Protein AF-A0A815EWM5-F1 (afdb_monomer)

Solvent-accessible surface area (backbone atoms only — not comparable to full-atom values): 24046 Å² total; per-residue (Å²): 134,83,80,78,57,60,62,80,47,69,38,92,47,71,43,80,43,62,77,51,63,66,64,55,47,50,58,33,52,63,51,52,82,45,94,88,46,66,23,68,47,76,45,75,53,80,69,89,85,52,90,80,62,60,58,45,54,36,45,82,52,37,85,56,75,84,46,66,32,37,37,35,44,62,58,49,46,25,36,36,48,60,73,46,65,47,94,84,41,96,46,31,35,37,36,34,30,36,66,63,63,78,86,41,65,68,60,38,51,49,43,55,46,48,58,55,74,74,50,84,94,49,65,70,59,50,52,47,24,53,49,25,45,75,36,67,37,32,71,62,20,44,54,47,39,50,56,50,51,76,66,46,88,45,67,68,51,42,19,51,40,27,38,51,49,11,53,31,26,42,75,69,68,40,32,71,59,9,38,54,25,22,51,51,12,46,58,42,38,68,74,75,42,64,91,56,43,67,70,55,26,52,39,27,42,51,36,13,51,35,28,44,79,71,66,39,51,69,60,16,44,54,24,31,50,54,18,34,54,29,38,62,74,61,41,62,88,58,35,67,69,45,22,51,32,27,38,53,46,11,54,43,26,47,76,73,65,40,45,70,61,12,44,54,25,25,51,53,16,34,53,27,40,61,74,71,41,64,83,61,36,68,69,44,25,51,30,28,38,54,45,13,51,43,27,48,73,74,65,41,48,69,60,11,46,54,24,28,48,53,18,37,51,30,44,64,76,70,42,66,96,55,38,69,68,54,23,51,35,27,38,54,47,11,54,46,28,45,75,73,65,41,46,68,62,12,44,57,23,27,50,53,18,34,53,29,37,63,75,69,42,64,85,58,35,69,70,46,26,49,31,26,40,53,44,12,53,46,28,50,73,70,70,37,51,70,62,13,44,54,25,34,47,57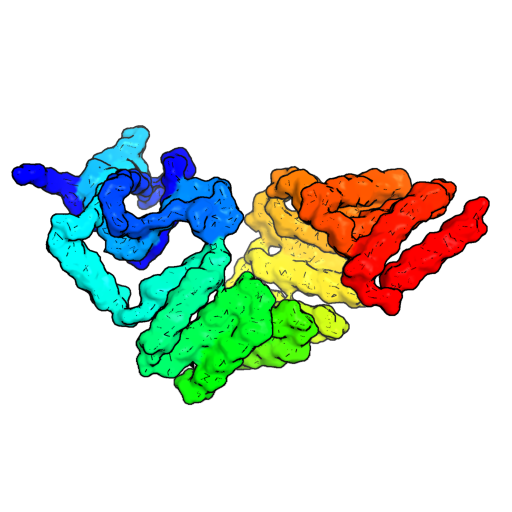,18,39,56,24,43,67,74,69,44,65,96,58,38,70,67,56,25,50,40,29,37,54,50,11,54,47,26,46,78,72,67,40,49,71,59,12,46,57,26,37,51,52,17,43,58,26,41,59,74,72,41,65,88,83,39,66,75,46,54,56,45,50,55,51,48,57,52,47,64,72,76,108

Foldseek 3Di:
DPDADFDKDFAQDKDKDAPDPVVLVVVQVVVVVDPPAAREAEAEDDDPVQPPQQKDQLCVQAPDNPGRIIIGAHGFMWTWDDKDADPPDPRYIYTYTYGDGVPPVVSVVVSVVCVPVVDPDPDRLLVVLVVSLVRLVLVVSLVSLVVQCVVDPDLLSNLVSLQSNLSSCVSVVVLVSSLVSLVSSLVSCVVPPDLQDLVNLVSLQSNLVSCVSVVNLVSNLVSLVSSLVSCPVHDDLLDLSNLVSLQSNLVSCVSVVVLVSSLVSLVSSLVSCPVPDDLLDLSNLVSLQSNLVSCLSVVVLVSNLVSLVSSLVSCVVPDDLLDLVNLVSLQSNLSSCLSVVVLVSNLVSLVSSLVSCPVPDPLLDLSNLVSLQSNLVSCVSVVVLVSSLVSLVSSLVSCVVPDDLLDLVNLVSLQSNLVSCVSVVVLVSSLVSLVSSLVSCVVVDPPPDVSNVVSVVVNVVSVVVD

Sequence (466 aa):
MMKTQGGLLSFNNFLSTSLDREVSLTFARKTMETSDLTGILFVMKIDPSIPSTPFANVCDVSYFQQEEEILFAMHSIFRIGSMKQIDGNNQLWQVDLTLTSDNDPDLHALTEQTRKDTYPHLEGWDRLGMLLIKLGQFSKAQEVYHILLDQAMTDREKAHIYHMLGMVKDGQGEYKDAIAYYAKSIAIAETILSPTDTNLAASYSAIGVAYEHMGDYSNTLSSHQKALEIHQKTLPANHPDVATSYNNIGSVYEHMGDYSNALSSHQKALEIRQKTLPFNHPDVATSYNNIGIVYNKMGDYSNALSSHRKALEIRQNTLPSNHPDLARSYNNIGIVYNKMGDYSNALTSHQKALEIRQKTLPSNHPDVANSYNNIGSVYNKMDDYSNALSSHQNALEIWQKTLPSNHPDLATSYAHIGLLHDKMGDYSKALLFLEKTLTIRQKALPPTHPAIKRVIDNIDCIKKKM

pLDDT: mean 86.58, std 14.03, range [36.97, 98.81]

Mean predicted aligned error: 12.52 Å

Radius of gyration: 28.26 Å; Cα contacts (8 Å, |Δi|>4): 696; chains: 1; bounding box: 60×63×80 Å

Secondary structure (DSSP, 8-state):
-----S-EEE-SS-EEEES-HHHHHHHHHHGGGSTT--EEEEEEE--TT-TT--EEEGGGT-S-TT--EEEEPTT-EEEEEEEEESTT-TTEEEEEEEEPPTTSHHHHHHHHHHHHHT-SSSHHHHHHHHHHHHTT-HHHHHHHHHHHHHH--SHHHHHHHHHHHHHHHHHTT-HHHHHHHHHHHHHHHHHHS-TT-HHHHHHHHHHHHHHHHTT-HHHHHHHHHHHHHHHHHHS-TT-HHHHHHHHHHHHHHHHHT-HHHHHHHHHHHHHHHHHHS-TT-HHHHHHHHHHHHHHHHHT-HHHHHHHHHHHHHHHHHHS-TT-HHHHHHHHHHHHHHHHHT-HHHHHHHHHHHHHHHHHHS-TT-HHHHHHHHHHHHHHHHTT-HHHHHHHHHHHHHHHHHHS-TT-HHHHHHHHHHHHHHHHTT-HHHHHHHHHHHHHHHHHHS-TT-HHHHHHHHHHHHHHHH-

Structure (mmCIF, N/CA/C/O backbone):
data_AF-A0A815EWM5-F1
#
_entry.id   AF-A0A815EWM5-F1
#
loop_
_atom_site.group_PDB
_atom_site.id
_atom_site.type_symbol
_atom_site.label_atom_id
_atom_site.label_alt_id
_atom_site.label_comp_id
_atom_site.label_asym_id
_atom_site.label_entity_id
_atom_site.label_seq_id
_atom_site.pdbx_PDB_ins_code
_atom_site.Cartn_x
_atom_site.Cartn_y
_atom_site.Cartn_z
_atom_site.occupancy
_atom_site.B_iso_or_equiv
_atom_site.auth_seq_id
_atom_site.auth_comp_id
_atom_site.auth_asym_id
_atom_site.auth_atom_id
_atom_site.pdbx_PDB_model_num
ATOM 1 N N . MET A 1 1 ? 10.130 37.383 -49.721 1.00 36.97 1 MET A N 1
ATOM 2 C CA . MET A 1 1 ? 11.087 36.593 -48.917 1.00 36.97 1 MET A CA 1
ATOM 3 C C . MET A 1 1 ? 11.268 37.272 -47.568 1.00 36.97 1 MET A C 1
ATOM 5 O O . MET A 1 1 ? 12.007 38.245 -47.481 1.00 36.97 1 MET A O 1
ATOM 9 N N . MET A 1 2 ? 10.547 36.828 -46.533 1.00 37.25 2 MET A N 1
ATOM 10 C CA . MET A 1 2 ? 10.875 37.223 -45.159 1.00 37.25 2 MET A CA 1
ATOM 11 C C . MET A 1 2 ? 12.220 36.579 -44.808 1.00 37.25 2 MET A C 1
ATOM 13 O O . MET A 1 2 ? 12.349 35.360 -44.878 1.00 37.25 2 MET A O 1
ATOM 17 N N . LYS A 1 3 ? 13.232 37.397 -44.498 1.00 42.94 3 LYS A N 1
ATOM 18 C CA . LYS A 1 3 ? 14.503 36.919 -43.938 1.00 42.94 3 LYS A CA 1
ATOM 19 C C . LYS A 1 3 ? 14.184 36.132 -42.666 1.00 42.94 3 LYS A C 1
ATOM 21 O O . LYS A 1 3 ? 13.620 36.695 -41.733 1.00 42.94 3 LYS A O 1
ATOM 26 N N . THR A 1 4 ? 14.516 34.848 -42.646 1.00 40.66 4 THR A N 1
ATOM 27 C CA . THR A 1 4 ? 14.342 33.972 -41.485 1.00 40.66 4 THR A CA 1
ATOM 28 C C . THR A 1 4 ? 15.170 34.502 -40.316 1.00 40.66 4 THR A C 1
ATOM 30 O O . THR A 1 4 ? 16.399 34.502 -40.376 1.00 40.66 4 THR A O 1
ATOM 33 N N . GLN A 1 5 ? 14.513 34.972 -39.257 1.00 52.12 5 GLN A N 1
ATOM 34 C CA . GLN A 1 5 ? 15.144 35.111 -37.948 1.00 52.12 5 GLN A CA 1
ATOM 35 C C . GLN A 1 5 ? 14.975 33.765 -37.240 1.00 52.12 5 GLN A C 1
ATOM 37 O O . GLN A 1 5 ? 13.866 33.472 -36.823 1.00 52.12 5 GLN A O 1
ATOM 42 N N . GLY A 1 6 ? 16.039 32.953 -37.177 1.00 63.91 6 GLY A N 1
ATOM 43 C CA . GLY A 1 6 ? 16.122 31.734 -36.352 1.00 63.91 6 GLY A CA 1
ATOM 44 C C . GLY A 1 6 ? 16.174 30.390 -37.101 1.00 63.91 6 GLY A C 1
ATOM 45 O O . GLY A 1 6 ? 15.703 30.269 -38.232 1.00 63.91 6 GLY A O 1
ATOM 46 N N . GLY A 1 7 ? 16.796 29.390 -36.457 1.00 76.25 7 GLY A N 1
ATOM 47 C CA . GLY A 1 7 ? 16.861 27.988 -36.903 1.00 76.25 7 GLY A CA 1
ATOM 48 C C . GLY A 1 7 ? 15.646 27.153 -36.463 1.00 76.25 7 GLY A C 1
ATOM 49 O O . GLY A 1 7 ? 14.634 27.696 -36.014 1.00 76.25 7 GLY A O 1
ATOM 50 N N . LEU A 1 8 ? 15.748 25.828 -36.589 1.00 77.00 8 LEU A N 1
ATOM 51 C CA . LEU A 1 8 ? 14.722 24.871 -36.154 1.00 77.00 8 LEU A CA 1
ATOM 52 C C . LEU A 1 8 ? 15.106 24.243 -34.810 1.00 77.00 8 LEU A C 1
ATOM 54 O O . LEU A 1 8 ? 16.282 23.979 -34.564 1.00 77.00 8 LEU A O 1
ATOM 58 N N . LEU A 1 9 ? 14.108 23.976 -33.971 1.00 77.12 9 LEU A N 1
ATOM 59 C CA . LEU A 1 9 ? 14.243 23.252 -32.711 1.00 77.12 9 LEU A CA 1
ATOM 60 C C . LEU A 1 9 ? 13.259 22.079 -32.706 1.00 77.12 9 LEU A C 1
ATOM 62 O O . LEU A 1 9 ? 12.085 22.266 -33.014 1.00 77.12 9 LEU A O 1
ATOM 66 N N . SER A 1 10 ? 13.730 20.886 -32.353 1.00 73.44 10 SER A N 1
ATOM 67 C CA . SER A 1 10 ? 12.896 19.691 -32.201 1.00 73.44 10 SER A CA 1
ATOM 68 C C . SER A 1 10 ? 13.053 19.130 -30.794 1.00 73.44 10 SER A C 1
ATOM 70 O O . SER A 1 10 ? 14.154 19.142 -30.237 1.00 73.44 10 SER A O 1
ATOM 72 N N . PHE A 1 11 ? 11.957 18.624 -30.235 1.00 70.38 11 PHE A N 1
ATOM 73 C CA . PHE A 1 11 ? 11.961 17.911 -28.964 1.00 70.38 11 PHE A CA 1
ATOM 74 C C . PHE A 1 11 ? 11.785 16.408 -29.209 1.00 70.38 11 PHE A C 1
ATOM 76 O O . PHE A 1 11 ? 10.773 15.955 -29.745 1.00 70.38 11 PHE A O 1
ATOM 83 N N . ASN A 1 12 ? 12.771 15.621 -28.773 1.00 60.66 12 ASN A N 1
ATOM 84 C CA . ASN A 1 12 ? 12.779 14.158 -28.920 1.00 60.66 12 ASN A CA 1
ATOM 85 C C . ASN A 1 12 ? 12.030 13.428 -27.788 1.00 60.66 12 ASN A C 1
ATOM 87 O O . ASN A 1 12 ? 12.116 12.210 -27.672 1.00 60.66 12 ASN A O 1
ATOM 91 N N . ASN A 1 13 ? 11.321 14.167 -26.934 1.00 60.31 13 ASN A N 1
ATOM 92 C CA . ASN A 1 13 ? 10.507 13.662 -25.831 1.00 60.31 13 ASN A CA 1
ATOM 93 C C . ASN A 1 13 ? 9.222 14.489 -25.723 1.00 60.31 13 ASN A C 1
ATOM 95 O O . ASN A 1 13 ? 9.146 15.591 -26.266 1.00 60.31 13 ASN A O 1
ATOM 99 N N . PHE A 1 14 ? 8.235 13.960 -25.000 1.00 63.16 14 PHE A N 1
ATOM 100 C CA . PHE A 1 14 ? 7.057 14.731 -24.620 1.00 63.16 14 PHE A CA 1
ATOM 101 C C . PHE A 1 14 ? 7.463 15.926 -23.758 1.00 63.16 14 PHE A C 1
ATOM 103 O O . PHE A 1 14 ? 8.239 15.779 -22.811 1.00 63.16 14 PHE A O 1
ATOM 110 N N . LEU A 1 15 ? 6.933 17.097 -24.092 1.00 68.06 15 LEU A N 1
ATOM 111 C CA . LEU A 1 15 ? 7.182 18.325 -23.352 1.00 68.06 15 LEU A CA 1
ATOM 112 C C . LEU A 1 15 ? 5.902 18.706 -22.609 1.00 68.06 15 LEU A C 1
ATOM 114 O O . LEU A 1 15 ? 4.899 18.993 -23.261 1.00 68.06 15 LEU A O 1
ATOM 118 N N . SER A 1 16 ? 5.944 18.698 -21.273 1.00 66.75 16 SER A N 1
ATOM 119 C CA . SER A 1 16 ? 4.918 19.369 -20.470 1.00 66.75 16 SER A CA 1
ATOM 120 C C . SER A 1 16 ? 5.277 20.848 -20.332 1.00 66.75 16 SER A C 1
ATOM 122 O O . SER A 1 16 ? 6.434 21.203 -20.087 1.00 66.75 16 SER A O 1
ATOM 124 N N . THR A 1 17 ? 4.289 21.709 -20.548 1.00 73.38 17 THR A N 1
ATOM 125 C CA . THR A 1 17 ? 4.425 23.167 -20.525 1.00 73.38 17 THR A CA 1
ATOM 126 C C . THR A 1 17 ? 3.254 23.788 -19.779 1.00 73.38 17 THR A C 1
ATOM 128 O O . THR A 1 17 ? 2.140 23.292 -19.874 1.00 73.38 17 THR A O 1
ATOM 131 N N . SER A 1 18 ? 3.490 24.875 -19.046 1.00 76.50 18 SER A N 1
ATOM 132 C CA . SER A 1 18 ? 2.446 25.577 -18.288 1.00 76.50 18 SER A CA 1
ATOM 133 C C . SER A 1 18 ? 1.819 26.697 -19.120 1.00 76.50 18 SER A C 1
ATOM 135 O O . SER A 1 18 ? 2.540 27.451 -19.782 1.00 76.50 18 SER A O 1
ATOM 137 N N . LEU A 1 19 ? 0.493 26.850 -19.035 1.00 76.31 19 LEU A N 1
ATOM 138 C CA . LEU A 1 19 ? -0.216 28.031 -19.547 1.00 76.31 19 LEU A CA 1
ATOM 139 C C . LEU A 1 19 ? 0.077 29.291 -18.716 1.00 76.31 19 LEU A C 1
ATOM 141 O O . LEU A 1 19 ? 0.073 30.402 -19.254 1.00 76.31 19 LEU A O 1
ATOM 145 N N . ASP A 1 20 ? 0.398 29.127 -17.429 1.00 82.19 20 ASP A N 1
ATOM 146 C CA . ASP A 1 20 ? 0.849 30.217 -16.568 1.00 82.19 20 ASP A CA 1
ATOM 147 C C . ASP A 1 20 ? 2.342 30.509 -16.795 1.00 82.19 20 ASP A C 1
ATOM 149 O O . ASP A 1 20 ? 3.237 29.678 -16.570 1.00 82.19 20 ASP A O 1
ATOM 153 N N . ARG A 1 21 ? 2.603 31.740 -17.237 1.00 83.50 21 ARG A N 1
ATOM 154 C CA . ARG A 1 21 ? 3.936 32.275 -17.498 1.00 83.50 21 ARG A CA 1
ATOM 155 C C . ARG A 1 21 ? 4.785 32.386 -16.228 1.00 83.50 21 ARG A C 1
ATOM 157 O O . ARG A 1 21 ? 5.989 32.137 -16.304 1.00 83.50 21 ARG A O 1
ATOM 164 N N . GLU A 1 22 ? 4.206 32.762 -15.088 1.00 82.06 22 GLU A N 1
ATOM 165 C CA . GLU A 1 22 ? 4.969 32.980 -13.850 1.00 82.06 22 GLU A CA 1
ATOM 166 C C . GLU A 1 22 ? 5.442 31.665 -13.224 1.00 82.06 22 GLU A C 1
ATOM 168 O O . GLU A 1 22 ? 6.546 31.607 -12.673 1.00 82.06 22 GLU A O 1
ATOM 173 N N . VAL A 1 23 ? 4.681 30.581 -13.399 1.00 80.94 23 VAL A N 1
ATOM 174 C CA . VAL A 1 23 ? 5.119 29.222 -13.038 1.00 80.94 23 VAL A CA 1
ATOM 175 C C . VAL A 1 23 ? 6.407 28.873 -13.788 1.00 80.94 23 VAL A C 1
ATOM 177 O O . VAL A 1 23 ? 7.429 28.567 -13.171 1.00 80.94 23 VAL A O 1
ATOM 180 N N . SER A 1 24 ? 6.402 29.015 -15.116 1.00 81.12 24 SER A N 1
ATOM 181 C CA . SER A 1 24 ? 7.566 28.717 -15.964 1.00 81.12 24 SER A CA 1
ATOM 182 C C . SER A 1 24 ? 8.768 29.623 -15.660 1.00 81.12 24 SER A C 1
ATOM 184 O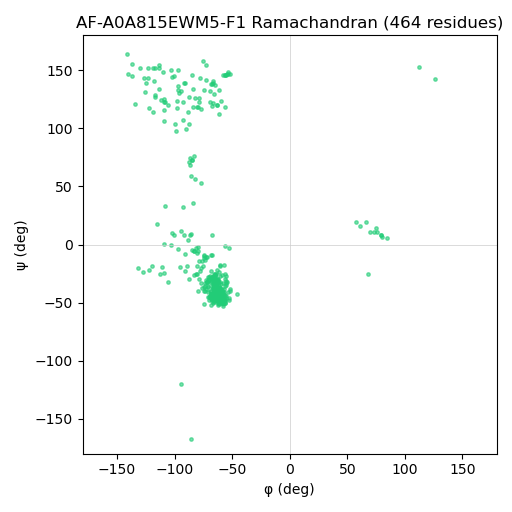 O . SER A 1 24 ? 9.912 29.166 -15.618 1.00 81.12 24 SER A O 1
ATOM 186 N N . LEU A 1 25 ? 8.520 30.911 -15.395 1.00 82.50 25 LEU A N 1
ATOM 187 C CA . LEU A 1 25 ? 9.558 31.862 -14.991 1.00 82.50 25 LEU A CA 1
ATOM 188 C C . LEU A 1 25 ? 10.178 31.512 -13.640 1.00 82.50 25 LEU A C 1
ATOM 190 O O . LEU A 1 25 ? 11.380 31.691 -13.468 1.00 82.50 25 LEU A O 1
ATOM 194 N N . THR A 1 26 ? 9.395 31.000 -12.693 1.00 81.44 26 THR A N 1
ATOM 195 C CA . THR A 1 26 ? 9.904 30.578 -11.382 1.00 81.44 26 THR A CA 1
ATOM 196 C C . THR A 1 26 ? 10.918 29.445 -11.531 1.00 81.44 26 THR A C 1
ATOM 198 O O . THR A 1 26 ? 11.992 29.508 -10.931 1.00 81.44 26 THR A O 1
ATOM 201 N N . PHE A 1 27 ? 10.646 28.457 -12.391 1.00 77.94 27 PHE A N 1
ATOM 202 C CA . PHE A 1 27 ? 11.608 27.395 -12.701 1.00 77.94 27 PHE A CA 1
ATOM 203 C C . PHE A 1 27 ? 12.879 27.936 -13.365 1.00 77.94 27 PHE A C 1
ATOM 205 O O . PHE A 1 27 ? 13.981 27.609 -12.925 1.00 77.94 27 PHE A O 1
ATOM 212 N N . ALA A 1 28 ? 12.737 28.811 -14.365 1.00 74.44 28 ALA A N 1
ATOM 213 C CA . ALA A 1 28 ? 13.877 29.401 -15.069 1.00 74.44 28 ALA A CA 1
ATOM 214 C C . ALA A 1 28 ? 14.736 30.318 -14.170 1.00 74.44 28 ALA A C 1
ATOM 216 O O . ALA A 1 28 ? 15.956 30.375 -14.327 1.00 74.44 28 ALA A O 1
ATOM 217 N N . ARG A 1 29 ? 14.121 31.014 -13.203 1.00 77.88 29 ARG A N 1
ATOM 218 C CA . ARG A 1 29 ? 14.820 31.850 -12.211 1.00 77.88 29 ARG A CA 1
ATOM 219 C C . ARG A 1 29 ? 15.528 31.010 -11.148 1.00 77.88 29 ARG A C 1
ATOM 221 O O . ARG A 1 29 ? 16.635 31.354 -10.754 1.00 77.88 29 ARG A O 1
ATOM 228 N N . LYS A 1 30 ? 14.943 29.885 -10.722 1.00 71.62 30 LYS A N 1
ATOM 229 C CA . LYS A 1 30 ? 15.537 28.990 -9.711 1.00 71.62 30 LYS A CA 1
ATOM 230 C C . LYS A 1 30 ? 16.876 28.394 -10.161 1.00 71.62 30 LYS A C 1
ATOM 232 O O . LYS A 1 30 ? 17.763 28.177 -9.346 1.00 71.62 30 LYS A O 1
ATOM 237 N N . THR A 1 31 ? 17.061 28.191 -11.464 1.00 62.28 31 THR A N 1
ATOM 238 C CA . THR A 1 31 ? 18.341 27.750 -12.045 1.00 62.28 31 THR A CA 1
ATOM 239 C C . THR A 1 31 ? 19.433 28.830 -12.070 1.00 62.28 31 THR A C 1
ATOM 241 O O . THR A 1 31 ? 20.589 28.505 -12.322 1.00 62.28 31 THR A O 1
ATOM 244 N N . MET A 1 32 ? 19.104 30.096 -11.780 1.00 64.00 32 MET A N 1
ATOM 245 C CA . MET A 1 32 ? 20.065 31.212 -11.734 1.00 64.00 32 MET A CA 1
ATOM 246 C C . MET A 1 32 ? 20.823 31.311 -10.397 1.00 64.00 32 MET A C 1
ATOM 248 O O . MET A 1 32 ? 21.739 32.119 -10.274 1.00 64.00 32 MET A O 1
ATOM 252 N N . GLU A 1 33 ? 20.476 30.493 -9.395 1.00 60.03 33 GLU A N 1
ATOM 253 C CA . GLU A 1 33 ? 21.200 30.419 -8.112 1.00 60.03 33 GLU A CA 1
ATOM 254 C C . GLU A 1 33 ? 22.576 29.725 -8.244 1.00 60.03 33 GLU A C 1
ATOM 256 O O . GLU A 1 33 ? 23.410 29.801 -7.343 1.00 60.03 33 GLU A O 1
ATOM 261 N N . THR A 1 34 ? 22.847 29.095 -9.392 1.00 60.16 34 THR A N 1
ATOM 262 C CA . THR A 1 34 ? 24.144 28.521 -9.786 1.00 60.16 34 THR A CA 1
ATOM 263 C C . THR A 1 34 ? 24.780 29.368 -10.892 1.00 60.16 34 THR A C 1
ATOM 265 O O . THR A 1 34 ? 24.170 29.549 -11.943 1.00 60.16 34 THR A O 1
ATOM 268 N N . SER A 1 35 ? 26.001 29.877 -10.677 1.00 59.84 35 SER A N 1
ATOM 269 C CA . SER A 1 35 ? 26.617 30.970 -11.463 1.00 59.84 35 SER A CA 1
ATOM 270 C C . SER A 1 35 ? 26.810 30.715 -12.963 1.00 59.84 35 SER A C 1
ATOM 272 O O . SER A 1 35 ? 26.977 31.674 -13.717 1.00 59.84 35 SER A O 1
ATOM 274 N N . ASP A 1 36 ? 26.763 29.455 -13.398 1.00 76.06 36 ASP A N 1
ATOM 275 C CA . ASP A 1 36 ? 27.199 29.042 -14.737 1.00 76.06 36 ASP A CA 1
ATOM 276 C C . ASP A 1 36 ? 26.033 28.643 -15.661 1.00 76.06 36 ASP A C 1
ATOM 278 O O . ASP A 1 36 ? 26.251 28.262 -16.812 1.00 76.06 36 ASP A O 1
ATOM 282 N N . LEU A 1 37 ? 24.785 28.718 -15.182 1.00 76.12 37 LEU A N 1
ATOM 283 C CA . LEU A 1 37 ? 23.601 28.326 -15.951 1.00 76.12 37 LEU A CA 1
ATOM 284 C C . LEU A 1 37 ? 22.843 29.541 -16.502 1.00 76.12 37 LEU A C 1
ATOM 286 O O . LEU A 1 37 ? 22.731 30.583 -15.863 1.00 76.12 37 LEU A O 1
ATOM 290 N N . THR A 1 38 ? 22.293 29.386 -17.709 1.00 81.12 38 THR A N 1
ATOM 291 C CA . THR A 1 38 ? 21.401 30.368 -18.346 1.00 81.12 38 THR A CA 1
ATOM 292 C C . THR A 1 38 ? 19.986 29.804 -18.374 1.00 81.12 38 THR A C 1
ATOM 294 O O . THR A 1 38 ? 19.756 28.734 -18.937 1.00 81.12 38 THR A O 1
ATOM 297 N N . GLY A 1 39 ? 19.032 30.524 -17.789 1.00 82.44 39 GLY A N 1
ATOM 298 C CA . GLY A 1 39 ? 17.616 30.194 -17.887 1.00 82.44 39 GLY A CA 1
ATOM 299 C C . GLY A 1 39 ? 17.068 30.557 -19.268 1.00 82.44 39 GLY A C 1
ATOM 300 O O . GLY A 1 39 ? 17.292 31.664 -19.765 1.00 82.44 39 GLY A O 1
ATOM 301 N N . ILE A 1 40 ? 16.321 29.641 -19.885 1.00 84.88 40 ILE A N 1
ATOM 302 C CA . ILE A 1 40 ? 15.631 29.884 -21.155 1.00 84.88 40 ILE A CA 1
ATOM 303 C C . ILE A 1 40 ? 14.138 29.631 -20.961 1.00 84.88 40 ILE A C 1
ATOM 305 O O . ILE A 1 40 ? 13.717 28.514 -20.672 1.00 84.88 40 ILE A O 1
ATOM 309 N N . LEU A 1 41 ? 13.337 30.677 -21.146 1.00 86.44 41 LEU A N 1
ATOM 310 C CA . LEU A 1 41 ? 11.885 30.597 -21.216 1.00 86.44 41 LEU A CA 1
ATOM 311 C C . LEU A 1 41 ? 11.461 30.441 -22.679 1.00 86.44 41 LEU A C 1
ATOM 313 O O . LEU A 1 41 ? 11.492 31.406 -23.448 1.00 86.44 41 LEU A O 1
ATOM 317 N N . PHE A 1 42 ? 11.021 29.244 -23.054 1.00 87.62 42 PHE A N 1
ATOM 318 C CA . PHE A 1 42 ? 10.379 29.023 -24.346 1.00 87.62 42 PHE A CA 1
ATOM 319 C C . PHE A 1 42 ? 8.922 29.486 -24.295 1.00 87.62 42 PHE A C 1
ATOM 321 O O . PHE A 1 42 ? 8.145 29.014 -23.471 1.00 87.62 42 PHE A O 1
ATOM 328 N N . VAL A 1 43 ? 8.543 30.407 -25.182 1.00 87.00 43 VAL A N 1
ATOM 329 C CA . VAL A 1 43 ? 7.158 30.874 -25.325 1.00 87.00 43 VAL A CA 1
ATOM 330 C C . VAL A 1 43 ? 6.609 30.342 -26.634 1.00 87.00 43 VAL A C 1
ATOM 332 O O . VAL A 1 43 ? 6.980 30.810 -27.709 1.00 87.00 43 VAL A O 1
ATOM 335 N N . MET A 1 44 ? 5.732 29.348 -26.541 1.00 82.94 44 MET A N 1
ATOM 336 C CA . MET A 1 44 ? 5.174 28.667 -27.704 1.00 82.94 44 MET A CA 1
ATOM 337 C C . MET A 1 44 ? 3.863 29.326 -28.116 1.00 82.94 44 MET A C 1
ATOM 339 O O . MET A 1 44 ? 2.932 29.423 -27.320 1.00 82.94 44 MET A O 1
ATOM 343 N N . LYS A 1 45 ? 3.786 29.791 -29.364 1.00 76.00 45 LYS A N 1
ATOM 344 C CA . LYS A 1 45 ? 2.536 30.283 -29.952 1.00 76.00 45 LYS A CA 1
ATOM 345 C C . LYS A 1 45 ? 1.908 29.184 -30.789 1.00 76.00 45 LYS A C 1
ATOM 347 O O . LYS A 1 45 ? 2.531 28.670 -31.718 1.00 76.00 45 LYS A O 1
ATOM 352 N N . ILE A 1 46 ? 0.671 28.862 -30.445 1.00 69.62 46 ILE A N 1
ATOM 353 C CA . ILE A 1 46 ? -0.122 27.827 -31.087 1.00 69.62 46 ILE A CA 1
ATOM 354 C C . ILE A 1 46 ? -1.232 28.501 -31.889 1.00 69.62 46 ILE A C 1
ATOM 356 O O . ILE A 1 46 ? -2.003 29.283 -31.334 1.00 69.62 46 ILE A O 1
ATOM 360 N N . ASP A 1 47 ? -1.315 28.184 -33.179 1.00 69.06 47 ASP A N 1
ATOM 361 C CA . ASP A 1 47 ? -2.452 28.565 -34.012 1.00 69.06 47 ASP A CA 1
ATOM 362 C C . ASP A 1 47 ? -3.531 27.467 -33.928 1.00 69.06 47 ASP A C 1
ATOM 364 O O . ASP A 1 47 ? -3.292 26.345 -34.385 1.00 69.06 47 ASP A O 1
ATOM 368 N N . PRO A 1 48 ? -4.709 27.756 -33.346 1.00 62.12 48 PRO A N 1
ATOM 369 C CA . PRO A 1 48 ? -5.776 26.773 -33.172 1.00 62.12 48 PRO A CA 1
ATOM 370 C C . PRO A 1 48 ? -6.429 26.331 -34.491 1.00 62.12 48 PRO A C 1
ATOM 372 O O . PRO A 1 48 ? -7.220 25.394 -34.487 1.00 62.12 48 PRO A O 1
ATOM 375 N N . SER A 1 49 ? -6.128 26.982 -35.620 1.00 61.41 49 SER A N 1
ATOM 376 C CA . SER A 1 49 ? -6.641 26.589 -36.938 1.00 61.41 49 SER A CA 1
ATOM 377 C C . SER A 1 49 ? -5.872 25.428 -37.590 1.00 61.41 49 SER A C 1
ATOM 379 O O . SER A 1 49 ? -6.309 24.917 -38.621 1.00 61.41 49 SER A O 1
ATOM 381 N N . ILE A 1 50 ? -4.751 24.986 -37.001 1.00 62.09 50 ILE A N 1
ATOM 382 C CA . ILE A 1 50 ? -3.940 23.872 -37.512 1.00 62.09 50 ILE A CA 1
ATOM 383 C C . ILE A 1 50 ? -4.622 22.526 -37.175 1.00 62.09 50 ILE A C 1
ATOM 385 O O . ILE A 1 50 ? -4.709 22.173 -35.997 1.00 62.09 50 ILE A O 1
ATOM 389 N N . PRO A 1 51 ? -5.049 21.732 -38.176 1.00 51.84 51 PRO A N 1
ATOM 390 C CA . PRO A 1 51 ? -5.897 20.550 -37.976 1.00 51.84 51 PRO A CA 1
ATOM 391 C C . PRO A 1 51 ? -5.176 19.316 -37.402 1.00 51.84 51 PRO A C 1
ATOM 393 O O . PRO A 1 51 ? -5.834 18.414 -36.894 1.00 51.84 51 PRO A O 1
ATOM 396 N N . SER A 1 52 ? -3.844 19.261 -37.478 1.00 56.00 52 SER A N 1
ATOM 397 C CA . SER A 1 52 ? -2.991 18.149 -37.021 1.00 56.00 52 SER A CA 1
ATOM 398 C C . SER A 1 52 ? -2.193 18.504 -35.761 1.00 56.00 52 SER A C 1
ATOM 400 O O . SER A 1 52 ? -1.045 18.093 -35.601 1.00 56.00 52 SER A O 1
ATOM 402 N N . THR A 1 53 ? -2.754 19.330 -34.874 1.00 57.72 53 THR A N 1
ATOM 403 C CA . THR A 1 53 ? -1.981 19.900 -33.769 1.00 57.72 53 THR A CA 1
ATOM 404 C C . THR A 1 53 ? -1.471 18.814 -32.808 1.00 57.72 53 THR A C 1
ATOM 406 O O . THR A 1 53 ? -2.269 18.080 -32.227 1.00 57.72 53 THR A O 1
ATOM 409 N N . PRO A 1 54 ? -0.143 18.682 -32.619 1.00 60.78 54 PRO A N 1
ATOM 410 C CA . PRO A 1 54 ? 0.465 17.561 -31.916 1.00 60.78 54 PRO A CA 1
ATOM 411 C C . PRO A 1 54 ? 0.468 17.786 -30.403 1.00 60.78 54 PRO A C 1
ATOM 413 O O . PRO A 1 54 ? 1.439 17.439 -29.750 1.00 60.78 54 PRO A O 1
ATOM 416 N N . PHE A 1 55 ? -0.544 18.416 -29.814 1.00 65.38 55 PHE A N 1
ATOM 417 C CA . PHE A 1 55 ? -0.578 18.620 -28.369 1.00 65.38 55 PHE A CA 1
ATOM 418 C C . PHE A 1 55 ? -1.956 18.339 -27.789 1.00 65.38 55 PHE A C 1
ATOM 420 O O . PHE A 1 55 ? -2.969 18.435 -28.475 1.00 65.38 55 PHE A O 1
ATOM 427 N N . ALA A 1 56 ? -1.977 17.997 -26.508 1.00 60.50 56 ALA A N 1
ATOM 428 C CA . ALA A 1 56 ? -3.191 17.806 -25.732 1.00 60.50 56 ALA A CA 1
ATOM 429 C C . ALA A 1 56 ? -3.117 18.665 -24.470 1.00 60.50 56 ALA A C 1
ATOM 431 O O . ALA A 1 56 ? -2.043 18.806 -23.879 1.00 60.50 56 ALA A O 1
ATOM 432 N N . ASN A 1 57 ? -4.246 19.234 -24.051 1.00 62.22 57 ASN A N 1
ATOM 433 C CA . ASN A 1 57 ? -4.332 19.814 -22.719 1.00 62.22 57 ASN A CA 1
ATOM 434 C C . ASN A 1 57 ? -4.293 18.665 -21.702 1.00 62.22 57 ASN A C 1
ATOM 436 O O . ASN A 1 57 ? -4.995 17.665 -21.855 1.00 62.22 57 ASN A O 1
ATOM 440 N N . VAL A 1 58 ? -3.456 18.785 -20.677 1.00 61.59 58 VAL A N 1
ATOM 441 C CA . VAL A 1 58 ? -3.320 17.775 -19.627 1.00 61.59 58 VAL A CA 1
ATOM 442 C C . VAL A 1 58 ? -4.625 17.633 -18.845 1.00 61.59 58 VAL A C 1
ATOM 444 O O . VAL A 1 58 ? -4.972 16.509 -18.501 1.00 61.59 58 VAL A O 1
ATOM 447 N N . CYS A 1 59 ? -5.431 18.690 -18.689 1.00 58.97 59 CYS A N 1
ATOM 448 C CA . CYS A 1 59 ? -6.790 18.590 -18.140 1.00 58.97 59 CYS A CA 1
ATOM 449 C C . CYS A 1 59 ? -7.693 17.616 -18.913 1.00 58.97 59 CYS A C 1
ATOM 451 O O . CYS A 1 59 ? -8.582 17.011 -18.316 1.00 58.97 59 CYS A O 1
ATOM 453 N N . ASP A 1 60 ? -7.475 17.437 -20.220 1.00 54.16 60 ASP A N 1
ATOM 454 C CA . ASP A 1 60 ? -8.280 16.522 -21.041 1.00 54.16 60 ASP A CA 1
ATOM 455 C C . ASP A 1 60 ? -7.910 15.052 -20.796 1.00 54.16 60 ASP A C 1
ATOM 457 O O . ASP A 1 60 ? -8.616 14.135 -21.235 1.00 54.16 60 ASP A O 1
ATOM 461 N N . VAL A 1 61 ? -6.773 14.804 -20.136 1.00 50.00 61 VAL A N 1
ATOM 462 C CA . VAL A 1 61 ? -6.204 13.463 -20.001 1.00 50.00 61 VAL A CA 1
ATOM 463 C C . VAL A 1 61 ? -5.786 13.049 -18.593 1.00 50.00 61 VAL A C 1
ATOM 465 O O . VAL A 1 61 ? -5.701 11.848 -18.352 1.00 50.00 61 VAL A O 1
ATOM 468 N N . SER A 1 62 ? -5.573 13.991 -17.677 1.00 49.28 62 SER A N 1
ATOM 469 C CA . SER A 1 62 ? -5.180 13.777 -16.283 1.00 49.28 62 SER A CA 1
ATOM 470 C C . SER A 1 62 ? -6.396 13.514 -15.395 1.00 49.28 62 SER A C 1
ATOM 472 O O . SER A 1 62 ? -7.477 14.075 -15.582 1.00 49.28 62 SER A O 1
ATOM 474 N N . TYR A 1 63 ? -6.209 12.672 -14.378 1.00 38.50 63 TYR A N 1
ATOM 475 C CA . TYR A 1 63 ? -7.197 12.454 -13.318 1.00 38.50 63 TYR A CA 1
ATOM 476 C C . TYR A 1 63 ? -7.363 13.697 -12.419 1.00 38.50 63 TYR A C 1
ATOM 478 O O . TYR A 1 63 ? -8.406 13.882 -11.789 1.00 38.50 63 TYR A O 1
ATOM 486 N N . PHE A 1 64 ? -6.356 14.577 -12.374 1.00 44.84 64 PHE A N 1
ATOM 487 C CA . PHE A 1 64 ? -6.365 15.809 -11.590 1.00 44.84 64 PHE A CA 1
ATOM 488 C C . PHE A 1 64 ? -6.721 17.006 -12.482 1.00 44.84 64 PHE A C 1
ATOM 490 O O . PHE A 1 64 ? -5.873 17.591 -13.144 1.00 44.84 64 PHE A O 1
ATOM 497 N N . GLN A 1 65 ? -7.993 17.413 -12.463 1.00 50.56 65 GLN A N 1
ATOM 498 C CA . GLN A 1 65 ? -8.551 18.477 -13.324 1.00 50.56 65 GLN A CA 1
ATOM 499 C C . GLN A 1 65 ? -8.035 19.906 -13.039 1.00 50.56 65 GLN A C 1
ATOM 501 O O . GLN A 1 65 ? -8.592 20.871 -13.555 1.00 50.56 65 GLN A O 1
ATOM 506 N N . GLN A 1 66 ? -7.031 20.068 -12.176 1.00 58.47 66 GLN A N 1
ATOM 507 C CA . GLN A 1 66 ? -6.485 21.373 -11.776 1.00 58.47 66 GLN A CA 1
ATOM 508 C C . GLN A 1 66 ? -5.150 21.702 -12.469 1.00 58.47 66 GLN A C 1
ATOM 510 O O . GLN A 1 66 ? -4.579 22.757 -12.206 1.00 58.47 66 GLN A O 1
ATOM 515 N N . GLU A 1 67 ? -4.637 20.816 -13.325 1.00 57.91 67 GLU A N 1
ATOM 516 C CA . GLU A 1 67 ? -3.338 20.972 -13.986 1.00 57.91 67 GLU A CA 1
ATOM 517 C C . GLU A 1 67 ? -3.476 21.712 -15.328 1.00 57.91 67 GLU A C 1
ATOM 519 O O . GLU A 1 67 ? -3.799 21.110 -16.347 1.00 57.91 67 GLU A O 1
ATOM 524 N N . GLU A 1 68 ? -3.190 23.019 -15.356 1.00 66.31 68 GLU A N 1
ATOM 525 C CA . GLU A 1 68 ? -3.174 23.837 -16.586 1.00 66.31 68 GLU A CA 1
ATOM 526 C C . GLU A 1 68 ? -1.903 23.616 -17.436 1.00 66.31 68 GLU A C 1
ATOM 528 O O . GLU A 1 68 ? -1.176 24.553 -17.790 1.00 66.31 68 GLU A O 1
ATOM 533 N N . GLU A 1 69 ? -1.618 22.353 -17.753 1.00 69.25 69 GLU A N 1
ATOM 534 C CA . GLU A 1 69 ? -0.465 21.945 -18.553 1.00 69.25 69 GLU A CA 1
ATOM 535 C C . GLU A 1 69 ? -0.857 21.584 -19.997 1.00 69.25 69 GLU A C 1
ATOM 537 O O . GLU A 1 69 ? -1.954 21.105 -20.279 1.00 69.25 69 GLU A O 1
ATOM 542 N N . ILE A 1 70 ? 0.063 21.791 -20.938 1.00 68.69 70 ILE A N 1
ATOM 543 C CA . ILE A 1 70 ? -0.040 21.346 -22.331 1.00 68.69 70 ILE A CA 1
ATOM 544 C C . ILE A 1 70 ? 1.083 20.356 -22.610 1.00 68.69 70 ILE A C 1
ATOM 546 O O . ILE A 1 70 ? 2.262 20.664 -22.415 1.00 68.69 70 ILE A O 1
ATOM 550 N N . LEU A 1 71 ? 0.698 19.190 -23.122 1.00 67.19 71 LEU A N 1
ATOM 551 C CA . LEU A 1 71 ? 1.589 18.123 -23.540 1.00 67.19 71 LEU A CA 1
ATOM 552 C C . LEU A 1 71 ? 1.812 18.186 -25.051 1.00 67.19 71 LEU A C 1
ATOM 554 O O . LEU A 1 71 ? 0.876 17.946 -25.806 1.00 67.19 71 LEU A O 1
ATOM 558 N N . PHE A 1 72 ? 3.046 18.413 -25.496 1.00 70.06 72 PHE A N 1
ATOM 559 C CA . PHE A 1 72 ? 3.418 18.295 -26.911 1.00 70.06 72 PHE A CA 1
ATOM 560 C C . PHE A 1 72 ? 3.911 16.889 -27.254 1.00 70.06 72 PHE A C 1
ATOM 562 O O . PHE A 1 72 ? 4.688 16.290 -26.508 1.00 70.06 72 PHE A O 1
ATOM 569 N N . ALA A 1 73 ? 3.498 16.380 -28.411 1.00 64.44 73 ALA A N 1
ATOM 570 C CA . ALA A 1 73 ? 3.899 15.095 -28.946 1.00 64.44 73 ALA A CA 1
ATOM 571 C C . ALA A 1 73 ? 5.348 15.130 -29.436 1.00 64.44 73 ALA A C 1
ATOM 573 O O . ALA A 1 73 ? 5.894 16.171 -29.821 1.00 64.44 73 ALA A O 1
ATOM 574 N N . MET A 1 74 ? 5.958 13.948 -29.437 1.00 63.41 74 MET A N 1
ATOM 575 C CA . MET A 1 74 ? 7.338 13.747 -29.861 1.00 63.41 74 MET A CA 1
ATOM 576 C C . MET A 1 74 ? 7.568 14.207 -31.304 1.00 63.41 74 MET A C 1
ATOM 578 O O . MET A 1 74 ? 6.708 14.030 -32.168 1.00 63.41 74 MET A O 1
ATOM 582 N N . HIS A 1 75 ? 8.765 14.737 -31.565 1.00 65.88 75 HIS A N 1
ATOM 583 C CA . HIS A 1 75 ? 9.200 15.216 -32.882 1.00 65.88 75 HIS A CA 1
ATOM 584 C C . HIS A 1 75 ? 8.428 16.441 -33.393 1.00 65.88 75 HIS A C 1
ATOM 586 O O . HIS A 1 75 ? 8.453 16.732 -34.587 1.00 65.88 75 HIS A O 1
ATOM 592 N N . SER A 1 76 ? 7.764 17.180 -32.497 1.00 73.94 76 SER A N 1
ATOM 593 C CA . SER A 1 76 ? 7.224 18.498 -32.828 1.00 73.94 76 SER A CA 1
ATOM 594 C C . SER A 1 76 ? 8.376 19.443 -33.172 1.00 73.94 76 SER A C 1
ATOM 596 O O . SER A 1 76 ? 9.259 19.686 -32.343 1.00 73.94 76 SER A O 1
ATOM 598 N N . ILE A 1 77 ? 8.361 19.971 -34.396 1.00 75.31 77 ILE A N 1
ATOM 599 C CA . ILE A 1 77 ? 9.346 20.943 -34.865 1.00 75.31 77 ILE A CA 1
ATOM 600 C C . ILE A 1 77 ? 8.800 22.353 -34.644 1.00 75.31 77 ILE A C 1
ATOM 602 O O . ILE A 1 77 ? 7.664 22.684 -34.992 1.00 75.31 77 ILE A O 1
ATOM 606 N N . PHE A 1 78 ? 9.641 23.199 -34.063 1.00 79.88 78 PHE A N 1
ATOM 607 C CA . PHE A 1 78 ? 9.368 24.606 -33.843 1.00 79.88 78 PHE A CA 1
ATOM 608 C C . PHE A 1 78 ? 10.374 25.455 -34.600 1.00 79.88 78 PHE A C 1
ATOM 610 O O . PHE A 1 78 ? 11.576 25.175 -34.626 1.00 79.88 78 PHE A O 1
ATOM 617 N N . ARG A 1 79 ? 9.889 26.553 -35.171 1.00 81.19 79 ARG A N 1
ATOM 618 C CA . ARG A 1 79 ? 10.752 27.608 -35.686 1.00 81.19 79 ARG A CA 1
ATOM 619 C C . ARG A 1 79 ? 11.058 28.578 -34.560 1.00 81.19 79 ARG A C 1
ATOM 621 O O . ARG A 1 79 ? 10.140 29.093 -33.916 1.00 81.19 79 ARG A O 1
ATOM 628 N N . ILE A 1 80 ? 12.345 28.825 -34.345 1.00 84.06 80 ILE A N 1
ATOM 629 C CA . ILE A 1 80 ? 12.798 29.870 -33.433 1.00 84.06 80 ILE A CA 1
ATOM 630 C C . ILE A 1 80 ? 12.453 31.208 -34.080 1.00 84.06 80 ILE A C 1
ATOM 632 O O . ILE A 1 80 ? 12.842 31.448 -35.216 1.00 84.06 80 ILE A O 1
ATOM 636 N N . GLY A 1 81 ? 11.686 32.038 -33.381 1.00 81.31 81 GLY A N 1
ATOM 637 C CA . GLY A 1 81 ? 11.364 33.405 -33.767 1.00 81.31 81 GLY A CA 1
ATOM 638 C C . GLY A 1 81 ? 12.323 34.395 -33.108 1.00 81.31 81 GLY A C 1
ATOM 639 O O . GLY A 1 81 ? 13.537 34.340 -33.303 1.00 81.31 81 GLY A O 1
ATOM 640 N N . SER A 1 82 ? 11.782 35.319 -32.313 1.00 85.31 82 SER A N 1
ATOM 641 C CA . SER A 1 82 ? 12.580 36.295 -31.566 1.00 85.31 82 SER A CA 1
ATOM 642 C C . SER A 1 82 ? 13.218 35.705 -30.311 1.00 85.31 82 SER A C 1
ATOM 644 O O . SER A 1 82 ? 12.605 34.930 -29.580 1.00 85.31 82 SER A O 1
ATOM 646 N N . MET A 1 83 ? 14.440 36.156 -30.026 1.00 85.56 83 MET A N 1
ATOM 647 C CA . MET A 1 83 ? 15.130 35.921 -28.761 1.00 85.56 83 MET A CA 1
ATOM 648 C C . MET A 1 83 ? 15.366 37.264 -28.078 1.00 85.56 83 MET A C 1
ATOM 650 O O . MET A 1 83 ? 15.888 38.189 -28.703 1.00 85.56 83 MET A O 1
ATOM 654 N N . LYS A 1 84 ? 14.972 37.391 -26.812 1.00 88.00 84 LYS A N 1
ATOM 655 C CA . LYS A 1 84 ? 15.148 38.625 -26.035 1.00 88.00 84 LYS A CA 1
ATOM 656 C C . LYS A 1 84 ? 15.544 38.318 -24.600 1.00 88.00 84 LYS A C 1
ATOM 658 O O . LYS A 1 84 ? 15.094 37.327 -24.035 1.00 88.00 84 LYS A O 1
ATOM 663 N N . GLN A 1 85 ? 16.346 39.187 -24.005 1.00 86.19 85 GLN A N 1
ATOM 664 C CA . GLN A 1 85 ? 16.676 39.091 -22.587 1.00 86.19 85 GLN A CA 1
ATOM 665 C C . GLN A 1 85 ? 15.478 39.498 -21.732 1.00 86.19 85 GLN A C 1
ATOM 667 O O . GLN A 1 85 ? 14.742 40.428 -22.077 1.00 86.19 85 GLN A O 1
ATOM 672 N N . ILE A 1 86 ? 15.288 38.792 -20.623 1.00 81.38 86 ILE A N 1
ATOM 673 C CA . ILE A 1 86 ? 14.299 39.130 -19.602 1.00 81.38 86 ILE A CA 1
ATOM 674 C C . ILE A 1 86 ? 15.033 39.906 -18.501 1.00 81.38 86 ILE A C 1
ATOM 676 O O . ILE A 1 86 ? 16.126 39.525 -18.091 1.00 81.38 86 ILE A O 1
ATOM 680 N N . ASP A 1 87 ? 14.458 41.026 -18.061 1.00 74.56 87 ASP A N 1
ATOM 681 C CA . ASP A 1 87 ? 14.967 41.864 -16.961 1.00 74.56 87 ASP A CA 1
ATOM 682 C C . ASP A 1 87 ? 16.377 42.471 -17.166 1.00 74.56 87 ASP A C 1
ATOM 684 O O . ASP A 1 87 ? 16.996 42.955 -16.222 1.00 74.56 87 ASP A O 1
ATOM 688 N N . GLY A 1 88 ? 16.896 42.486 -18.402 1.00 66.50 88 GLY A N 1
ATOM 689 C CA . GLY A 1 88 ? 18.193 43.098 -18.742 1.00 66.50 88 GLY A CA 1
ATOM 690 C C . GLY A 1 88 ? 19.423 42.363 -18.190 1.00 66.50 88 GLY A C 1
ATOM 691 O O . GLY A 1 88 ? 20.529 42.898 -18.250 1.00 66.50 88 GLY A O 1
ATOM 692 N N . ASN A 1 89 ? 19.244 41.151 -17.655 1.00 64.06 89 ASN A N 1
ATOM 693 C CA . ASN A 1 89 ? 20.317 40.286 -17.170 1.00 64.06 89 ASN A CA 1
ATOM 694 C C . ASN A 1 89 ? 20.702 39.256 -18.254 1.00 64.06 89 ASN A C 1
ATOM 696 O O . ASN A 1 89 ? 19.837 38.637 -18.872 1.00 64.06 89 ASN A O 1
ATOM 700 N N . ASN A 1 90 ? 22.003 39.020 -18.465 1.00 70.69 90 ASN A N 1
ATOM 701 C CA . ASN A 1 90 ? 22.523 38.089 -19.480 1.00 70.69 90 ASN A CA 1
ATOM 702 C C . ASN A 1 90 ? 22.206 36.606 -19.204 1.00 70.69 90 ASN A C 1
ATOM 704 O O . ASN A 1 90 ? 22.458 35.764 -20.066 1.00 70.69 90 ASN A O 1
ATOM 708 N N . GLN A 1 91 ? 21.668 36.282 -18.029 1.00 76.56 91 GLN A N 1
ATOM 709 C CA . GLN A 1 91 ? 21.413 34.912 -17.581 1.00 76.56 91 GLN A CA 1
ATOM 710 C C . GLN A 1 91 ? 19.973 34.423 -17.810 1.00 76.56 91 GLN A C 1
ATOM 712 O O . GLN A 1 91 ? 19.704 33.253 -17.545 1.00 76.56 91 GLN A O 1
ATOM 717 N N . LEU A 1 92 ? 19.053 35.264 -18.306 1.00 84.38 92 LEU A N 1
ATOM 718 C CA . LEU A 1 92 ? 17.663 34.864 -18.554 1.00 84.38 92 LEU A CA 1
ATOM 719 C C . LEU A 1 92 ? 17.159 35.346 -19.917 1.00 84.38 92 LEU A C 1
ATOM 721 O O . LEU A 1 92 ? 17.108 36.544 -20.202 1.00 84.38 92 LEU A O 1
ATOM 725 N N . TRP A 1 93 ? 16.743 34.399 -20.754 1.00 86.69 93 TRP A N 1
ATOM 726 C CA . TRP A 1 93 ? 16.319 34.661 -22.127 1.00 86.69 93 TRP A CA 1
ATOM 727 C C . TRP A 1 93 ? 14.915 34.137 -22.386 1.00 86.69 93 TRP A C 1
ATOM 729 O O . TRP A 1 93 ? 14.564 33.035 -21.980 1.00 86.69 93 TRP A O 1
ATOM 739 N N . GLN A 1 94 ? 14.119 34.912 -23.114 1.00 88.75 94 GLN A N 1
ATOM 740 C CA . GLN A 1 94 ? 12.891 34.451 -23.740 1.00 88.75 94 GLN A CA 1
ATOM 741 C C . GLN A 1 94 ? 13.181 34.083 -25.191 1.00 88.75 94 GLN A C 1
ATOM 743 O O . GLN A 1 94 ? 13.724 34.899 -25.938 1.00 88.75 94 GLN A O 1
ATOM 748 N N . VAL A 1 95 ? 12.747 32.892 -25.591 1.00 89.06 95 VAL A N 1
ATOM 749 C CA . VAL A 1 95 ? 12.801 32.413 -26.970 1.00 89.06 95 VAL A CA 1
ATOM 750 C C . VAL A 1 95 ? 11.376 32.143 -27.432 1.00 89.06 95 VAL A C 1
ATOM 752 O O . VAL A 1 95 ? 10.701 31.259 -26.906 1.00 89.06 95 VAL A O 1
ATOM 755 N N . ASP A 1 96 ? 10.910 32.916 -28.407 1.00 87.06 96 ASP A N 1
ATOM 756 C CA . ASP A 1 96 ? 9.595 32.705 -29.000 1.00 87.06 96 ASP A CA 1
ATOM 757 C C . ASP A 1 96 ? 9.679 31.552 -30.004 1.00 87.06 96 ASP A C 1
ATOM 759 O O . ASP A 1 96 ? 10.500 31.571 -30.920 1.00 87.06 96 ASP A O 1
ATOM 763 N N . LEU A 1 97 ? 8.821 30.552 -29.838 1.00 84.81 97 LEU A N 1
ATOM 764 C CA . LEU A 1 97 ? 8.726 29.389 -30.708 1.00 84.81 97 LEU A CA 1
ATOM 765 C C . LEU A 1 97 ? 7.382 29.403 -31.428 1.00 84.81 97 LEU A C 1
ATOM 767 O O . LEU A 1 97 ? 6.331 29.609 -30.820 1.00 84.81 97 LEU A O 1
ATOM 771 N N . THR A 1 98 ? 7.417 29.167 -32.734 1.00 79.75 98 THR A N 1
ATOM 772 C CA . THR A 1 98 ? 6.205 28.971 -33.537 1.00 79.75 98 THR A CA 1
ATOM 773 C C . THR A 1 98 ? 6.167 27.526 -33.992 1.00 79.75 98 THR A C 1
ATOM 775 O O . THR A 1 98 ? 7.130 27.058 -34.604 1.00 79.75 98 THR A O 1
ATOM 778 N N . LEU A 1 99 ? 5.078 26.822 -33.681 1.00 74.88 99 LEU A N 1
ATOM 779 C CA . LEU A 1 99 ? 4.866 25.468 -34.182 1.00 74.88 99 LEU A CA 1
ATOM 780 C C . LEU A 1 99 ? 4.841 25.519 -35.712 1.00 74.88 99 LEU A C 1
ATOM 782 O O . LEU A 1 99 ? 4.061 26.272 -36.298 1.00 74.88 99 LEU A O 1
ATOM 786 N N . THR A 1 100 ? 5.710 24.757 -36.369 1.00 71.69 100 THR A N 1
ATOM 787 C CA . THR A 1 100 ? 5.690 24.682 -37.830 1.00 71.69 100 THR A CA 1
ATOM 788 C C . THR A 1 100 ? 4.649 23.656 -38.255 1.00 71.69 100 THR A C 1
ATOM 790 O O . THR A 1 100 ? 4.759 22.492 -37.889 1.00 71.69 100 THR A O 1
ATOM 793 N N . SER A 1 101 ? 3.630 24.093 -38.997 1.00 62.19 101 SER A N 1
ATOM 794 C CA . SER A 1 101 ? 2.584 23.218 -39.543 1.00 62.19 101 SER A CA 1
ATOM 795 C C . SER A 1 101 ? 3.077 22.397 -40.740 1.00 62.19 101 SER A C 1
ATOM 797 O O . SER A 1 101 ? 3.939 22.874 -41.479 1.00 62.19 101 SER A O 1
ATOM 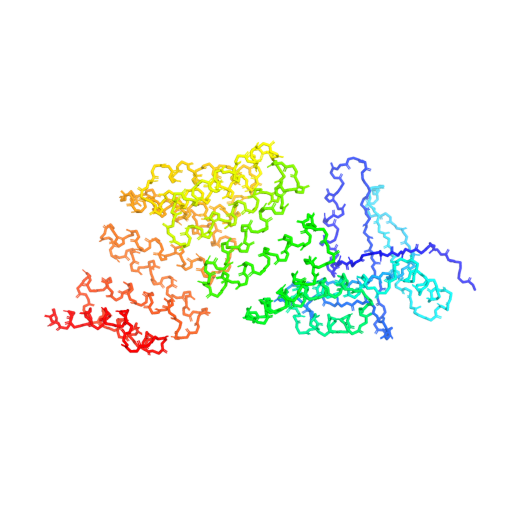799 N N . ASP A 1 102 ? 2.401 21.279 -41.019 1.00 54.53 102 ASP A N 1
ATOM 800 C CA . ASP A 1 102 ? 2.556 20.383 -42.187 1.00 54.53 102 ASP A CA 1
ATOM 801 C C . ASP A 1 102 ? 2.482 21.049 -43.586 1.00 54.53 102 ASP A C 1
ATOM 803 O O . ASP A 1 102 ? 2.661 20.385 -44.602 1.00 54.53 102 ASP A O 1
ATOM 807 N N . ASN A 1 103 ? 2.230 22.359 -43.673 1.00 54.09 103 ASN A N 1
ATOM 808 C CA . ASN A 1 103 ? 2.134 23.105 -44.934 1.00 54.09 103 ASN A CA 1
ATOM 809 C C . ASN A 1 103 ? 3.495 23.476 -45.560 1.00 54.09 103 ASN A C 1
ATOM 811 O O . ASN A 1 103 ? 3.523 24.029 -46.658 1.00 54.09 103 ASN A O 1
ATOM 815 N N . ASP A 1 104 ? 4.609 23.210 -44.870 1.00 64.88 104 ASP A N 1
ATOM 816 C CA . ASP A 1 104 ? 5.971 23.308 -45.410 1.00 64.88 104 ASP A CA 1
ATOM 817 C C . ASP A 1 104 ? 6.445 21.886 -45.790 1.00 64.88 104 ASP A C 1
ATOM 819 O O . ASP A 1 104 ? 6.749 21.089 -44.896 1.00 64.88 104 ASP A O 1
ATOM 823 N N . PRO A 1 105 ? 6.466 21.527 -47.093 1.00 61.78 105 PRO A N 1
ATOM 824 C CA . PRO A 1 105 ? 6.726 20.157 -47.542 1.00 61.78 105 PRO A CA 1
ATOM 825 C C . PRO A 1 105 ? 8.100 19.626 -47.125 1.00 61.78 105 PRO A C 1
ATOM 827 O O . PRO A 1 105 ? 8.241 18.432 -46.859 1.00 61.78 105 PRO A O 1
ATOM 830 N N . ASP A 1 106 ? 9.099 20.505 -47.032 1.00 65.62 106 ASP A N 1
ATOM 831 C CA . ASP A 1 106 ? 10.468 20.133 -46.679 1.00 65.62 106 ASP A CA 1
ATOM 832 C C . ASP A 1 106 ? 10.587 19.856 -45.175 1.00 65.62 106 ASP A C 1
ATOM 834 O O . ASP A 1 106 ? 11.263 18.914 -44.758 1.00 65.62 106 ASP A O 1
ATOM 838 N N . LEU A 1 107 ? 9.873 20.627 -44.347 1.00 64.62 107 LEU A N 1
ATOM 839 C CA . LEU A 1 107 ? 9.775 20.365 -42.909 1.00 64.62 107 LEU A CA 1
ATOM 840 C C . LEU A 1 107 ? 8.940 19.127 -42.598 1.00 64.62 107 LEU A C 1
ATOM 842 O O . LEU A 1 107 ? 9.288 18.380 -41.683 1.00 64.62 107 LEU A O 1
ATOM 846 N N . HIS A 1 108 ? 7.873 18.883 -43.357 1.00 64.19 108 HIS A N 1
ATOM 847 C CA . HIS A 1 108 ? 7.097 17.656 -43.234 1.00 64.19 108 HIS A CA 1
ATOM 848 C C . HIS A 1 108 ? 7.968 16.440 -43.579 1.00 64.19 108 HIS A C 1
ATOM 850 O O . HIS A 1 108 ? 8.084 15.519 -42.773 1.00 64.19 108 HIS A O 1
ATOM 856 N N . ALA A 1 109 ? 8.692 16.477 -44.703 1.00 65.31 109 ALA A N 1
ATOM 857 C CA . ALA A 1 109 ? 9.638 15.427 -45.076 1.00 65.31 109 ALA A CA 1
ATOM 858 C C . ALA A 1 109 ? 10.737 15.220 -44.017 1.00 65.31 109 ALA A C 1
ATOM 860 O O . ALA A 1 109 ? 11.051 14.080 -43.685 1.00 65.31 109 ALA A O 1
ATOM 861 N N . LEU A 1 110 ? 11.277 16.296 -43.433 1.00 64.75 110 LEU A N 1
ATOM 862 C CA . LEU A 1 110 ? 12.259 16.221 -42.347 1.00 64.75 110 LEU A CA 1
ATOM 863 C C . LEU A 1 110 ? 11.666 15.634 -41.058 1.00 64.75 110 LEU A C 1
ATOM 865 O O . LEU A 1 110 ? 12.344 14.878 -40.368 1.00 64.75 110 LEU A O 1
ATOM 869 N N . THR A 1 111 ? 10.412 15.948 -40.734 1.00 62.41 111 THR A N 1
ATOM 870 C CA . THR A 1 111 ? 9.694 15.388 -39.577 1.00 62.41 111 THR A CA 1
ATOM 871 C C . THR A 1 111 ? 9.446 13.896 -39.773 1.00 62.41 111 THR A C 1
ATOM 873 O O . THR A 1 111 ? 9.746 13.105 -38.881 1.00 62.41 111 THR A O 1
ATOM 876 N N . GLU A 1 112 ? 8.969 13.489 -40.952 1.00 62.06 112 GLU A N 1
ATOM 877 C CA . GLU A 1 112 ? 8.786 12.080 -41.317 1.00 62.06 112 GLU A CA 1
ATOM 878 C C . GLU A 1 112 ? 10.110 11.316 -41.311 1.00 62.06 112 GLU A C 1
ATOM 880 O O . GLU A 1 112 ? 10.182 10.193 -40.817 1.00 62.06 112 GLU A O 1
ATOM 885 N N . GLN A 1 113 ? 11.173 11.927 -41.833 1.00 63.50 113 GLN A N 1
ATOM 886 C CA . GLN A 1 113 ? 12.497 11.324 -41.886 1.00 63.50 113 GLN A CA 1
ATOM 887 C C . GLN A 1 113 ? 13.124 11.235 -40.492 1.00 63.50 113 GLN A C 1
ATOM 889 O O . GLN A 1 113 ? 13.638 10.186 -40.140 1.00 63.50 113 GLN A O 1
ATOM 894 N N . THR A 1 114 ? 12.978 12.259 -39.645 1.00 56.62 114 THR A N 1
ATOM 895 C CA . THR A 1 114 ? 13.385 12.205 -38.229 1.00 56.62 114 THR A CA 1
ATOM 896 C C . THR A 1 114 ? 12.595 11.124 -37.494 1.00 56.62 114 THR A C 1
ATOM 898 O O . THR A 1 114 ? 13.175 10.363 -36.727 1.00 56.62 114 THR A O 1
ATOM 901 N N . ARG A 1 115 ? 11.293 10.973 -37.768 1.00 57.03 115 ARG A N 1
ATOM 902 C CA . ARG A 1 115 ? 10.463 9.909 -37.182 1.00 57.03 115 ARG A CA 1
ATOM 903 C C . ARG A 1 115 ? 10.897 8.506 -37.625 1.00 57.03 115 ARG A C 1
ATOM 905 O O . ARG A 1 115 ? 10.776 7.577 -36.838 1.00 57.03 115 ARG A O 1
ATOM 912 N N . LYS A 1 116 ? 11.402 8.355 -38.855 1.00 56.19 116 LYS A N 1
ATOM 913 C CA . LYS A 1 116 ? 11.944 7.093 -39.396 1.00 56.19 116 LYS A CA 1
ATOM 914 C C . LYS A 1 116 ? 13.373 6.797 -38.920 1.00 56.19 116 LYS A C 1
ATOM 916 O O . LYS A 1 116 ? 13.677 5.650 -38.608 1.00 56.19 116 LYS A O 1
ATOM 921 N N . ASP A 1 117 ? 14.226 7.816 -38.848 1.00 51.38 117 ASP A N 1
ATOM 922 C CA . ASP A 1 117 ? 15.650 7.707 -38.495 1.00 51.38 117 ASP A CA 1
ATOM 923 C C . ASP A 1 117 ? 15.870 7.602 -36.981 1.00 51.38 117 ASP A C 1
ATOM 925 O O . ASP A 1 117 ? 16.849 7.008 -36.534 1.00 51.38 117 ASP A O 1
ATOM 929 N N . THR A 1 118 ? 14.933 8.119 -36.181 1.00 47.88 118 THR A N 1
ATOM 930 C CA . THR A 1 118 ? 14.939 8.024 -34.714 1.00 47.88 118 THR A CA 1
ATOM 931 C C . THR A 1 118 ? 14.146 6.807 -34.216 1.00 47.88 118 THR A C 1
ATOM 933 O O . THR A 1 118 ? 13.558 6.902 -33.153 1.00 47.88 118 THR A O 1
ATOM 936 N N . TYR A 1 119 ? 14.125 5.692 -34.965 1.00 53.53 119 TYR A N 1
ATOM 937 C CA . TYR A 1 119 ? 13.852 4.292 -34.547 1.00 53.53 119 TYR A CA 1
ATOM 938 C C . TYR A 1 119 ? 12.739 3.528 -35.308 1.00 53.53 119 TYR A C 1
ATOM 940 O O . TYR A 1 119 ? 11.685 4.082 -35.622 1.00 53.53 119 TYR A O 1
ATOM 948 N N . PRO A 1 120 ? 12.924 2.210 -35.559 1.00 52.84 120 PRO A N 1
ATOM 949 C CA . PRO A 1 120 ? 12.005 1.391 -36.338 1.00 52.84 120 PRO A CA 1
ATOM 950 C C . PRO A 1 120 ? 10.785 0.952 -35.502 1.00 52.84 120 PRO A C 1
ATOM 952 O O . PRO A 1 120 ? 10.889 0.228 -34.518 1.00 52.84 120 PRO A O 1
ATOM 955 N N . HIS A 1 121 ? 9.609 1.381 -35.950 1.00 52.78 121 HIS A N 1
ATOM 956 C CA . HIS A 1 121 ? 8.276 0.782 -35.779 1.00 52.78 121 HIS A CA 1
ATOM 957 C C . HIS A 1 121 ? 7.571 0.715 -34.402 1.00 52.78 121 HIS A C 1
ATOM 959 O O . HIS A 1 121 ? 6.344 0.739 -34.433 1.00 52.78 121 HIS A O 1
ATOM 965 N N . LEU A 1 122 ? 8.224 0.709 -33.226 1.00 56.56 122 LEU A N 1
ATOM 966 C CA . LEU A 1 122 ? 7.494 0.467 -31.950 1.00 56.56 122 LEU A CA 1
ATOM 967 C C . LEU A 1 122 ? 7.681 1.497 -30.815 1.00 56.56 122 LEU A C 1
ATOM 969 O O . LEU A 1 122 ? 6.785 1.634 -29.983 1.00 56.56 122 LEU A O 1
ATOM 973 N N . GLU A 1 123 ? 8.768 2.277 -30.770 1.00 64.50 123 GLU A N 1
ATOM 974 C CA . GLU A 1 123 ? 9.060 3.111 -29.584 1.00 64.50 123 GLU A CA 1
ATOM 975 C C . GLU A 1 123 ? 8.078 4.271 -29.346 1.00 64.50 123 GLU A C 1
ATOM 977 O O . GLU A 1 123 ? 7.763 4.585 -28.201 1.00 64.50 123 GLU A O 1
ATOM 982 N N . GLY A 1 124 ? 7.580 4.930 -30.396 1.00 67.25 124 GLY A N 1
ATOM 983 C CA . GLY A 1 124 ? 6.673 6.076 -30.230 1.00 67.25 124 GLY A CA 1
ATOM 984 C C . GLY A 1 124 ? 5.307 5.673 -29.667 1.00 67.25 124 GLY A C 1
ATOM 985 O O . GLY A 1 124 ? 4.784 6.320 -28.759 1.00 67.25 124 GLY A O 1
ATOM 986 N N . TRP A 1 125 ? 4.755 4.572 -30.178 1.00 74.56 125 TRP A N 1
ATOM 987 C CA . TRP A 1 125 ? 3.481 4.025 -29.719 1.00 74.56 125 TRP A CA 1
ATOM 988 C C . TRP A 1 125 ? 3.603 3.372 -28.344 1.00 74.56 125 TRP A C 1
ATOM 990 O O . TRP A 1 125 ? 2.714 3.560 -27.522 1.00 74.56 125 TRP A O 1
ATOM 1000 N N . ASP A 1 126 ? 4.707 2.680 -28.051 1.00 79.31 126 ASP A N 1
ATOM 1001 C CA . ASP A 1 126 ? 4.950 2.142 -26.709 1.00 79.31 126 ASP A CA 1
ATOM 1002 C C . ASP A 1 126 ? 5.057 3.266 -25.667 1.00 79.31 126 ASP A C 1
ATOM 1004 O O . ASP A 1 126 ? 4.392 3.222 -24.633 1.00 79.31 126 ASP A O 1
ATOM 1008 N N . ARG A 1 127 ? 5.786 4.350 -25.969 1.00 77.25 127 ARG A N 1
ATOM 1009 C CA . ARG A 1 127 ? 5.848 5.531 -25.089 1.00 77.25 127 ARG A CA 1
ATOM 1010 C C . ARG A 1 127 ? 4.483 6.193 -24.908 1.00 77.25 127 ARG A C 1
ATOM 1012 O O . ARG A 1 127 ? 4.169 6.620 -23.797 1.00 77.25 127 ARG A O 1
ATOM 1019 N N . LEU A 1 128 ? 3.673 6.274 -25.967 1.00 76.94 128 LEU A N 1
ATOM 1020 C CA . LEU A 1 128 ? 2.297 6.766 -25.879 1.00 76.94 128 LEU A CA 1
ATOM 1021 C C . LEU A 1 128 ? 1.447 5.860 -24.978 1.00 76.94 128 LEU A C 1
ATOM 1023 O O . LEU A 1 128 ? 0.774 6.364 -24.085 1.00 76.94 128 LEU A O 1
ATOM 1027 N N . GLY A 1 129 ? 1.513 4.541 -25.163 1.00 82.56 129 GLY A N 1
ATOM 1028 C CA . GLY A 1 129 ? 0.827 3.565 -24.318 1.00 82.56 129 GLY A CA 1
ATOM 1029 C C . GLY A 1 129 ? 1.219 3.703 -22.845 1.00 82.56 129 GLY A C 1
ATOM 1030 O O . GLY A 1 129 ? 0.349 3.823 -21.984 1.00 82.56 129 GLY A O 1
ATOM 1031 N N . MET A 1 130 ? 2.518 3.801 -22.551 1.00 82.00 130 MET A N 1
ATOM 1032 C CA . MET A 1 130 ? 3.035 4.047 -21.201 1.00 82.00 130 MET A CA 1
ATOM 1033 C C . MET A 1 130 ? 2.525 5.360 -20.610 1.00 82.00 130 MET A C 1
ATOM 1035 O O . MET A 1 130 ? 2.176 5.419 -19.430 1.00 82.00 130 MET A O 1
ATOM 1039 N N . LEU A 1 131 ? 2.503 6.429 -21.406 1.00 77.12 131 LEU A N 1
ATOM 1040 C CA . LEU A 1 131 ? 2.001 7.724 -20.965 1.00 77.12 131 LEU A CA 1
ATOM 1041 C C . LEU A 1 131 ? 0.504 7.654 -20.653 1.00 77.12 131 LEU A C 1
ATOM 1043 O O . LEU A 1 131 ? 0.079 8.143 -19.613 1.00 77.12 131 LEU A O 1
ATOM 1047 N N . LEU A 1 132 ? -0.279 6.988 -21.501 1.00 79.19 132 LEU A N 1
ATOM 1048 C CA . LEU A 1 132 ? -1.707 6.773 -21.281 1.00 79.19 132 LEU A CA 1
ATOM 1049 C C . LEU A 1 132 ? -1.967 5.963 -20.003 1.00 79.19 132 LEU A C 1
ATOM 1051 O O . LEU A 1 132 ? -2.865 6.324 -19.250 1.00 79.19 132 LEU A O 1
ATOM 1055 N N . ILE A 1 133 ? -1.155 4.941 -19.700 1.00 82.81 133 ILE A N 1
ATOM 1056 C CA . ILE A 1 133 ? -1.208 4.225 -18.410 1.00 82.81 133 ILE A CA 1
ATOM 1057 C C . ILE A 1 133 ? -0.958 5.194 -17.249 1.00 82.81 133 ILE A C 1
ATOM 1059 O O . ILE A 1 133 ? -1.733 5.219 -16.296 1.00 82.81 133 ILE A O 1
ATOM 1063 N N . LYS A 1 134 ? 0.094 6.019 -17.330 1.00 79.50 134 LYS A N 1
ATOM 1064 C CA . LYS A 1 134 ? 0.435 6.993 -16.275 1.00 79.50 134 LYS A CA 1
ATOM 1065 C C . LYS A 1 134 ? -0.654 8.043 -16.058 1.00 79.50 134 LYS A C 1
ATOM 1067 O O . LYS A 1 134 ? -0.858 8.473 -14.930 1.00 79.50 134 LYS A O 1
ATOM 1072 N N . LEU A 1 135 ? -1.352 8.427 -17.123 1.00 76.81 135 LEU A N 1
ATOM 1073 C CA . LEU A 1 135 ? -2.485 9.352 -17.085 1.00 76.81 135 LEU A CA 1
ATOM 1074 C C . LEU A 1 135 ? -3.796 8.678 -16.634 1.00 76.81 135 LEU A C 1
ATOM 1076 O O . LEU A 1 135 ? -4.823 9.339 -16.531 1.00 76.81 135 LEU A O 1
ATOM 1080 N N . GLY A 1 136 ? -3.795 7.364 -16.380 1.00 81.25 136 GLY A N 1
ATOM 1081 C CA . GLY A 1 136 ? -5.000 6.603 -16.033 1.00 81.25 136 GLY A CA 1
ATOM 1082 C C . GLY A 1 136 ? -5.949 6.363 -17.214 1.00 81.25 136 GLY A C 1
ATOM 1083 O O . GLY A 1 136 ? -7.066 5.882 -17.034 1.00 81.25 136 GLY A O 1
ATOM 1084 N N . GLN A 1 137 ? -5.520 6.657 -18.445 1.00 81.12 137 GLN A N 1
ATOM 1085 C CA . GLN A 1 137 ? -6.277 6.425 -19.677 1.00 81.12 137 GLN A CA 1
ATOM 1086 C C . GLN A 1 137 ? -6.143 4.973 -20.154 1.00 81.12 137 GLN A C 1
ATOM 1088 O O . GLN A 1 137 ? -5.741 4.699 -21.288 1.00 81.12 137 GLN A O 1
ATOM 1093 N N . PHE A 1 138 ? -6.494 4.026 -19.284 1.00 89.81 138 PHE A N 1
ATOM 1094 C CA . PHE A 1 138 ? -6.242 2.602 -19.504 1.00 89.81 138 PHE A CA 1
ATOM 1095 C C . PHE A 1 138 ? -6.915 2.047 -20.763 1.00 89.81 138 PHE A C 1
ATOM 1097 O O . PHE A 1 138 ? -6.293 1.276 -21.482 1.00 89.81 138 PHE A O 1
ATOM 1104 N N . SER A 1 139 ? -8.141 2.468 -21.093 1.00 89.75 139 SER A N 1
ATOM 1105 C CA . SER A 1 139 ? -8.832 1.990 -22.303 1.00 89.75 139 SER A CA 1
ATOM 1106 C C . SER A 1 139 ? -8.090 2.370 -23.588 1.00 89.75 139 SER A C 1
ATOM 1108 O O . SER A 1 139 ? -7.895 1.527 -24.457 1.00 89.75 139 SER A O 1
ATOM 1110 N N . LYS A 1 140 ? -7.593 3.611 -23.678 1.00 84.31 140 LYS A N 1
ATOM 1111 C CA . LYS A 1 140 ? -6.798 4.069 -24.828 1.00 84.31 140 LYS A CA 1
ATOM 1112 C C . LYS A 1 140 ? -5.429 3.392 -24.867 1.00 84.31 140 LYS A C 1
ATOM 1114 O O . LYS A 1 140 ? -4.965 3.011 -25.935 1.00 84.31 140 LYS A O 1
ATOM 1119 N N . ALA A 1 141 ? -4.790 3.214 -23.707 1.00 87.44 141 ALA A N 1
ATOM 1120 C CA . ALA A 1 141 ? -3.545 2.453 -23.624 1.00 87.44 141 ALA A CA 1
ATOM 1121 C C . ALA A 1 141 ? -3.742 1.018 -24.136 1.00 87.44 141 ALA A C 1
ATOM 1123 O O . ALA A 1 141 ? -2.905 0.502 -24.872 1.00 87.44 141 ALA A O 1
ATOM 1124 N N . GLN A 1 142 ? -4.873 0.393 -23.798 1.00 92.69 142 GLN A N 1
ATOM 1125 C CA . GLN A 1 142 ? -5.222 -0.943 -24.265 1.00 92.69 142 GLN A CA 1
ATOM 1126 C C . GLN A 1 142 ? -5.331 -1.010 -25.793 1.00 92.69 142 GLN A C 1
ATOM 1128 O O . GLN A 1 142 ? -4.786 -1.929 -26.398 1.00 92.69 142 GLN A O 1
ATOM 1133 N N . GLU A 1 143 ? -6.005 -0.041 -26.418 1.00 90.00 143 GLU A N 1
ATOM 1134 C CA . GLU A 1 143 ? -6.119 0.050 -27.881 1.00 90.00 143 GLU A CA 1
ATOM 1135 C C . GLU A 1 143 ? -4.741 0.153 -28.541 1.00 90.00 143 GLU A C 1
ATOM 1137 O O . GLU A 1 143 ? -4.440 -0.609 -29.460 1.00 90.00 143 GLU A O 1
ATOM 1142 N N . VAL A 1 144 ? -3.876 1.032 -28.020 1.00 86.00 144 VAL A N 1
ATOM 1143 C CA . VAL A 1 144 ? -2.494 1.185 -28.498 1.00 86.00 144 VAL A CA 1
ATOM 1144 C C . VAL A 1 144 ? -1.743 -0.143 -28.428 1.00 86.00 144 VAL A C 1
ATOM 1146 O O . VAL A 1 144 ? -1.163 -0.576 -29.422 1.00 86.00 144 VAL A O 1
ATOM 1149 N N . TYR A 1 145 ? -1.782 -0.827 -27.285 1.00 91.31 145 TYR A N 1
ATOM 1150 C CA . TYR A 1 145 ? -1.048 -2.079 -27.120 1.00 91.31 145 TYR A CA 1
ATOM 1151 C C . TYR A 1 145 ? -1.631 -3.250 -27.913 1.00 91.31 145 TYR A C 1
ATOM 1153 O O . TYR A 1 145 ? -0.871 -4.122 -28.323 1.00 91.31 145 TYR A O 1
ATOM 1161 N N . HIS A 1 146 ? -2.933 -3.270 -28.203 1.00 91.50 146 HIS A N 1
ATOM 1162 C CA . HIS A 1 146 ? -3.499 -4.249 -29.134 1.00 91.50 146 HIS A CA 1
ATOM 1163 C C . HIS A 1 146 ? -3.032 -4.016 -30.575 1.00 91.50 146 HIS A C 1
ATOM 1165 O O . HIS A 1 146 ? -2.632 -4.974 -31.231 1.00 91.50 146 HIS A O 1
ATOM 1171 N N . ILE A 1 147 ? -2.985 -2.761 -31.037 1.00 86.62 147 ILE A N 1
ATOM 1172 C CA . ILE A 1 147 ? -2.431 -2.424 -32.359 1.00 86.62 147 ILE A CA 1
ATOM 1173 C C . ILE A 1 147 ? -0.963 -2.856 -32.450 1.00 86.62 147 ILE A C 1
ATOM 1175 O O . ILE A 1 147 ? -0.556 -3.462 -33.440 1.00 86.62 147 ILE A O 1
ATOM 1179 N N . LEU A 1 148 ? -0.169 -2.584 -31.407 1.00 84.62 148 LEU A N 1
ATOM 1180 C CA . LEU A 1 148 ? 1.231 -3.008 -31.367 1.00 84.62 148 LEU A CA 1
ATOM 1181 C C . LEU A 1 148 ? 1.365 -4.531 -31.358 1.00 84.62 148 LEU A C 1
ATOM 1183 O O . LEU A 1 148 ? 2.275 -5.059 -31.991 1.00 84.62 148 LEU A O 1
ATOM 1187 N N . LEU A 1 149 ? 0.464 -5.241 -30.672 1.00 89.75 149 LEU A N 1
ATOM 1188 C CA . LEU A 1 149 ? 0.477 -6.702 -30.624 1.00 89.75 149 LEU A CA 1
ATOM 1189 C C . LEU A 1 149 ? 0.246 -7.318 -32.010 1.00 89.75 149 LEU A C 1
ATOM 1191 O O . LEU A 1 149 ? 0.933 -8.275 -32.361 1.00 89.75 149 LEU A O 1
ATOM 1195 N N . ASP A 1 150 ? -0.669 -6.749 -32.797 1.00 86.31 150 ASP A N 1
ATOM 1196 C CA . ASP A 1 150 ? -0.955 -7.189 -34.170 1.00 86.31 150 ASP A CA 1
ATOM 1197 C C . ASP A 1 150 ? 0.215 -6.912 -35.130 1.00 86.31 150 ASP A C 1
ATOM 1199 O O . ASP A 1 150 ? 0.406 -7.629 -36.113 1.00 86.31 150 ASP A O 1
ATOM 1203 N N . GLN A 1 151 ? 1.015 -5.883 -34.839 1.00 80.44 151 GLN A N 1
ATOM 1204 C CA . GLN A 1 151 ? 2.188 -5.482 -35.623 1.00 80.44 151 GLN A CA 1
ATOM 1205 C C . GLN A 1 151 ? 3.495 -6.141 -35.156 1.00 80.44 151 GLN A C 1
ATOM 1207 O O . GLN A 1 151 ? 4.521 -5.991 -35.820 1.00 80.44 151 GLN A O 1
ATOM 1212 N N . ALA A 1 152 ? 3.485 -6.853 -34.027 1.00 82.00 152 ALA A N 1
ATOM 1213 C CA . ALA A 1 152 ? 4.684 -7.426 -33.432 1.00 82.00 152 ALA A CA 1
ATOM 1214 C C . ALA A 1 152 ? 5.279 -8.537 -34.315 1.00 82.00 152 ALA A C 1
ATOM 1216 O O . ALA A 1 152 ? 4.640 -9.561 -34.583 1.00 82.00 152 ALA A O 1
ATOM 1217 N N . MET A 1 153 ? 6.541 -8.366 -34.712 1.00 78.62 153 MET A N 1
ATOM 1218 C CA . MET A 1 153 ? 7.242 -9.267 -35.633 1.00 78.62 153 MET A CA 1
ATOM 1219 C C . MET A 1 153 ? 8.084 -10.312 -34.897 1.00 78.62 153 MET A C 1
ATOM 1221 O O . MET A 1 153 ? 8.430 -11.346 -35.469 1.00 78.62 153 MET A O 1
ATOM 1225 N N . THR A 1 154 ? 8.404 -10.062 -33.627 1.00 80.88 154 THR A N 1
ATOM 1226 C CA . THR A 1 154 ? 9.237 -10.932 -32.796 1.00 80.88 154 THR A CA 1
ATOM 1227 C C . THR A 1 154 ? 8.525 -11.358 -31.515 1.00 80.88 154 THR A C 1
ATOM 1229 O O . THR A 1 154 ? 7.698 -10.638 -30.954 1.00 80.88 154 THR A O 1
ATOM 1232 N N . ASP A 1 155 ? 8.892 -12.527 -30.993 1.00 84.06 155 ASP A N 1
ATOM 1233 C CA . ASP A 1 155 ? 8.385 -13.000 -29.701 1.00 84.06 155 ASP A CA 1
ATOM 1234 C C . ASP A 1 155 ? 8.837 -12.103 -28.540 1.00 84.06 155 ASP A C 1
ATOM 1236 O O . ASP A 1 155 ? 8.126 -11.962 -27.547 1.00 84.06 155 ASP A O 1
ATOM 1240 N N . ARG A 1 156 ? 9.974 -11.411 -28.689 1.00 81.62 156 ARG A N 1
ATOM 1241 C CA . ARG A 1 156 ? 10.451 -10.428 -27.710 1.00 81.62 156 ARG A CA 1
ATOM 1242 C C . ARG A 1 156 ? 9.517 -9.225 -27.615 1.00 81.62 156 ARG A C 1
ATOM 1244 O O . ARG A 1 156 ? 9.169 -8.817 -26.510 1.00 81.62 156 ARG A O 1
ATOM 1251 N N . GLU A 1 157 ? 9.086 -8.688 -28.754 1.00 82.00 157 GLU A N 1
ATOM 1252 C CA . GLU A 1 157 ? 8.102 -7.600 -28.802 1.00 82.00 157 GLU A CA 1
ATOM 1253 C C . GLU A 1 157 ? 6.764 -8.058 -28.223 1.00 82.00 157 GLU A C 1
ATOM 1255 O O . GLU A 1 157 ? 6.195 -7.366 -27.383 1.00 82.00 157 GLU A O 1
ATOM 1260 N N . LYS A 1 158 ? 6.295 -9.261 -28.582 1.00 88.62 158 LYS A N 1
ATOM 1261 C CA . LYS A 1 158 ? 5.059 -9.825 -28.015 1.00 88.62 158 LYS A CA 1
ATOM 1262 C C . LYS A 1 158 ? 5.135 -9.971 -26.497 1.00 88.62 158 LYS A C 1
ATOM 1264 O O . LYS A 1 158 ? 4.175 -9.626 -25.815 1.00 88.62 158 LYS A O 1
ATOM 1269 N N . ALA A 1 159 ? 6.256 -10.456 -25.958 1.00 89.19 159 ALA A N 1
ATOM 1270 C CA . ALA A 1 159 ? 6.449 -10.577 -24.515 1.00 89.19 159 ALA A CA 1
ATOM 1271 C C . ALA A 1 159 ? 6.354 -9.210 -23.818 1.00 89.19 159 ALA A C 1
ATOM 1273 O O . ALA A 1 159 ? 5.635 -9.086 -22.824 1.00 89.19 159 ALA A O 1
ATOM 1274 N N . HIS A 1 160 ? 7.012 -8.181 -24.362 1.00 87.75 160 HIS A N 1
ATOM 1275 C CA . HIS A 1 160 ? 6.919 -6.807 -23.853 1.00 87.75 160 HIS A CA 1
ATOM 1276 C C . HIS A 1 160 ? 5.486 -6.271 -23.917 1.00 87.75 160 HIS A C 1
ATOM 1278 O O . HIS A 1 160 ? 4.945 -5.813 -22.918 1.00 87.75 160 HIS A O 1
ATOM 1284 N N . ILE A 1 161 ? 4.814 -6.404 -25.060 1.00 90.88 161 ILE A N 1
ATOM 1285 C CA . ILE A 1 161 ? 3.451 -5.892 -25.241 1.00 90.88 161 ILE A CA 1
ATOM 1286 C C . ILE A 1 161 ? 2.459 -6.602 -24.310 1.00 90.88 161 ILE A C 1
ATOM 1288 O O . ILE A 1 161 ? 1.588 -5.954 -23.733 1.00 90.88 161 ILE A O 1
ATOM 1292 N N . TYR A 1 162 ? 2.606 -7.912 -24.089 1.00 95.44 162 TYR A N 1
ATOM 1293 C CA . TYR A 1 162 ? 1.805 -8.618 -23.088 1.00 95.44 162 TYR A CA 1
ATOM 1294 C C . TYR A 1 162 ? 2.081 -8.139 -21.662 1.00 95.44 162 TYR A C 1
ATOM 1296 O O . TYR A 1 162 ? 1.138 -8.041 -20.881 1.00 95.44 162 TYR A O 1
ATOM 1304 N N . HIS A 1 163 ? 3.328 -7.801 -21.318 1.00 94.06 163 HIS A N 1
ATOM 1305 C CA . HIS A 1 163 ? 3.629 -7.171 -20.031 1.00 94.06 163 HIS A CA 1
ATOM 1306 C C . HIS A 1 163 ? 2.870 -5.845 -19.892 1.00 94.06 163 HIS A C 1
ATOM 1308 O O . HIS A 1 163 ? 2.181 -5.627 -18.897 1.00 94.06 163 HIS A O 1
ATOM 1314 N N . MET A 1 164 ? 2.917 -5.002 -20.925 1.00 94.25 164 MET A N 1
ATOM 1315 C CA . MET A 1 164 ? 2.228 -3.713 -20.928 1.00 94.25 164 MET A CA 1
ATOM 1316 C C . MET A 1 164 ? 0.702 -3.855 -20.850 1.00 94.25 164 MET A C 1
ATOM 1318 O O . MET A 1 164 ? 0.066 -3.149 -20.071 1.00 94.25 164 MET A O 1
ATOM 1322 N N . LEU A 1 165 ? 0.099 -4.807 -21.570 1.00 96.69 165 LEU A N 1
ATOM 1323 C CA . LEU A 1 165 ? -1.331 -5.127 -21.438 1.00 96.69 165 LEU A CA 1
ATOM 1324 C C . LEU A 1 165 ? -1.684 -5.614 -20.025 1.00 96.69 165 LEU A C 1
ATOM 1326 O O . LEU A 1 165 ? -2.749 -5.273 -19.513 1.00 96.69 165 LEU A O 1
ATOM 1330 N N . GLY A 1 166 ? -0.784 -6.359 -19.377 1.00 96.81 166 GLY A N 1
ATOM 1331 C CA . GLY A 1 166 ? -0.911 -6.722 -17.968 1.00 96.81 166 GLY A CA 1
ATOM 1332 C C . GLY A 1 166 ? -0.985 -5.490 -17.066 1.00 96.81 166 GLY A C 1
ATOM 1333 O O . GLY A 1 166 ? -1.905 -5.392 -16.258 1.00 96.81 166 GLY A O 1
ATOM 1334 N N . MET A 1 167 ? -0.098 -4.508 -17.268 1.00 95.06 167 MET A N 1
ATOM 1335 C CA . MET A 1 167 ? -0.117 -3.240 -16.523 1.00 95.06 167 MET A CA 1
ATOM 1336 C C . MET A 1 167 ? -1.399 -2.438 -16.756 1.00 95.06 167 MET A C 1
ATOM 1338 O O . MET A 1 167 ? -1.941 -1.854 -15.820 1.00 95.06 167 MET A O 1
ATOM 1342 N N . VAL A 1 168 ? -1.910 -2.424 -17.992 1.00 96.25 168 VAL A N 1
ATOM 1343 C CA . VAL A 1 168 ? -3.193 -1.783 -18.316 1.00 96.25 168 VAL A CA 1
ATOM 1344 C C . VAL A 1 168 ? -4.334 -2.421 -17.522 1.00 96.25 168 VAL A C 1
ATOM 1346 O O . VAL A 1 168 ? -5.121 -1.703 -16.906 1.00 96.25 168 VAL A O 1
ATOM 1349 N N . LYS A 1 169 ? -4.421 -3.757 -17.516 1.00 97.12 169 LYS A N 1
ATOM 1350 C CA . LYS A 1 169 ? -5.470 -4.488 -16.788 1.00 97.12 169 LYS A CA 1
ATOM 1351 C C . LYS A 1 169 ? -5.351 -4.342 -15.277 1.00 97.12 169 LYS A C 1
ATOM 1353 O O . LYS A 1 169 ? -6.367 -4.187 -14.603 1.00 97.12 169 LYS A O 1
ATOM 1358 N N . ASP A 1 170 ? -4.130 -4.324 -14.758 1.00 93.56 170 ASP A N 1
ATOM 1359 C CA . ASP A 1 170 ? -3.869 -4.086 -13.340 1.00 93.56 170 ASP A CA 1
ATOM 1360 C C . ASP A 1 170 ? -4.355 -2.690 -12.917 1.00 93.56 170 ASP A C 1
ATOM 1362 O O . ASP A 1 170 ? -5.107 -2.557 -11.951 1.00 93.56 170 ASP A O 1
ATOM 1366 N N . GLY A 1 171 ? -4.054 -1.664 -13.722 1.00 91.94 171 GLY A N 1
ATOM 1367 C CA . GLY A 1 171 ? -4.546 -0.299 -13.518 1.00 91.94 171 GLY A CA 1
ATOM 1368 C C . GLY A 1 171 ? -6.073 -0.157 -13.603 1.00 91.94 171 GLY A C 1
ATOM 1369 O O . GLY A 1 171 ? -6.653 0.672 -12.903 1.00 91.94 171 GLY A O 1
ATOM 1370 N N . GLN A 1 172 ? -6.746 -0.999 -14.396 1.00 92.94 172 GLN A N 1
ATOM 1371 C CA . GLN A 1 172 ? -8.215 -1.086 -14.445 1.00 92.94 172 GLN A CA 1
ATOM 1372 C C . GLN A 1 172 ? -8.825 -1.799 -13.223 1.00 92.94 172 GLN A C 1
ATOM 1374 O O . GLN A 1 172 ? -10.044 -1.790 -13.056 1.00 92.94 172 GLN A O 1
ATOM 1379 N N . GLY A 1 173 ? -8.008 -2.427 -12.370 1.00 93.06 173 GLY A N 1
ATOM 1380 C CA . GLY A 1 173 ? -8.472 -3.303 -11.291 1.00 93.06 173 GLY A CA 1
ATOM 1381 C C . GLY A 1 173 ? -8.936 -4.683 -11.776 1.00 93.06 173 GLY A C 1
ATOM 1382 O O . GLY A 1 173 ? -9.512 -5.458 -11.011 1.00 93.06 173 GLY A O 1
ATOM 1383 N N . GLU A 1 174 ? -8.682 -5.024 -13.042 1.00 96.38 174 GLU A N 1
ATOM 1384 C CA . GLU A 1 174 ? -8.999 -6.317 -13.656 1.00 96.38 174 GLU A CA 1
ATOM 1385 C C . GLU A 1 174 ? -7.860 -7.322 -13.395 1.00 96.38 174 GLU A C 1
ATOM 1387 O O . GLU A 1 174 ? -7.234 -7.859 -14.310 1.00 96.38 174 GLU A O 1
ATOM 1392 N N . TYR A 1 175 ? -7.572 -7.588 -12.116 1.00 96.31 175 TYR A N 1
ATOM 1393 C CA . TYR A 1 175 ? -6.374 -8.329 -11.685 1.00 96.31 175 TYR A CA 1
ATOM 1394 C C . TYR A 1 175 ? -6.249 -9.737 -12.287 1.00 96.31 175 TYR A C 1
ATOM 1396 O O . TYR A 1 175 ? -5.149 -10.192 -12.588 1.00 96.31 175 TYR A O 1
ATOM 1404 N N . LYS A 1 176 ? -7.371 -10.429 -12.527 1.00 96.88 176 LYS A N 1
ATOM 1405 C CA . LYS A 1 176 ? -7.364 -11.757 -13.169 1.00 96.88 176 LYS A CA 1
ATOM 1406 C C . LYS A 1 176 ? -6.860 -11.699 -14.611 1.00 96.88 176 LYS A C 1
ATOM 1408 O O . LYS A 1 176 ? -6.079 -12.557 -15.020 1.00 96.88 176 LYS A O 1
ATOM 1413 N N . ASP A 1 177 ? -7.292 -10.691 -15.362 1.00 96.81 177 ASP A N 1
ATOM 1414 C CA . ASP A 1 177 ? -6.868 -10.499 -16.748 1.00 96.81 177 ASP A CA 1
ATOM 1415 C C . ASP A 1 177 ? -5.427 -9.985 -16.804 1.00 96.81 177 ASP A C 1
ATOM 1417 O O . ASP A 1 177 ? -4.649 -10.430 -17.651 1.00 96.81 177 ASP A O 1
ATOM 1421 N N . ALA A 1 178 ? -5.031 -9.141 -15.844 1.00 97.50 178 ALA A N 1
ATOM 1422 C CA . ALA A 1 178 ? -3.642 -8.725 -15.662 1.00 97.50 178 ALA A CA 1
ATOM 1423 C C . ALA A 1 178 ? -2.714 -9.931 -15.471 1.00 97.50 178 ALA A C 1
ATOM 1425 O O . ALA A 1 178 ? -1.742 -10.091 -16.210 1.00 97.50 178 ALA A O 1
ATOM 1426 N N . ILE A 1 179 ? -3.063 -10.839 -14.551 1.00 97.81 179 ILE A N 1
ATOM 1427 C CA . ILE A 1 179 ? -2.331 -12.089 -14.308 1.00 97.81 179 ILE A CA 1
ATOM 1428 C C . ILE A 1 179 ? -2.225 -12.923 -15.588 1.00 97.81 179 ILE A C 1
ATOM 1430 O O . ILE A 1 179 ? -1.145 -13.427 -15.896 1.00 97.81 179 ILE A O 1
ATOM 1434 N N . ALA A 1 180 ? -3.305 -13.048 -16.364 1.00 97.69 180 ALA A N 1
ATOM 1435 C CA . ALA A 1 180 ? -3.287 -13.804 -17.615 1.00 97.69 180 ALA A CA 1
ATOM 1436 C C . ALA A 1 180 ? -2.322 -13.200 -18.652 1.00 97.69 180 ALA A C 1
ATOM 1438 O O . ALA A 1 180 ? -1.605 -13.939 -19.332 1.00 97.69 180 ALA A O 1
ATOM 1439 N N . TYR A 1 181 ? -2.273 -11.871 -18.770 1.00 97.69 181 TYR A N 1
ATOM 1440 C CA . TYR A 1 181 ? -1.338 -11.184 -19.661 1.00 97.69 181 TYR A CA 1
ATOM 1441 C C . TYR A 1 181 ? 0.113 -11.283 -19.187 1.00 97.69 181 TYR A C 1
ATOM 1443 O O . TYR A 1 181 ? 0.984 -11.648 -19.981 1.00 97.69 181 TYR A O 1
ATOM 1451 N N . TYR A 1 182 ? 0.381 -11.066 -17.897 1.00 97.12 182 TYR A N 1
ATOM 1452 C CA . TYR A 1 182 ? 1.720 -11.257 -17.344 1.00 97.12 182 TYR A CA 1
ATOM 1453 C C . TYR A 1 182 ? 2.199 -12.703 -17.501 1.00 97.12 182 TYR A C 1
ATOM 1455 O O . TYR A 1 182 ? 3.345 -12.925 -17.878 1.00 97.12 182 TYR A O 1
ATOM 1463 N N . ALA A 1 183 ? 1.326 -13.694 -17.298 1.00 96.19 183 ALA A N 1
ATOM 1464 C CA . ALA A 1 183 ? 1.663 -15.100 -17.500 1.00 96.19 183 ALA A CA 1
ATOM 1465 C C . ALA A 1 183 ? 2.040 -15.403 -18.960 1.00 96.19 183 ALA A C 1
ATOM 1467 O O . ALA A 1 183 ? 2.999 -16.133 -19.197 1.00 96.19 183 ALA A O 1
ATOM 1468 N N . LYS A 1 184 ? 1.345 -14.809 -19.945 1.00 95.00 184 LYS A N 1
ATOM 1469 C CA . LYS A 1 184 ? 1.731 -14.908 -21.366 1.00 95.00 184 LYS A CA 1
ATOM 1470 C C . LYS A 1 184 ? 3.092 -14.267 -21.628 1.00 95.00 184 LYS A C 1
ATOM 1472 O O . LYS A 1 184 ? 3.913 -14.866 -22.316 1.00 95.00 184 LYS A O 1
ATOM 1477 N N . SER A 1 185 ? 3.333 -13.078 -21.072 1.00 93.44 185 SER A N 1
ATOM 1478 C CA . SER A 1 185 ? 4.624 -12.390 -21.178 1.00 93.44 185 SER A CA 1
ATOM 1479 C C . SER A 1 185 ? 5.763 -13.252 -20.628 1.00 93.44 185 SER A C 1
ATOM 1481 O O . SER A 1 185 ? 6.729 -13.509 -21.342 1.00 93.44 185 SER A O 1
ATOM 1483 N N . ILE A 1 186 ? 5.600 -13.776 -19.408 1.00 92.88 186 ILE A N 1
ATOM 1484 C CA . ILE A 1 186 ? 6.565 -14.651 -18.730 1.00 92.88 186 ILE A CA 1
ATOM 1485 C C . ILE A 1 186 ? 6.801 -15.927 -19.539 1.00 92.88 186 ILE A C 1
ATOM 1487 O O . ILE A 1 186 ? 7.949 -16.266 -19.793 1.00 92.88 186 ILE A O 1
ATOM 1491 N N . ALA A 1 187 ? 5.742 -16.601 -19.997 1.00 92.88 187 ALA A N 1
ATOM 1492 C CA . ALA A 1 187 ? 5.867 -17.847 -20.752 1.00 92.88 187 ALA A CA 1
ATOM 1493 C C . ALA A 1 187 ? 6.662 -17.663 -22.052 1.00 92.88 187 ALA A C 1
ATOM 1495 O O . ALA A 1 187 ? 7.490 -18.503 -22.390 1.00 92.88 187 ALA A O 1
ATOM 1496 N N . ILE A 1 188 ? 6.446 -16.556 -22.770 1.00 89.62 188 ILE A N 1
ATOM 1497 C CA . ILE A 1 188 ? 7.247 -16.241 -23.957 1.00 89.62 188 ILE A CA 1
ATOM 1498 C C . ILE A 1 188 ? 8.676 -15.909 -23.527 1.00 89.62 188 ILE A C 1
ATOM 1500 O O . ILE A 1 188 ? 9.617 -16.532 -24.010 1.00 89.62 188 ILE A O 1
ATOM 1504 N N . ALA A 1 189 ? 8.844 -14.989 -22.576 1.00 85.56 189 ALA A N 1
ATOM 1505 C CA . ALA A 1 189 ? 10.144 -14.557 -22.079 1.00 85.56 189 ALA A CA 1
ATOM 1506 C C . ALA A 1 189 ? 11.032 -15.728 -21.615 1.00 85.56 189 ALA A C 1
ATOM 1508 O O . ALA A 1 189 ? 12.205 -15.754 -21.960 1.00 85.56 189 ALA A O 1
ATOM 1509 N N . GLU A 1 190 ? 10.492 -16.736 -20.929 1.00 86.69 190 GLU A N 1
ATOM 1510 C CA . GLU A 1 190 ? 11.238 -17.930 -20.501 1.00 86.69 190 GLU A CA 1
ATOM 1511 C C . GLU A 1 190 ? 11.753 -18.794 -21.664 1.00 86.69 190 GLU A C 1
ATOM 1513 O O . GLU A 1 190 ? 12.737 -19.514 -21.502 1.00 86.69 190 GLU A O 1
ATOM 1518 N N . THR A 1 191 ? 11.111 -18.731 -22.835 1.00 84.75 191 THR A N 1
ATOM 1519 C CA . THR A 1 191 ? 11.523 -19.503 -24.023 1.00 84.75 191 THR A CA 1
ATOM 1520 C C . THR A 1 191 ? 12.574 -18.798 -24.874 1.00 84.75 191 THR A C 1
ATOM 1522 O O . THR A 1 191 ? 13.371 -19.467 -25.530 1.00 84.75 191 THR A O 1
ATOM 1525 N N . ILE A 1 192 ? 12.580 -17.461 -24.877 1.00 75.25 192 ILE A N 1
ATOM 1526 C CA . ILE A 1 192 ? 13.413 -16.648 -25.777 1.00 75.25 192 ILE A CA 1
ATOM 1527 C C . ILE A 1 192 ? 14.512 -15.857 -25.067 1.00 75.25 192 ILE A C 1
ATOM 1529 O O . ILE A 1 192 ? 15.512 -15.509 -25.695 1.00 75.25 192 ILE A O 1
ATOM 1533 N N . LEU A 1 193 ? 14.336 -15.539 -23.786 1.00 65.81 193 LEU A N 1
ATOM 1534 C CA . LEU A 1 193 ? 15.296 -14.766 -23.011 1.00 65.81 193 LEU A CA 1
ATOM 1535 C C . LEU A 1 193 ? 16.181 -15.708 -22.200 1.00 65.81 193 LEU A C 1
ATOM 1537 O O . LEU A 1 193 ? 15.772 -16.788 -21.774 1.00 65.81 193 LEU A O 1
ATOM 1541 N N . SER A 1 194 ? 17.418 -15.275 -21.956 1.00 65.88 194 SER A N 1
ATOM 1542 C CA . SER A 1 194 ? 18.259 -15.946 -20.968 1.00 65.88 194 SER A CA 1
ATOM 1543 C C . SER A 1 194 ? 17.519 -15.965 -19.618 1.00 65.88 194 SER A C 1
ATOM 1545 O O . SER A 1 194 ? 16.889 -14.959 -19.280 1.00 65.88 194 SER A O 1
ATOM 1547 N N . PRO A 1 195 ? 17.661 -17.015 -18.782 1.00 62.50 195 PRO A N 1
ATOM 1548 C CA . PRO A 1 195 ? 17.134 -17.057 -17.404 1.00 62.50 195 PRO A CA 1
ATOM 1549 C C . PRO A 1 195 ? 17.603 -15.903 -16.490 1.00 62.50 195 PRO A C 1
ATOM 1551 O O . PRO A 1 195 ? 17.264 -15.845 -15.312 1.00 62.50 195 PRO A O 1
ATOM 1554 N N . THR A 1 196 ? 18.441 -15.023 -17.029 1.00 60.00 196 THR A N 1
ATOM 1555 C CA . THR A 1 196 ? 19.113 -13.880 -16.426 1.00 60.00 196 THR A CA 1
ATOM 1556 C C . THR A 1 196 ? 18.649 -12.551 -17.055 1.00 60.00 196 THR A C 1
ATOM 1558 O O . THR A 1 196 ? 19.365 -11.559 -16.976 1.00 60.00 196 THR A O 1
ATOM 1561 N N . ASP A 1 197 ? 17.512 -12.496 -17.753 1.00 72.19 197 ASP A N 1
ATOM 1562 C CA . ASP A 1 197 ? 16.981 -11.226 -18.271 1.00 72.19 197 ASP A CA 1
ATOM 1563 C C . ASP A 1 197 ? 16.209 -10.473 -17.176 1.00 72.19 197 ASP A C 1
ATOM 1565 O O . ASP A 1 197 ? 15.284 -11.000 -16.556 1.00 72.19 197 ASP A O 1
ATOM 1569 N N . THR A 1 198 ? 16.578 -9.218 -16.926 1.00 70.81 198 THR A N 1
ATOM 1570 C CA . THR A 1 198 ? 15.940 -8.363 -15.914 1.00 70.81 198 THR A CA 1
ATOM 1571 C C . THR A 1 198 ? 14.472 -8.054 -16.230 1.00 70.81 198 THR A C 1
ATOM 1573 O O . THR A 1 198 ? 13.684 -7.849 -15.309 1.00 70.81 198 THR A O 1
ATOM 1576 N N . ASN A 1 199 ? 14.055 -8.100 -17.500 1.00 75.19 199 ASN A N 1
ATOM 1577 C CA . ASN A 1 199 ? 12.650 -7.929 -17.892 1.00 75.19 199 ASN A CA 1
ATOM 1578 C C . ASN A 1 199 ? 11.764 -9.085 -17.399 1.00 75.19 199 ASN A C 1
ATOM 1580 O O . ASN A 1 199 ? 10.578 -8.896 -17.103 1.00 75.19 199 ASN A O 1
ATOM 1584 N N . LEU A 1 200 ? 12.342 -10.282 -17.253 1.00 85.69 200 LEU A N 1
ATOM 1585 C CA . LEU A 1 200 ? 11.647 -11.427 -16.673 1.00 85.69 200 LEU A CA 1
ATOM 1586 C C . LEU A 1 200 ? 11.389 -11.202 -15.175 1.00 85.69 200 LEU A C 1
ATOM 1588 O O . LEU A 1 200 ? 10.291 -11.470 -14.691 1.00 85.69 200 LEU A O 1
ATOM 1592 N N . ALA A 1 201 ? 12.357 -10.630 -14.451 1.00 88.94 201 ALA A N 1
ATOM 1593 C CA . ALA A 1 201 ? 12.188 -10.274 -13.042 1.00 88.94 201 ALA A CA 1
ATOM 1594 C C . ALA A 1 201 ? 11.129 -9.178 -12.831 1.00 88.94 201 ALA A C 1
ATOM 1596 O O . ALA A 1 201 ? 10.335 -9.262 -11.890 1.00 88.94 201 ALA A O 1
ATOM 1597 N N . ALA A 1 202 ? 11.066 -8.186 -13.728 1.00 87.62 202 ALA A N 1
ATOM 1598 C CA . ALA A 1 202 ? 10.020 -7.164 -13.717 1.00 87.62 202 ALA A CA 1
ATOM 1599 C C . ALA A 1 202 ? 8.626 -7.780 -13.921 1.00 87.62 202 ALA A C 1
ATOM 1601 O O . ALA A 1 202 ? 7.698 -7.469 -13.177 1.00 87.62 202 ALA A O 1
ATOM 1602 N N . SER A 1 203 ? 8.488 -8.723 -14.858 1.00 91.50 203 SER A N 1
ATOM 1603 C CA . SER A 1 203 ? 7.223 -9.430 -15.105 1.00 91.50 203 SER A CA 1
ATOM 1604 C C . SER A 1 203 ? 6.798 -10.306 -13.925 1.00 91.50 203 SER A C 1
ATOM 1606 O O . SER A 1 203 ? 5.633 -10.283 -13.532 1.00 91.50 203 SER A O 1
ATOM 1608 N N . TYR A 1 204 ? 7.742 -11.014 -13.296 1.00 95.44 204 TYR A N 1
ATOM 1609 C CA . TYR A 1 204 ? 7.489 -11.763 -12.062 1.00 95.44 204 TYR A CA 1
ATOM 1610 C C . TYR A 1 204 ? 7.117 -10.861 -10.879 1.00 95.44 204 TYR A C 1
ATOM 1612 O O . TYR A 1 204 ? 6.290 -11.222 -10.044 1.00 95.44 204 TYR A O 1
ATOM 1620 N N . SER A 1 205 ? 7.690 -9.664 -10.805 1.00 94.38 205 SER A N 1
ATOM 1621 C CA . SER A 1 205 ? 7.306 -8.690 -9.785 1.00 94.38 205 SER A CA 1
ATOM 1622 C C . SER A 1 205 ? 5.892 -8.159 -10.032 1.00 94.38 205 SER A C 1
ATOM 1624 O O . SER A 1 205 ? 5.097 -8.126 -9.098 1.00 94.38 205 SER A O 1
ATOM 1626 N N . ALA A 1 206 ? 5.557 -7.821 -11.280 1.00 94.94 206 ALA A N 1
ATOM 1627 C CA . ALA A 1 206 ? 4.249 -7.291 -11.660 1.00 94.94 206 ALA A CA 1
ATOM 1628 C C . ALA A 1 206 ? 3.114 -8.310 -11.455 1.00 94.94 206 ALA A C 1
ATOM 1630 O O . ALA A 1 206 ? 2.091 -7.982 -10.857 1.00 94.94 206 ALA A O 1
ATOM 1631 N N . ILE A 1 207 ? 3.313 -9.573 -11.855 1.00 97.12 207 ILE A N 1
ATOM 1632 C CA . ILE A 1 207 ? 2.325 -10.629 -11.586 1.00 97.12 207 ILE A CA 1
ATOM 1633 C C . ILE A 1 207 ? 2.165 -10.885 -10.080 1.00 97.12 207 ILE A C 1
ATOM 1635 O O . ILE A 1 207 ? 1.058 -11.153 -9.622 1.00 97.12 207 ILE A O 1
ATOM 1639 N N . GLY A 1 208 ? 3.247 -10.753 -9.299 1.00 96.44 208 GLY A N 1
ATOM 1640 C CA . GLY A 1 208 ? 3.204 -10.848 -7.840 1.00 96.44 208 GLY A CA 1
ATOM 1641 C C . GLY A 1 208 ? 2.294 -9.791 -7.215 1.00 96.44 208 GLY A C 1
ATOM 1642 O O . GLY A 1 208 ? 1.433 -10.140 -6.408 1.00 96.44 208 GLY A O 1
ATOM 1643 N N . VAL A 1 209 ? 2.424 -8.534 -7.651 1.00 95.00 209 VAL A N 1
ATOM 1644 C CA . VAL A 1 209 ? 1.560 -7.420 -7.217 1.00 95.00 209 VAL A CA 1
ATOM 1645 C C . VAL A 1 209 ? 0.093 -7.686 -7.572 1.00 95.00 209 VAL A C 1
ATOM 1647 O O . VAL A 1 209 ? -0.783 -7.530 -6.724 1.00 95.00 209 VAL A O 1
ATOM 1650 N N . ALA A 1 210 ? -0.190 -8.189 -8.777 1.00 96.19 210 ALA A N 1
ATOM 1651 C CA . ALA A 1 210 ? -1.559 -8.528 -9.169 1.00 96.19 210 ALA A CA 1
ATOM 1652 C C . ALA A 1 210 ? -2.163 -9.657 -8.303 1.00 96.19 210 ALA A C 1
ATOM 1654 O O . ALA A 1 210 ? -3.328 -9.581 -7.905 1.00 96.19 210 ALA A O 1
ATOM 1655 N N . TYR A 1 211 ? -1.377 -10.683 -7.944 1.00 97.31 211 TYR A N 1
ATOM 1656 C CA . TYR A 1 211 ? -1.802 -11.695 -6.965 1.00 97.31 211 TYR A CA 1
ATOM 1657 C C . TYR A 1 211 ? -2.045 -11.093 -5.574 1.00 97.31 211 TYR A C 1
ATOM 1659 O O . TYR A 1 211 ? -2.996 -11.485 -4.893 1.00 97.31 211 TYR A O 1
ATOM 1667 N N . GLU A 1 212 ? -1.235 -10.112 -5.168 1.00 93.81 212 GLU A N 1
ATOM 1668 C CA . GLU A 1 212 ? -1.357 -9.450 -3.867 1.00 93.81 212 GLU A CA 1
ATOM 1669 C C . GLU A 1 212 ? -2.671 -8.671 -3.768 1.00 93.81 212 GLU A C 1
ATOM 1671 O O . GLU A 1 212 ? -3.385 -8.783 -2.771 1.00 93.81 212 GLU A O 1
ATOM 1676 N N . HIS A 1 213 ? -3.049 -7.962 -4.835 1.00 93.06 213 HIS A N 1
ATOM 1677 C CA . HIS A 1 213 ? -4.339 -7.278 -4.933 1.00 93.06 213 HIS A CA 1
ATOM 1678 C C . HIS A 1 213 ? -5.539 -8.231 -4.829 1.00 93.06 213 HIS A C 1
ATOM 1680 O O . HIS A 1 213 ? -6.601 -7.840 -4.342 1.00 93.06 213 HIS A O 1
ATOM 1686 N N . MET A 1 214 ? -5.371 -9.496 -5.219 1.00 94.19 214 MET A N 1
ATOM 1687 C CA . MET A 1 214 ? -6.378 -10.545 -5.036 1.00 94.19 214 MET A CA 1
ATOM 1688 C C . MET A 1 214 ? -6.327 -11.229 -3.658 1.00 94.19 214 MET A C 1
ATOM 1690 O O . MET A 1 214 ? -7.188 -12.060 -3.363 1.00 94.19 214 MET A O 1
ATOM 1694 N N . GLY A 1 215 ? -5.345 -10.898 -2.815 1.00 92.75 215 GLY A N 1
ATOM 1695 C CA . GLY A 1 215 ? -5.110 -11.542 -1.522 1.00 92.75 215 GLY A CA 1
ATOM 1696 C C . GLY A 1 215 ? -4.476 -12.935 -1.618 1.00 92.75 215 GLY A C 1
ATOM 1697 O O . GLY A 1 215 ? -4.474 -13.673 -0.631 1.00 92.75 215 GLY A O 1
ATOM 1698 N N . ASP A 1 216 ? -3.938 -13.318 -2.780 1.00 96.38 216 ASP A N 1
ATOM 1699 C CA . ASP A 1 216 ? -3.259 -14.601 -2.985 1.00 96.38 216 ASP A CA 1
ATOM 1700 C C . ASP A 1 216 ? -1.771 -14.501 -2.623 1.00 96.38 216 ASP A C 1
ATOM 1702 O O . ASP A 1 216 ? -0.873 -14.540 -3.468 1.00 96.38 216 ASP A O 1
ATOM 1706 N N . TYR A 1 217 ? -1.501 -14.385 -1.322 1.00 95.69 217 TYR A N 1
ATOM 1707 C CA . TYR A 1 217 ? -0.144 -14.181 -0.812 1.00 95.69 217 TYR A CA 1
ATOM 1708 C C . TYR A 1 217 ? 0.818 -15.341 -1.113 1.00 95.69 217 TYR A C 1
ATOM 1710 O O . TYR A 1 217 ? 2.031 -15.138 -1.143 1.00 95.69 217 TYR A O 1
ATOM 1718 N N . SER A 1 218 ? 0.307 -16.550 -1.372 1.00 96.19 218 SER A N 1
ATOM 1719 C CA . SER A 1 218 ? 1.146 -17.699 -1.740 1.00 96.19 218 SER A CA 1
ATOM 1720 C C . SER A 1 218 ? 1.731 -17.532 -3.142 1.00 96.19 218 SER A C 1
ATOM 1722 O O . SER A 1 218 ? 2.943 -17.680 -3.328 1.00 96.19 218 SER A O 1
ATOM 1724 N N . ASN A 1 219 ? 0.898 -17.160 -4.119 1.00 96.62 219 ASN A N 1
ATOM 1725 C CA . ASN A 1 219 ? 1.372 -16.877 -5.472 1.00 96.62 219 ASN A CA 1
ATOM 1726 C C . ASN A 1 219 ? 2.162 -15.561 -5.547 1.00 96.62 219 ASN A C 1
ATOM 1728 O O . ASN A 1 219 ? 3.154 -15.501 -6.282 1.00 96.62 219 ASN A O 1
ATOM 1732 N N . THR A 1 220 ? 1.825 -14.550 -4.735 1.00 97.25 220 THR A N 1
ATOM 1733 C CA . THR A 1 220 ? 2.650 -13.337 -4.583 1.00 97.25 220 THR A CA 1
ATOM 1734 C C . THR A 1 220 ? 4.063 -13.682 -4.113 1.00 97.25 220 THR A C 1
ATOM 1736 O O . THR A 1 220 ? 5.041 -13.272 -4.743 1.00 97.25 220 THR A O 1
ATOM 1739 N N . LEU A 1 221 ? 4.191 -14.483 -3.046 1.00 97.69 221 LEU A N 1
ATOM 1740 C CA . LEU A 1 221 ? 5.488 -14.875 -2.492 1.00 97.69 221 LEU A CA 1
ATOM 1741 C C . LEU A 1 221 ? 6.327 -15.636 -3.521 1.00 97.69 221 LEU A C 1
ATOM 1743 O O . LEU A 1 221 ? 7.486 -15.287 -3.739 1.00 97.69 221 LEU A O 1
ATOM 1747 N N . SER A 1 222 ? 5.737 -16.641 -4.178 1.00 97.62 222 SER A N 1
ATOM 1748 C CA . SER A 1 222 ? 6.419 -17.412 -5.223 1.00 97.62 222 SER A CA 1
ATOM 1749 C C . SER A 1 222 ? 6.915 -16.512 -6.359 1.00 97.62 222 SER A C 1
ATOM 1751 O O . SER A 1 222 ? 8.064 -16.628 -6.791 1.00 97.62 222 SER A O 1
ATOM 1753 N N . SER A 1 223 ? 6.086 -15.564 -6.802 1.00 97.25 223 SER A N 1
ATOM 1754 C CA . SER A 1 223 ? 6.438 -14.644 -7.887 1.00 97.25 223 SER A CA 1
ATOM 1755 C C . SER A 1 223 ? 7.588 -13.710 -7.499 1.00 97.25 223 SER A C 1
ATOM 1757 O O . SER A 1 223 ? 8.566 -13.588 -8.239 1.00 97.25 223 SER A O 1
ATOM 1759 N N . HIS A 1 224 ? 7.549 -13.114 -6.304 1.00 97.38 224 HIS A N 1
ATOM 1760 C CA . HIS A 1 224 ? 8.641 -12.258 -5.832 1.00 97.38 224 HIS A CA 1
ATOM 1761 C C . HIS A 1 224 ? 9.934 -13.028 -5.535 1.00 97.38 224 HIS A C 1
ATOM 1763 O O . HIS A 1 224 ? 11.020 -12.489 -5.749 1.00 97.38 224 HIS A O 1
ATOM 1769 N N . GLN A 1 225 ? 9.853 -14.287 -5.094 1.00 97.44 225 GLN A N 1
ATOM 1770 C CA . GLN A 1 225 ? 11.029 -15.147 -4.932 1.00 97.44 225 GLN A CA 1
ATOM 1771 C C . GLN A 1 225 ? 11.716 -15.427 -6.271 1.00 97.44 225 GLN A C 1
ATOM 1773 O O . GLN A 1 225 ? 12.938 -15.321 -6.352 1.00 97.44 225 GLN A O 1
ATOM 1778 N N . LYS A 1 226 ? 10.948 -15.706 -7.332 1.00 95.00 226 LYS A N 1
ATOM 1779 C CA . LYS A 1 226 ? 11.498 -15.855 -8.688 1.00 95.00 226 LYS A CA 1
ATOM 1780 C C . LYS A 1 226 ? 12.162 -14.569 -9.186 1.00 95.00 226 LYS A C 1
ATOM 1782 O O . LYS A 1 226 ? 13.264 -14.622 -9.725 1.00 95.00 226 LYS A O 1
ATOM 1787 N N . ALA A 1 227 ? 11.539 -13.409 -8.959 1.00 94.50 227 ALA A N 1
ATOM 1788 C CA . ALA A 1 227 ? 12.147 -12.120 -9.293 1.00 94.50 227 ALA A CA 1
ATOM 1789 C C . ALA A 1 227 ? 13.471 -11.888 -8.536 1.00 94.50 227 ALA A C 1
ATOM 1791 O O . ALA A 1 227 ? 14.467 -11.496 -9.144 1.00 94.50 227 ALA A O 1
ATOM 1792 N N . LEU A 1 228 ? 13.509 -12.192 -7.231 1.00 95.44 228 LEU A N 1
ATOM 1793 C CA . LEU A 1 228 ? 14.730 -12.117 -6.425 1.00 95.44 228 LEU A CA 1
ATOM 1794 C C . LEU A 1 228 ? 15.821 -13.054 -6.961 1.00 95.44 228 LEU A C 1
ATOM 1796 O O . LEU A 1 228 ? 16.970 -12.633 -7.060 1.00 95.44 228 LEU A O 1
ATOM 1800 N N . GLU A 1 229 ? 15.484 -14.297 -7.312 1.00 94.38 229 GLU A N 1
ATOM 1801 C CA . GLU A 1 229 ? 16.443 -15.271 -7.844 1.00 94.38 229 GLU A CA 1
ATOM 1802 C C . GLU A 1 229 ? 17.101 -14.766 -9.134 1.00 94.38 229 GLU A C 1
ATOM 1804 O O . GLU A 1 229 ? 18.321 -14.866 -9.288 1.00 94.38 229 GLU A O 1
ATOM 1809 N N . ILE A 1 230 ? 16.313 -14.181 -10.041 1.00 91.31 230 ILE A N 1
ATOM 1810 C CA . I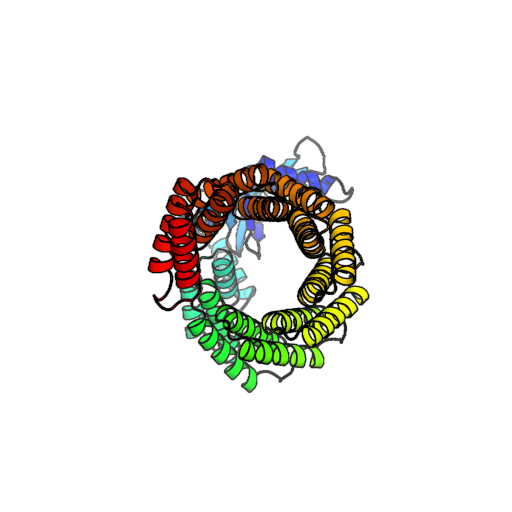LE A 1 230 ? 16.835 -13.578 -11.271 1.00 91.31 230 ILE A CA 1
ATOM 1811 C C . ILE A 1 230 ? 17.768 -12.418 -10.917 1.00 91.31 230 ILE A C 1
ATOM 1813 O O . ILE A 1 230 ? 18.919 -12.430 -11.345 1.00 91.31 230 ILE A O 1
ATOM 1817 N N . HIS A 1 231 ? 17.327 -11.470 -10.080 1.00 92.19 231 HIS A N 1
ATOM 1818 C CA . HIS A 1 231 ? 18.154 -10.334 -9.656 1.00 92.19 231 HIS A CA 1
ATOM 1819 C C . HIS A 1 231 ? 19.466 -10.762 -8.988 1.00 92.19 231 HIS A C 1
ATOM 1821 O O . HIS A 1 231 ? 20.503 -10.155 -9.230 1.00 92.19 231 HIS A O 1
ATOM 1827 N N . GLN A 1 232 ? 19.459 -11.822 -8.180 1.00 92.69 232 GLN A N 1
ATOM 1828 C CA . GLN A 1 232 ? 20.669 -12.343 -7.537 1.00 92.69 232 GLN A CA 1
ATOM 1829 C C . GLN A 1 232 ? 21.659 -12.968 -8.524 1.00 92.69 232 GLN A C 1
ATOM 1831 O O . GLN A 1 232 ? 22.861 -12.957 -8.263 1.00 92.69 232 GLN A O 1
ATOM 1836 N N . LYS A 1 233 ? 21.174 -13.522 -9.640 1.00 90.94 233 LYS A N 1
ATOM 1837 C CA . LYS A 1 233 ? 22.024 -14.078 -10.703 1.00 90.94 233 LYS A CA 1
ATOM 1838 C C . LYS A 1 233 ? 22.563 -13.003 -11.647 1.00 90.94 233 LYS A C 1
ATOM 1840 O O . LYS A 1 233 ? 23.591 -13.231 -12.279 1.00 90.94 233 LYS A O 1
ATOM 1845 N N . THR A 1 234 ? 21.872 -11.871 -11.776 1.00 87.19 234 THR A N 1
ATOM 1846 C CA . THR A 1 234 ? 22.147 -10.853 -12.805 1.00 87.19 234 THR A CA 1
ATOM 1847 C C . THR A 1 234 ? 22.828 -9.606 -12.281 1.00 87.19 234 THR A C 1
ATOM 1849 O O . THR A 1 234 ? 23.599 -8.978 -13.005 1.00 87.19 234 THR A O 1
ATOM 1852 N N . LEU A 1 235 ? 22.540 -9.232 -11.038 1.00 87.94 235 LEU A N 1
ATOM 1853 C CA . LEU A 1 235 ? 22.957 -7.971 -10.450 1.00 87.94 235 LEU A CA 1
ATOM 1854 C C . LEU A 1 235 ? 23.950 -8.220 -9.309 1.00 87.94 235 LEU A C 1
ATOM 1856 O O . LEU A 1 235 ? 23.922 -9.271 -8.661 1.00 87.94 235 LEU A O 1
ATOM 1860 N N . PRO A 1 236 ? 24.825 -7.246 -9.001 1.00 91.31 236 PRO A N 1
ATOM 1861 C CA . PRO A 1 236 ? 25.638 -7.300 -7.794 1.00 91.31 236 PRO A CA 1
ATOM 1862 C C . PRO A 1 236 ? 24.766 -7.479 -6.544 1.00 91.31 236 PRO A C 1
ATOM 1864 O O . PRO A 1 236 ? 23.686 -6.902 -6.448 1.00 91.31 236 PRO A O 1
ATOM 1867 N N . ALA A 1 237 ? 25.260 -8.196 -5.531 1.00 91.12 237 ALA A N 1
ATOM 1868 C CA . ALA A 1 237 ? 24.491 -8.487 -4.312 1.00 91.12 237 ALA A CA 1
ATOM 1869 C C . ALA A 1 237 ? 23.966 -7.235 -3.575 1.00 91.12 237 ALA A C 1
ATOM 1871 O O . ALA A 1 237 ? 22.960 -7.308 -2.874 1.00 91.12 237 ALA A O 1
ATOM 1872 N N . ASN A 1 238 ? 24.634 -6.090 -3.748 1.00 91.12 238 ASN A N 1
ATOM 1873 C CA . ASN A 1 238 ? 24.235 -4.812 -3.162 1.00 91.12 238 ASN A CA 1
ATOM 1874 C C . ASN A 1 238 ? 23.366 -3.952 -4.109 1.00 91.12 238 ASN A C 1
ATOM 1876 O O . ASN A 1 238 ? 23.180 -2.770 -3.851 1.00 91.12 238 ASN A O 1
ATOM 1880 N N . HIS A 1 239 ? 22.860 -4.481 -5.224 1.00 90.50 239 HIS A N 1
ATOM 1881 C CA . HIS A 1 239 ? 22.065 -3.687 -6.162 1.00 90.50 239 HIS A CA 1
ATOM 1882 C C . HIS A 1 239 ? 20.717 -3.251 -5.544 1.00 90.50 239 HIS A C 1
ATOM 1884 O O . HIS A 1 239 ? 20.077 -4.064 -4.866 1.00 90.50 239 HIS A O 1
ATOM 1890 N N . PRO A 1 240 ? 20.234 -2.016 -5.797 1.00 89.69 240 PRO A N 1
ATOM 1891 C CA . PRO A 1 240 ? 18.947 -1.536 -5.283 1.00 89.69 240 PRO A CA 1
ATOM 1892 C C . PRO A 1 240 ? 17.761 -2.470 -5.565 1.00 89.69 240 PRO A C 1
ATOM 1894 O O . PRO A 1 240 ? 16.950 -2.708 -4.674 1.00 89.69 240 PRO A O 1
ATOM 1897 N N . ASP A 1 241 ? 17.695 -3.079 -6.750 1.00 89.75 241 ASP A N 1
ATOM 1898 C CA . ASP A 1 241 ? 16.611 -4.013 -7.107 1.00 89.75 241 ASP A CA 1
ATOM 1899 C C . ASP A 1 241 ? 16.597 -5.291 -6.256 1.00 89.75 241 ASP A C 1
ATOM 1901 O O . ASP A 1 241 ? 15.529 -5.832 -5.951 1.00 89.75 241 ASP A O 1
ATOM 1905 N N . VAL A 1 242 ? 17.766 -5.751 -5.791 1.00 95.06 242 VAL A N 1
ATOM 1906 C CA . VAL A 1 242 ? 17.861 -6.869 -4.838 1.00 95.06 242 VAL A CA 1
ATOM 1907 C C . VAL A 1 242 ? 17.265 -6.444 -3.493 1.00 95.06 242 VAL A C 1
ATOM 1909 O O . VAL A 1 242 ? 16.492 -7.194 -2.893 1.00 95.06 242 VAL A O 1
ATOM 1912 N N . ALA A 1 243 ? 17.545 -5.217 -3.038 1.00 96.06 243 ALA A N 1
ATOM 1913 C CA . ALA A 1 243 ? 16.939 -4.671 -1.823 1.00 96.06 243 ALA A CA 1
ATOM 1914 C C . ALA A 1 243 ? 15.418 -4.509 -1.953 1.00 96.06 243 ALA A C 1
ATOM 1916 O O . ALA A 1 243 ? 14.685 -4.848 -1.025 1.00 96.06 243 ALA A O 1
ATOM 1917 N N . THR A 1 244 ? 14.934 -4.028 -3.100 1.00 94.38 244 THR A N 1
ATOM 1918 C CA . THR A 1 244 ? 13.497 -3.916 -3.390 1.00 94.38 244 THR A CA 1
ATOM 1919 C C . THR A 1 244 ? 12.822 -5.285 -3.373 1.00 94.38 244 THR A C 1
ATOM 1921 O O . THR A 1 244 ? 11.782 -5.444 -2.740 1.00 94.38 244 THR A O 1
ATOM 1924 N N . SER A 1 245 ? 13.456 -6.302 -3.956 1.00 95.69 245 SER A N 1
ATOM 1925 C CA . SER A 1 245 ? 12.938 -7.676 -3.956 1.00 95.69 245 SER A CA 1
ATOM 1926 C C . SER A 1 245 ? 12.807 -8.235 -2.535 1.00 95.69 245 SER A C 1
ATOM 1928 O O . SER A 1 245 ? 11.756 -8.755 -2.164 1.00 95.69 245 SER A O 1
ATOM 1930 N N . TYR A 1 246 ? 13.835 -8.059 -1.696 1.00 98.38 246 TYR A N 1
ATOM 1931 C CA . TYR A 1 246 ? 13.762 -8.428 -0.279 1.00 98.38 246 TYR A CA 1
ATOM 1932 C C . TYR A 1 246 ? 12.697 -7.641 0.487 1.00 98.38 246 TYR A C 1
ATOM 1934 O O . TYR A 1 246 ? 12.018 -8.203 1.343 1.00 98.38 246 TYR A O 1
ATOM 1942 N N . ASN A 1 247 ? 12.531 -6.352 0.189 1.00 97.62 247 ASN A N 1
ATOM 1943 C CA . ASN A 1 247 ? 11.495 -5.542 0.814 1.00 97.62 247 ASN A CA 1
ATOM 1944 C C . ASN A 1 247 ? 10.093 -6.075 0.490 1.00 97.62 247 ASN A C 1
ATOM 1946 O O . ASN A 1 247 ? 9.295 -6.225 1.409 1.00 97.62 247 ASN A O 1
ATOM 1950 N N . ASN A 1 248 ? 9.822 -6.398 -0.777 1.00 96.56 248 ASN A N 1
ATOM 1951 C CA . ASN A 1 248 ? 8.522 -6.912 -1.208 1.00 96.56 248 ASN A CA 1
ATOM 1952 C C . ASN A 1 248 ? 8.236 -8.278 -0.575 1.00 96.56 248 ASN A C 1
ATOM 1954 O O . ASN A 1 248 ? 7.180 -8.471 0.014 1.00 96.56 248 ASN A O 1
ATOM 1958 N N . ILE A 1 249 ? 9.212 -9.192 -0.580 1.00 98.25 249 ILE A N 1
ATOM 1959 C CA . ILE A 1 249 ? 9.098 -10.486 0.113 1.00 98.25 249 ILE A CA 1
ATOM 1960 C C . ILE A 1 249 ? 8.819 -10.295 1.612 1.00 98.25 249 ILE A C 1
ATOM 1962 O O . ILE A 1 249 ? 7.991 -11.006 2.180 1.00 98.25 249 ILE A O 1
ATOM 1966 N N . GLY A 1 250 ? 9.475 -9.321 2.253 1.00 98.06 250 GLY A N 1
ATOM 1967 C CA . GLY A 1 250 ? 9.227 -8.983 3.654 1.00 98.06 250 GLY A CA 1
ATOM 1968 C C . GLY A 1 250 ? 7.780 -8.563 3.916 1.00 98.06 250 GLY A C 1
ATOM 1969 O O . GLY A 1 250 ? 7.161 -9.075 4.848 1.00 98.06 250 GLY A O 1
ATOM 1970 N N . SER A 1 251 ? 7.221 -7.713 3.051 1.00 97.44 251 SER A N 1
ATOM 1971 C CA . SER A 1 251 ? 5.822 -7.278 3.134 1.00 97.44 251 SER A CA 1
ATOM 1972 C C . SER A 1 251 ? 4.838 -8.439 2.957 1.00 97.44 251 SER A C 1
ATOM 1974 O O . SER A 1 251 ? 3.870 -8.536 3.709 1.00 97.44 251 SER A O 1
ATOM 1976 N N . VAL A 1 252 ? 5.120 -9.381 2.052 1.00 97.69 252 VAL A N 1
ATOM 1977 C CA . VAL A 1 252 ? 4.277 -10.577 1.878 1.00 97.69 252 VAL A CA 1
ATOM 1978 C C . VAL A 1 252 ? 4.291 -11.456 3.127 1.00 97.69 252 VAL A C 1
ATOM 1980 O O . VAL A 1 252 ? 3.232 -11.852 3.614 1.00 97.69 252 VAL A O 1
ATOM 1983 N N . TYR A 1 253 ? 5.471 -11.725 3.694 1.00 98.44 253 TYR A N 1
ATOM 1984 C CA . TYR A 1 253 ? 5.568 -12.479 4.946 1.00 98.44 253 TYR A CA 1
ATOM 1985 C C . TYR A 1 253 ? 4.855 -11.772 6.106 1.00 98.44 253 TYR A C 1
ATOM 1987 O O . TYR A 1 253 ? 4.206 -12.439 6.912 1.00 98.44 253 TYR A O 1
ATOM 1995 N N . GLU A 1 254 ? 4.912 -10.436 6.174 1.00 97.19 254 GLU A N 1
ATOM 1996 C CA . GLU A 1 254 ? 4.158 -9.657 7.163 1.00 97.19 254 GLU A CA 1
ATOM 1997 C C . GLU A 1 254 ? 2.650 -9.915 7.031 1.00 97.19 254 GLU A C 1
ATOM 1999 O O . GLU A 1 254 ? 1.982 -10.184 8.031 1.00 97.19 254 GLU A O 1
ATOM 2004 N N . HIS A 1 255 ? 2.113 -9.875 5.808 1.00 95.38 255 HIS A N 1
ATOM 2005 C CA . HIS A 1 255 ? 0.693 -10.119 5.541 1.00 95.38 255 HIS A CA 1
ATOM 2006 C C . HIS A 1 255 ? 0.267 -11.563 5.828 1.00 95.38 255 HIS A C 1
ATOM 2008 O O . HIS A 1 255 ? -0.837 -11.792 6.322 1.00 95.38 255 HIS A O 1
ATOM 2014 N N . MET A 1 256 ? 1.162 -12.530 5.620 1.00 96.12 256 MET A N 1
ATOM 2015 C CA . MET A 1 256 ? 0.952 -13.930 6.007 1.00 96.12 256 MET A CA 1
ATOM 2016 C C . MET A 1 256 ? 1.079 -14.174 7.523 1.00 96.12 256 MET A C 1
ATOM 2018 O O . MET A 1 256 ? 0.758 -15.264 7.995 1.00 96.12 256 MET A O 1
ATOM 2022 N N . GLY A 1 257 ? 1.539 -13.186 8.298 1.00 96.50 257 GLY A N 1
ATOM 2023 C CA . GLY A 1 257 ? 1.781 -13.311 9.737 1.00 96.50 257 GLY A CA 1
ATOM 2024 C C . GLY A 1 257 ? 3.089 -14.021 10.104 1.00 96.50 257 GLY A C 1
ATOM 2025 O O . GLY A 1 257 ? 3.332 -14.277 11.284 1.00 96.50 257 GLY A O 1
ATOM 2026 N N . ASP A 1 258 ? 3.953 -14.313 9.129 1.00 98.12 258 ASP A N 1
ATOM 2027 C CA . ASP A 1 258 ? 5.292 -14.861 9.357 1.00 98.12 258 ASP A CA 1
ATOM 2028 C C . ASP A 1 258 ? 6.285 -13.728 9.642 1.00 98.12 258 ASP A C 1
ATOM 2030 O O . ASP A 1 258 ? 7.122 -13.330 8.825 1.00 98.12 258 ASP A O 1
ATOM 2034 N N . TYR A 1 259 ? 6.163 -13.161 10.839 1.00 98.12 259 TYR A N 1
ATOM 2035 C CA . TYR A 1 259 ? 6.931 -11.982 11.227 1.00 98.12 259 TYR A CA 1
ATOM 2036 C C . TYR A 1 259 ? 8.445 -12.234 11.295 1.00 98.12 259 TYR A C 1
ATOM 2038 O O . TYR A 1 259 ? 9.226 -11.308 11.081 1.00 98.12 259 TYR A O 1
ATOM 2046 N N . SER A 1 260 ? 8.876 -13.474 11.538 1.00 98.00 260 SER A N 1
ATOM 2047 C CA . SER A 1 260 ? 10.297 -13.837 11.571 1.00 98.00 260 SER A CA 1
ATOM 2048 C C . SER A 1 260 ? 10.936 -13.715 10.186 1.00 98.00 260 SER A C 1
ATOM 2050 O O . SER A 1 260 ? 11.977 -13.066 10.035 1.00 98.00 260 SER A O 1
ATOM 2052 N N . ASN A 1 261 ? 10.298 -14.284 9.158 1.00 98.19 261 ASN A N 1
ATOM 2053 C CA . ASN A 1 261 ? 10.785 -14.177 7.783 1.00 98.19 261 ASN A CA 1
ATOM 2054 C C . ASN A 1 261 ? 10.594 -12.766 7.205 1.00 98.19 261 ASN A C 1
ATOM 2056 O O . ASN A 1 261 ? 11.456 -12.292 6.453 1.00 98.19 261 ASN A O 1
ATOM 2060 N N . ALA A 1 262 ? 9.538 -12.055 7.617 1.00 98.50 262 ALA A N 1
ATOM 2061 C CA . ALA A 1 262 ? 9.343 -10.644 7.285 1.00 98.50 262 ALA A CA 1
ATOM 2062 C C . ALA A 1 262 ? 10.509 -9.783 7.792 1.00 98.50 262 ALA A C 1
ATOM 2064 O O . ALA A 1 262 ? 11.126 -9.038 7.025 1.00 98.50 262 ALA A O 1
ATOM 2065 N N . LEU A 1 263 ? 10.867 -9.939 9.072 1.00 98.44 263 LEU A N 1
ATOM 2066 C CA . LEU A 1 263 ? 11.958 -9.200 9.699 1.00 98.44 263 LEU A CA 1
ATOM 2067 C C . LEU A 1 263 ? 13.301 -9.499 9.026 1.00 98.44 263 LEU A C 1
ATOM 2069 O O . LEU A 1 263 ? 14.026 -8.564 8.690 1.00 98.44 263 LEU A O 1
ATOM 2073 N N . SER A 1 264 ? 13.607 -10.777 8.773 1.00 98.50 264 SER A N 1
ATOM 2074 C CA . SER A 1 264 ? 14.838 -11.175 8.076 1.00 98.50 264 SER A CA 1
ATOM 2075 C C . SER A 1 264 ? 14.945 -10.527 6.692 1.00 98.50 264 SER A C 1
ATOM 2077 O O . SER A 1 264 ? 15.994 -9.991 6.327 1.00 98.50 264 SER A O 1
ATOM 2079 N N . SER A 1 265 ? 13.849 -10.515 5.932 1.00 98.56 265 SER A N 1
ATOM 2080 C CA . SER A 1 265 ? 13.818 -9.947 4.582 1.00 98.56 265 SER A CA 1
ATOM 2081 C C . SER A 1 265 ? 13.975 -8.422 4.605 1.00 98.56 265 SER A C 1
ATOM 2083 O O . SER A 1 265 ? 14.824 -7.877 3.898 1.00 98.56 265 SER A O 1
ATOM 2085 N N . HIS A 1 266 ? 13.252 -7.715 5.480 1.00 98.56 266 HIS A N 1
ATOM 2086 C CA . HIS A 1 266 ? 13.413 -6.264 5.613 1.00 98.56 266 HIS A CA 1
ATOM 2087 C C . HIS A 1 266 ? 14.795 -5.855 6.142 1.00 98.56 266 HIS A C 1
ATOM 2089 O O . HIS A 1 266 ? 15.324 -4.828 5.718 1.00 98.56 266 HIS A O 1
ATOM 2095 N N . GLN A 1 267 ? 15.412 -6.648 7.023 1.00 98.56 267 GLN A N 1
ATOM 2096 C CA . GLN A 1 267 ? 16.780 -6.404 7.490 1.00 98.56 267 GLN A CA 1
ATOM 2097 C C . GLN A 1 267 ? 17.806 -6.552 6.363 1.00 98.56 267 GLN A C 1
ATOM 2099 O O . GLN A 1 267 ? 18.677 -5.695 6.239 1.00 98.56 267 GLN A O 1
ATOM 2104 N N . LYS A 1 268 ? 17.675 -7.565 5.494 1.00 98.25 268 LYS A N 1
ATOM 2105 C CA . LYS A 1 268 ? 18.527 -7.697 4.297 1.00 98.25 268 LYS A CA 1
ATOM 2106 C C . LYS A 1 268 ? 18.361 -6.512 3.344 1.00 98.25 268 LYS A C 1
ATOM 2108 O O . LYS A 1 268 ? 19.351 -5.977 2.851 1.00 98.25 268 LYS A O 1
ATOM 2113 N N . ALA A 1 269 ? 17.123 -6.062 3.119 1.00 98.12 269 ALA A N 1
ATOM 2114 C CA . ALA A 1 269 ? 16.859 -4.866 2.318 1.00 98.12 269 ALA A CA 1
ATOM 2115 C C . ALA A 1 269 ? 17.509 -3.610 2.928 1.00 98.12 269 ALA A C 1
ATOM 2117 O O . ALA A 1 269 ? 18.131 -2.827 2.207 1.00 98.12 269 ALA A O 1
ATOM 2118 N N . LEU A 1 270 ? 17.401 -3.432 4.251 1.00 98.12 270 LEU A N 1
ATOM 2119 C CA . LEU A 1 270 ? 18.041 -2.332 4.975 1.00 98.12 270 LEU A CA 1
ATOM 2120 C C . LEU A 1 270 ? 19.570 -2.392 4.853 1.00 98.12 270 LEU A C 1
ATOM 2122 O O . LEU A 1 270 ? 20.180 -1.369 4.560 1.00 98.12 270 LEU A O 1
ATOM 2126 N N . GLU A 1 271 ? 20.179 -3.565 5.041 1.00 98.00 271 GLU A N 1
ATOM 2127 C CA . GLU A 1 271 ? 21.632 -3.750 4.955 1.00 98.00 271 GLU A CA 1
ATOM 2128 C C . GLU A 1 271 ? 22.169 -3.334 3.581 1.00 98.00 271 GLU A C 1
ATOM 2130 O O . GLU A 1 271 ? 23.145 -2.588 3.498 1.00 98.00 271 GLU A O 1
ATOM 2135 N N . ILE A 1 272 ? 21.512 -3.774 2.503 1.00 97.25 272 ILE A N 1
ATOM 2136 C CA . ILE A 1 272 ? 21.892 -3.392 1.140 1.00 97.25 272 ILE A CA 1
ATOM 2137 C C . ILE A 1 272 ? 21.772 -1.874 0.966 1.00 97.25 272 ILE A C 1
ATOM 2139 O O . ILE A 1 272 ? 22.739 -1.224 0.572 1.00 97.25 272 ILE A O 1
ATOM 2143 N N . ARG A 1 273 ? 20.622 -1.293 1.334 1.00 96.88 273 ARG A N 1
ATOM 2144 C CA . ARG A 1 273 ? 20.368 0.151 1.211 1.00 96.88 273 ARG A CA 1
ATOM 2145 C C . ARG A 1 273 ? 21.374 0.987 2.003 1.00 96.88 273 ARG A C 1
ATOM 2147 O O . ARG A 1 273 ? 21.817 2.010 1.505 1.00 96.88 273 ARG A O 1
ATOM 2154 N N . GLN A 1 274 ? 21.784 0.552 3.192 1.00 95.56 274 GLN A N 1
ATOM 2155 C CA . GLN A 1 274 ? 22.799 1.248 3.990 1.00 95.56 274 GLN A CA 1
ATOM 2156 C C . GLN A 1 274 ? 24.204 1.183 3.379 1.00 95.56 274 GLN A C 1
ATOM 2158 O O . GLN A 1 274 ? 25.007 2.080 3.624 1.00 95.56 274 GLN A O 1
ATOM 2163 N N . LYS A 1 275 ? 24.516 0.140 2.600 1.00 94.56 275 LYS A N 1
ATOM 2164 C CA . LYS A 1 275 ? 25.799 0.026 1.892 1.00 94.56 275 LYS A CA 1
ATOM 2165 C C . LYS A 1 275 ? 25.848 0.874 0.624 1.00 94.56 275 LYS A C 1
ATOM 2167 O O . LYS A 1 275 ? 26.938 1.278 0.231 1.00 94.56 275 LYS A O 1
ATOM 2172 N N . THR A 1 276 ? 24.711 1.109 -0.031 1.00 92.25 276 THR A N 1
ATOM 2173 C CA . THR A 1 276 ? 24.677 1.747 -1.358 1.00 92.25 276 THR A CA 1
ATOM 2174 C C . THR A 1 276 ? 24.095 3.146 -1.389 1.00 92.25 276 THR A C 1
ATOM 2176 O O . THR A 1 276 ? 24.327 3.865 -2.357 1.00 92.25 276 THR A O 1
ATOM 2179 N N . LEU A 1 277 ? 23.330 3.538 -0.373 1.00 90.69 277 LEU A N 1
ATOM 2180 C CA . LEU A 1 277 ? 22.642 4.822 -0.324 1.00 90.69 277 LEU A CA 1
ATOM 2181 C C . LEU A 1 277 ? 23.164 5.665 0.846 1.00 90.69 277 LEU A C 1
ATOM 2183 O O . LEU A 1 277 ? 23.578 5.118 1.872 1.00 90.69 277 LEU A O 1
ATOM 2187 N N . PRO A 1 278 ? 23.106 7.004 0.736 1.00 89.88 278 PRO A N 1
ATOM 2188 C CA . PRO A 1 278 ? 23.338 7.886 1.871 1.00 89.88 278 PRO A CA 1
ATOM 2189 C C . PRO A 1 278 ? 22.434 7.527 3.056 1.00 89.88 278 PRO A C 1
ATOM 2191 O O . PRO A 1 278 ? 21.280 7.136 2.877 1.00 89.88 278 PRO A O 1
ATOM 2194 N N . PHE A 1 279 ? 22.924 7.715 4.284 1.00 85.62 279 PHE A N 1
ATOM 2195 C CA . PHE A 1 279 ? 22.167 7.385 5.502 1.00 85.62 279 PHE A CA 1
ATOM 2196 C C . PHE A 1 279 ? 20.789 8.066 5.566 1.00 85.62 279 PHE A C 1
ATOM 2198 O O . PHE A 1 279 ? 19.834 7.498 6.091 1.00 85.62 279 PHE A O 1
ATOM 2205 N N . ASN A 1 280 ? 20.680 9.274 5.013 1.00 88.25 280 ASN A N 1
ATOM 2206 C CA . ASN A 1 280 ? 19.454 10.060 4.982 1.00 88.25 280 ASN A CA 1
ATOM 2207 C C . ASN A 1 280 ? 18.536 9.734 3.784 1.00 88.25 280 ASN A C 1
ATOM 2209 O O . ASN A 1 280 ? 17.548 10.429 3.574 1.00 88.25 280 ASN A O 1
ATOM 2213 N N . HIS A 1 281 ? 18.827 8.700 2.993 1.00 90.00 281 HIS A N 1
ATOM 2214 C CA . HIS A 1 281 ? 18.012 8.365 1.828 1.00 90.00 281 HIS A CA 1
ATOM 2215 C C . HIS A 1 281 ? 16.598 7.885 2.233 1.00 90.00 281 HIS A C 1
ATOM 2217 O O . HIS A 1 281 ? 16.473 7.076 3.163 1.00 90.00 281 HIS A O 1
ATOM 2223 N N . PRO A 1 282 ? 15.525 8.298 1.524 1.00 90.00 282 PRO A N 1
ATOM 2224 C CA . PRO A 1 282 ? 14.146 7.897 1.833 1.00 90.00 282 PRO A CA 1
ATOM 2225 C C . PRO A 1 282 ? 13.937 6.380 1.958 1.00 90.00 282 PRO A C 1
ATOM 2227 O O . PRO A 1 282 ? 13.248 5.920 2.867 1.00 90.00 282 PRO A O 1
ATOM 2230 N N . ASP A 1 283 ? 14.593 5.581 1.115 1.00 91.00 283 ASP A N 1
ATOM 2231 C CA . ASP A 1 283 ? 14.500 4.112 1.166 1.00 91.00 283 ASP A CA 1
ATOM 2232 C C . ASP A 1 283 ? 15.044 3.496 2.464 1.00 91.00 283 ASP A C 1
ATOM 2234 O O . ASP A 1 283 ? 14.554 2.456 2.924 1.00 91.00 283 ASP A O 1
ATOM 2238 N N . VAL A 1 284 ? 16.034 4.134 3.095 1.00 95.75 284 VAL A N 1
ATOM 2239 C CA . VAL A 1 284 ? 16.541 3.715 4.410 1.00 95.75 284 VAL A CA 1
ATOM 2240 C C . VAL A 1 284 ? 15.461 3.965 5.466 1.00 95.75 284 VAL A C 1
ATOM 2242 O O . VAL A 1 284 ? 15.165 3.075 6.267 1.00 95.75 284 VAL A O 1
ATOM 2245 N N . ALA A 1 285 ? 14.789 5.122 5.416 1.00 95.88 285 ALA A N 1
ATOM 2246 C CA . ALA A 1 285 ? 13.655 5.417 6.293 1.00 95.88 285 ALA A CA 1
ATOM 2247 C C . ALA A 1 285 ? 12.483 4.447 6.079 1.00 95.88 285 ALA A C 1
ATOM 2249 O O . ALA A 1 285 ? 11.890 3.979 7.052 1.00 95.88 285 ALA A O 1
ATOM 2250 N N . THR A 1 286 ? 12.166 4.101 4.829 1.00 95.94 286 THR A N 1
ATOM 2251 C CA . THR A 1 286 ? 11.132 3.106 4.498 1.00 95.94 286 THR A CA 1
ATOM 2252 C C . THR A 1 286 ? 11.466 1.737 5.086 1.00 95.94 286 THR A C 1
ATOM 2254 O O . THR A 1 286 ? 10.606 1.107 5.698 1.00 95.94 286 THR A O 1
ATOM 2257 N N . SER A 1 287 ? 12.726 1.309 5.001 1.00 97.62 287 SER A N 1
ATOM 2258 C CA . SER A 1 287 ? 13.175 0.035 5.579 1.00 97.62 287 SER A CA 1
ATOM 2259 C C . SER A 1 287 ? 13.004 0.008 7.101 1.00 97.62 287 SER A C 1
ATOM 2261 O O . SER A 1 287 ? 12.420 -0.928 7.644 1.00 97.62 287 SER A O 1
ATOM 2263 N N . TYR A 1 288 ? 13.438 1.065 7.797 1.00 98.62 288 TYR A N 1
ATOM 2264 C CA . TYR A 1 288 ? 13.222 1.197 9.241 1.00 98.62 288 TYR A CA 1
ATOM 2265 C C . TYR A 1 288 ? 11.739 1.245 9.614 1.00 98.62 288 TYR A C 1
ATOM 2267 O O . TYR A 1 288 ? 11.334 0.666 10.621 1.00 98.62 288 TYR A O 1
ATOM 2275 N N . ASN A 1 289 ? 10.914 1.911 8.806 1.00 98.38 289 ASN A N 1
ATOM 2276 C CA . ASN A 1 289 ? 9.477 1.940 9.022 1.00 98.38 289 ASN A CA 1
ATOM 2277 C C . ASN A 1 289 ? 8.870 0.530 8.952 1.00 98.38 289 ASN A C 1
ATOM 2279 O O . ASN A 1 289 ? 8.126 0.168 9.859 1.00 98.38 289 ASN A O 1
ATOM 2283 N N . ASN A 1 290 ? 9.217 -0.263 7.936 1.00 98.44 290 ASN A N 1
ATOM 2284 C CA . ASN A 1 290 ? 8.683 -1.617 7.751 1.00 98.44 290 ASN A CA 1
ATOM 2285 C C . ASN A 1 290 ? 9.151 -2.562 8.866 1.00 98.44 290 ASN A C 1
ATOM 2287 O O . ASN A 1 290 ? 8.342 -3.265 9.464 1.00 98.44 290 ASN A O 1
ATOM 2291 N N . ILE A 1 291 ? 10.426 -2.483 9.257 1.00 98.81 291 ILE A N 1
ATOM 2292 C CA . ILE A 1 291 ? 10.950 -3.206 10.427 1.00 98.81 291 ILE A CA 1
ATOM 2293 C C . ILE A 1 291 ? 10.175 -2.831 11.702 1.00 98.81 291 ILE A C 1
ATOM 2295 O O . ILE A 1 291 ? 9.809 -3.705 12.489 1.00 98.81 291 ILE A O 1
ATOM 2299 N N . GLY A 1 292 ? 9.878 -1.542 11.898 1.00 98.62 292 GLY A N 1
ATOM 2300 C CA . GLY A 1 292 ? 9.077 -1.075 13.031 1.00 98.62 292 GLY A CA 1
ATOM 2301 C C . GLY A 1 292 ? 7.651 -1.633 13.035 1.00 98.62 292 GLY A C 1
ATOM 2302 O O . GLY A 1 292 ? 7.155 -2.023 14.094 1.00 98.62 292 GLY A O 1
ATOM 2303 N N . ILE A 1 293 ? 7.018 -1.742 11.859 1.00 98.62 293 ILE A N 1
ATOM 2304 C CA . ILE A 1 293 ? 5.695 -2.367 11.706 1.00 98.62 293 ILE A CA 1
ATOM 2305 C C . ILE A 1 293 ? 5.751 -3.834 12.144 1.00 98.62 293 ILE A C 1
ATOM 2307 O O . ILE A 1 293 ? 4.926 -4.242 12.963 1.00 98.62 293 ILE A O 1
ATOM 2311 N N . VAL A 1 294 ? 6.738 -4.601 11.671 1.00 98.62 294 VAL A N 1
ATOM 2312 C CA . VAL A 1 294 ? 6.884 -6.022 12.024 1.00 98.62 294 VAL A CA 1
ATOM 2313 C C . VAL A 1 294 ? 7.082 -6.201 13.532 1.00 98.62 294 VAL A C 1
ATOM 2315 O O . VAL A 1 294 ? 6.329 -6.947 14.160 1.00 98.62 294 VAL A O 1
ATOM 2318 N N . TYR A 1 295 ? 7.996 -5.450 14.158 1.00 98.75 295 TYR A N 1
ATOM 2319 C CA . TYR A 1 295 ? 8.181 -5.504 15.615 1.00 98.75 295 TYR A CA 1
ATOM 2320 C C . TYR A 1 295 ? 6.902 -5.145 16.387 1.00 98.75 295 TYR A C 1
ATOM 2322 O O . TYR A 1 295 ? 6.541 -5.817 17.354 1.00 98.75 295 TYR A O 1
ATOM 2330 N N . ASN A 1 296 ? 6.152 -4.138 15.928 1.00 98.19 296 ASN A N 1
ATOM 2331 C CA . ASN A 1 296 ? 4.875 -3.753 16.530 1.00 98.19 296 ASN A CA 1
ATOM 2332 C C . ASN A 1 296 ? 3.808 -4.860 16.420 1.00 98.19 296 ASN A C 1
ATOM 2334 O O . ASN A 1 296 ? 2.948 -4.988 17.297 1.00 98.19 296 ASN A O 1
ATOM 2338 N N . LYS A 1 297 ? 3.820 -5.650 15.342 1.00 97.69 297 LYS A N 1
ATOM 2339 C CA . LYS A 1 297 ? 2.924 -6.806 15.171 1.00 97.69 297 LYS A CA 1
ATOM 2340 C C . LYS A 1 297 ? 3.334 -7.985 16.055 1.00 97.69 297 LYS A C 1
ATOM 2342 O O . LYS A 1 297 ? 2.455 -8.663 16.575 1.00 97.69 297 LYS A O 1
ATOM 2347 N N . MET A 1 298 ? 4.634 -8.164 16.296 1.00 97.56 298 MET A N 1
ATOM 2348 C CA . MET A 1 298 ? 5.178 -9.156 17.235 1.00 97.56 298 MET A CA 1
ATOM 2349 C C . MET A 1 298 ? 4.973 -8.783 18.714 1.00 97.56 298 MET A C 1
ATOM 2351 O O . MET A 1 298 ? 5.163 -9.626 19.585 1.00 97.56 298 MET A O 1
ATOM 2355 N N . GLY A 1 299 ? 4.600 -7.534 19.012 1.00 97.44 299 GLY A N 1
ATOM 2356 C CA . GLY A 1 299 ? 4.477 -7.026 20.383 1.00 97.44 299 GLY A CA 1
ATOM 2357 C C . GLY A 1 299 ? 5.795 -6.533 20.992 1.00 97.44 299 GLY A C 1
ATOM 2358 O O . GLY A 1 299 ? 5.819 -6.142 22.157 1.00 97.44 299 GLY A O 1
ATOM 2359 N N . ASP A 1 300 ? 6.881 -6.495 20.215 1.00 98.38 300 ASP A N 1
ATOM 2360 C CA . ASP A 1 300 ? 8.158 -5.910 20.628 1.00 98.38 300 ASP A CA 1
ATOM 2361 C C . ASP A 1 300 ? 8.136 -4.390 20.416 1.00 98.38 300 ASP A C 1
ATOM 2363 O O . ASP A 1 300 ? 8.668 -3.826 19.454 1.00 98.38 300 ASP A O 1
ATOM 2367 N N . TYR A 1 301 ? 7.444 -3.703 21.321 1.00 98.38 301 TYR A N 1
ATOM 2368 C CA . TYR A 1 301 ? 7.205 -2.268 21.198 1.00 98.38 301 TYR A CA 1
ATOM 2369 C C . TYR A 1 301 ? 8.479 -1.423 21.336 1.00 98.38 301 TYR A C 1
ATOM 2371 O O . TYR A 1 301 ? 8.578 -0.358 20.724 1.00 98.38 301 TYR A O 1
ATOM 2379 N N . SER A 1 302 ? 9.479 -1.904 22.079 1.00 98.31 302 SER A N 1
ATOM 2380 C CA . SER A 1 302 ? 10.763 -1.216 22.250 1.00 98.31 302 SER A CA 1
ATOM 2381 C C . SER A 1 302 ? 11.532 -1.136 20.931 1.00 98.31 302 SER A C 1
ATOM 2383 O O . SER A 1 302 ? 11.946 -0.047 20.515 1.00 98.31 302 SER A O 1
ATOM 2385 N N . ASN A 1 303 ? 11.673 -2.263 20.226 1.00 98.44 303 ASN A N 1
ATOM 2386 C CA . ASN A 1 303 ? 12.337 -2.287 18.923 1.00 98.44 303 ASN A CA 1
ATOM 2387 C C . ASN A 1 303 ? 11.497 -1.611 17.828 1.00 98.44 303 ASN A C 1
ATOM 2389 O O . ASN A 1 303 ? 12.059 -0.962 16.936 1.00 98.44 303 ASN A O 1
ATOM 2393 N N . ALA A 1 304 ? 10.165 -1.661 17.933 1.00 98.69 304 ALA A N 1
ATOM 2394 C CA . ALA A 1 304 ? 9.272 -0.908 17.057 1.00 98.69 304 ALA A CA 1
ATOM 2395 C C . ALA A 1 304 ? 9.483 0.611 17.177 1.00 98.69 304 ALA A C 1
ATOM 2397 O O . ALA A 1 304 ? 9.697 1.284 16.167 1.00 98.69 304 ALA A O 1
ATOM 2398 N N . LEU A 1 305 ? 9.493 1.156 18.403 1.00 98.62 305 LEU A N 1
ATOM 2399 C CA . LEU A 1 305 ? 9.749 2.582 18.645 1.00 98.62 305 LEU A CA 1
ATOM 2400 C C . LEU A 1 305 ? 11.136 3.003 18.163 1.00 98.62 305 LEU A C 1
ATOM 2402 O O . LEU A 1 305 ? 11.259 4.047 17.525 1.00 98.62 305 LEU A O 1
ATOM 2406 N N . SER A 1 306 ? 12.169 2.203 18.443 1.00 98.62 306 SER A N 1
ATOM 2407 C CA . SER A 1 306 ? 13.534 2.468 17.972 1.00 98.62 306 SER A CA 1
ATOM 2408 C C . SER A 1 306 ? 13.580 2.600 16.445 1.00 98.62 306 SER A C 1
ATOM 2410 O O . SER A 1 306 ? 14.091 3.586 15.911 1.00 98.62 306 SER A O 1
ATOM 2412 N N . SER A 1 307 ? 12.955 1.658 15.736 1.00 98.69 307 SER A N 1
ATOM 2413 C CA . SER A 1 307 ? 12.924 1.643 14.271 1.00 98.69 307 SER A CA 1
ATOM 2414 C C . SER A 1 307 ? 12.104 2.807 13.701 1.00 98.69 307 SER A C 1
ATOM 2416 O O . SER A 1 307 ? 12.584 3.536 12.833 1.00 98.69 307 SER A O 1
ATOM 2418 N N . HIS A 1 308 ? 10.906 3.069 14.231 1.00 98.69 308 HIS A N 1
ATOM 2419 C CA . HIS A 1 308 ? 10.088 4.198 13.779 1.00 98.69 308 HIS A CA 1
ATOM 2420 C C . HIS A 1 308 ? 10.730 5.561 14.060 1.00 98.69 308 HIS A C 1
ATOM 2422 O O . HIS A 1 308 ? 10.594 6.468 13.241 1.00 98.69 308 HIS A O 1
ATOM 2428 N N . ARG A 1 309 ? 11.457 5.718 15.173 1.00 98.56 309 ARG A N 1
ATOM 2429 C CA . ARG A 1 309 ? 12.196 6.954 15.470 1.00 98.56 309 ARG A CA 1
ATOM 2430 C C . ARG A 1 309 ? 13.338 7.188 14.490 1.00 98.56 309 ARG A C 1
ATOM 2432 O O . ARG A 1 309 ? 13.459 8.307 14.012 1.00 98.56 309 ARG A O 1
ATOM 2439 N N . LYS A 1 310 ? 14.099 6.153 14.116 1.00 98.25 310 LYS A N 1
ATOM 2440 C CA . LYS A 1 310 ? 15.126 6.270 13.063 1.00 98.25 310 LYS A CA 1
ATOM 2441 C C . LYS A 1 310 ? 14.520 6.681 11.719 1.00 98.25 310 LYS A C 1
ATOM 2443 O O . LYS A 1 310 ? 15.044 7.564 11.048 1.00 98.25 310 LYS A O 1
ATOM 2448 N N . ALA A 1 311 ? 13.383 6.089 11.341 1.00 98.12 311 ALA A N 1
ATOM 2449 C CA . ALA A 1 311 ? 12.662 6.490 10.132 1.00 98.12 311 ALA A CA 1
ATOM 2450 C C . ALA A 1 311 ? 12.174 7.949 10.201 1.00 98.12 311 ALA A C 1
ATOM 2452 O O . ALA A 1 311 ? 12.270 8.682 9.217 1.00 98.12 311 ALA A O 1
ATOM 2453 N N . LEU A 1 312 ? 11.650 8.378 11.356 1.00 98.12 312 LEU A N 1
ATOM 2454 C CA . LEU A 1 312 ? 11.225 9.758 11.589 1.00 98.12 312 LEU A CA 1
ATOM 2455 C C . LEU A 1 312 ? 12.402 10.735 11.501 1.00 98.12 312 LEU A C 1
ATOM 2457 O O . LEU A 1 312 ? 12.271 11.737 10.814 1.00 98.12 312 LEU A O 1
ATOM 2461 N N . GLU A 1 313 ? 13.531 10.434 12.138 1.00 97.94 313 GLU A N 1
ATOM 2462 C CA . GLU A 1 313 ? 14.733 11.275 12.133 1.00 97.94 313 GLU A CA 1
ATOM 2463 C C . GLU A 1 313 ? 15.243 11.519 10.708 1.00 97.94 313 GLU A C 1
ATOM 2465 O O . GLU A 1 313 ? 15.440 12.664 10.304 1.00 97.94 313 GLU A O 1
ATOM 2470 N N . ILE A 1 314 ? 15.368 10.457 9.903 1.00 95.19 314 ILE A N 1
ATOM 2471 C CA . ILE A 1 314 ? 15.769 10.579 8.495 1.00 95.19 314 ILE A CA 1
ATOM 2472 C C . ILE A 1 314 ? 14.793 11.484 7.729 1.00 95.19 314 ILE A C 1
ATOM 2474 O O . ILE A 1 314 ? 15.219 12.386 7.007 1.00 95.19 314 ILE A O 1
ATOM 2478 N N . ARG A 1 315 ? 13.483 11.277 7.909 1.00 95.44 315 ARG A N 1
ATOM 2479 C CA . ARG A 1 315 ? 12.439 12.078 7.251 1.00 95.44 315 ARG A CA 1
ATOM 2480 C C . ARG A 1 315 ? 12.464 13.539 7.701 1.00 95.44 315 ARG A C 1
ATOM 2482 O O . ARG A 1 315 ? 12.314 14.417 6.866 1.00 95.44 315 ARG A O 1
ATOM 2489 N N . GLN A 1 316 ? 12.690 13.820 8.983 1.00 94.88 316 GLN A N 1
ATOM 2490 C CA . GLN A 1 316 ? 12.788 15.192 9.501 1.00 94.88 316 GLN A CA 1
ATOM 2491 C C . GLN A 1 316 ? 13.996 15.939 8.932 1.00 94.88 316 GLN A C 1
ATOM 2493 O O . GLN A 1 316 ? 13.908 17.136 8.686 1.00 94.88 316 GLN A O 1
ATOM 2498 N N . ASN A 1 317 ? 15.100 15.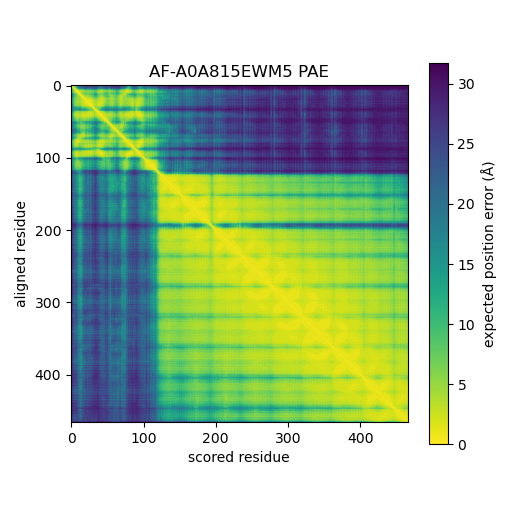230 8.697 1.00 92.94 317 ASN A N 1
ATOM 2499 C CA . ASN A 1 317 ? 16.323 15.816 8.155 1.00 92.94 317 ASN A CA 1
ATOM 2500 C C . ASN A 1 317 ? 16.272 16.043 6.635 1.00 92.94 317 ASN A C 1
ATOM 2502 O O . ASN A 1 317 ? 17.139 16.731 6.102 1.00 92.94 317 ASN A O 1
ATOM 2506 N N . THR A 1 318 ? 15.310 15.446 5.925 1.00 89.94 318 THR A N 1
ATOM 2507 C CA . THR A 1 318 ? 15.265 15.460 4.450 1.00 89.94 318 THR A CA 1
ATOM 2508 C C . THR A 1 318 ? 14.003 16.054 3.854 1.00 89.94 318 THR A C 1
ATOM 2510 O O . THR A 1 318 ? 14.027 16.483 2.703 1.00 89.94 318 THR A O 1
ATOM 2513 N N . LEU A 1 319 ? 12.907 16.094 4.608 1.00 88.88 319 LEU A N 1
ATOM 2514 C CA . LEU A 1 319 ? 11.603 16.507 4.110 1.00 88.88 319 LEU A CA 1
ATOM 2515 C C . LEU A 1 319 ? 11.151 17.815 4.769 1.00 88.88 319 LEU A C 1
ATOM 2517 O O . LEU A 1 319 ? 11.488 18.075 5.927 1.00 88.88 319 LEU A O 1
ATOM 2521 N N . PRO A 1 320 ? 10.329 18.625 4.075 1.00 90.75 320 PRO A N 1
ATOM 2522 C CA . PRO A 1 320 ? 9.645 19.757 4.687 1.00 90.75 320 PRO A CA 1
ATOM 2523 C C . PRO A 1 320 ? 8.844 19.335 5.926 1.00 90.75 320 PRO A C 1
ATOM 2525 O O . PRO A 1 320 ? 8.295 18.235 5.981 1.00 90.75 320 PRO A O 1
ATOM 2528 N N . SER A 1 321 ? 8.713 20.230 6.907 1.00 88.19 321 SER A N 1
ATOM 2529 C CA . SER A 1 321 ? 8.068 19.938 8.201 1.00 88.19 321 SER A CA 1
ATOM 2530 C C . SER A 1 321 ? 6.594 19.522 8.104 1.00 88.19 321 SER A C 1
ATOM 2532 O O . SER A 1 321 ? 6.060 18.920 9.035 1.00 88.19 321 SER A O 1
ATOM 2534 N N . ASN A 1 322 ? 5.938 19.818 6.984 1.00 87.56 322 ASN A N 1
ATOM 2535 C CA . ASN A 1 322 ? 4.561 19.447 6.680 1.00 87.56 322 ASN A CA 1
ATOM 2536 C C . ASN A 1 322 ? 4.448 18.228 5.743 1.00 87.56 322 ASN A C 1
ATOM 2538 O O . ASN A 1 322 ? 3.351 17.913 5.302 1.00 87.56 322 ASN A O 1
ATOM 2542 N N . HIS A 1 323 ? 5.534 17.518 5.428 1.00 89.62 323 HIS A N 1
ATOM 2543 C CA . HIS A 1 323 ? 5.470 16.401 4.485 1.00 89.62 323 HIS A CA 1
ATOM 2544 C C . HIS A 1 323 ? 4.602 15.231 5.013 1.00 89.62 323 HIS A C 1
ATOM 2546 O O . HIS A 1 323 ? 4.766 14.828 6.172 1.00 89.62 323 HIS A O 1
ATOM 2552 N N . PRO A 1 324 ? 3.734 14.605 4.188 1.00 89.75 324 PRO A N 1
ATOM 2553 C CA . PRO A 1 324 ? 2.842 13.517 4.617 1.00 89.75 324 PRO A CA 1
ATOM 2554 C C . PRO A 1 324 ? 3.543 12.323 5.289 1.00 89.75 324 PRO A C 1
ATOM 2556 O O . PRO A 1 324 ? 3.008 11.712 6.216 1.00 89.75 324 PRO A O 1
ATOM 2559 N N . ASP A 1 325 ? 4.774 12.008 4.882 1.00 89.56 325 ASP A N 1
ATOM 2560 C CA . ASP A 1 325 ? 5.562 10.934 5.504 1.00 89.56 325 ASP A CA 1
ATOM 2561 C C . ASP A 1 325 ? 5.933 11.194 6.969 1.00 89.56 325 ASP A C 1
ATOM 2563 O O . ASP A 1 325 ? 6.078 10.240 7.740 1.00 89.56 325 ASP A O 1
ATOM 2567 N N . LEU A 1 326 ? 6.041 12.460 7.387 1.00 94.00 326 LEU A N 1
ATOM 2568 C CA . LEU A 1 326 ? 6.208 12.805 8.800 1.00 94.00 326 LEU A CA 1
ATOM 2569 C C . LEU A 1 326 ? 4.935 12.475 9.582 1.00 94.00 326 LEU A C 1
ATOM 2571 O O . LEU A 1 326 ? 5.015 11.866 10.651 1.00 94.00 326 LEU A O 1
ATOM 2575 N N . ALA A 1 327 ? 3.757 12.781 9.024 1.00 96.12 327 ALA A N 1
ATOM 2576 C CA . ALA A 1 327 ? 2.484 12.400 9.633 1.00 96.12 327 ALA A CA 1
ATOM 2577 C C . ALA A 1 327 ? 2.359 10.877 9.771 1.00 96.12 327 ALA A C 1
ATOM 2579 O O . ALA A 1 327 ? 1.938 10.385 10.818 1.00 96.12 327 ALA A O 1
ATOM 2580 N N . ARG A 1 328 ? 2.780 10.118 8.750 1.00 96.00 328 ARG A N 1
ATOM 2581 C CA . ARG A 1 328 ? 2.817 8.648 8.794 1.00 96.00 328 ARG A CA 1
ATOM 2582 C C . ARG A 1 328 ? 3.739 8.134 9.903 1.00 96.00 328 ARG A C 1
ATOM 2584 O O . ARG A 1 328 ? 3.325 7.271 10.676 1.00 96.00 328 ARG A O 1
ATOM 2591 N N . SER A 1 329 ? 4.949 8.685 10.026 1.00 97.62 329 SER A N 1
ATOM 2592 C CA . SER A 1 329 ? 5.884 8.331 11.103 1.00 97.62 329 SER A CA 1
ATOM 2593 C C . SER A 1 329 ? 5.299 8.594 12.491 1.00 97.62 329 SER A C 1
ATOM 2595 O O . SER A 1 329 ? 5.298 7.699 13.335 1.00 97.62 329 SER A O 1
ATOM 2597 N N . TYR A 1 330 ? 4.762 9.795 12.728 1.00 98.69 330 TYR A N 1
ATOM 2598 C CA . TYR A 1 330 ? 4.140 10.136 14.009 1.00 98.69 330 TYR A CA 1
ATOM 2599 C C . TYR A 1 330 ? 2.931 9.254 14.315 1.00 98.69 330 TYR A C 1
ATOM 2601 O O . TYR A 1 330 ? 2.767 8.803 15.446 1.00 98.69 330 TYR A O 1
ATOM 2609 N N . ASN A 1 331 ? 2.115 8.942 13.309 1.00 98.44 331 ASN A N 1
ATOM 2610 C CA . ASN A 1 331 ? 0.991 8.035 13.473 1.00 98.44 331 ASN A CA 1
ATOM 2611 C C . ASN A 1 331 ? 1.442 6.635 13.919 1.00 98.44 331 ASN A C 1
ATOM 2613 O O . ASN A 1 331 ? 0.871 6.090 14.860 1.00 98.44 331 ASN A O 1
ATOM 2617 N N . ASN A 1 332 ? 2.479 6.072 13.291 1.00 98.50 332 ASN A N 1
ATOM 2618 C CA . ASN A 1 332 ? 3.000 4.750 13.650 1.00 98.50 332 ASN A CA 1
ATOM 2619 C C . ASN A 1 332 ? 3.588 4.731 15.066 1.00 98.50 332 ASN A C 1
ATOM 2621 O O . ASN A 1 332 ? 3.307 3.816 15.836 1.00 98.50 332 ASN A O 1
ATOM 2625 N N . ILE A 1 333 ? 4.321 5.780 15.448 1.00 98.81 333 ILE A N 1
ATOM 2626 C CA . ILE A 1 333 ? 4.817 5.958 16.820 1.00 98.81 333 ILE A CA 1
ATOM 2627 C C . ILE A 1 333 ? 3.649 6.037 17.817 1.00 98.81 333 ILE A C 1
ATOM 2629 O O . ILE A 1 333 ? 3.677 5.360 18.844 1.00 98.81 333 ILE A O 1
ATOM 2633 N N . GLY A 1 334 ? 2.598 6.799 17.494 1.00 98.62 334 GLY A N 1
ATOM 2634 C CA . GLY A 1 334 ? 1.394 6.907 18.320 1.00 98.62 334 GLY A CA 1
ATOM 2635 C C . GLY A 1 334 ? 0.684 5.567 18.521 1.00 98.62 334 GLY A C 1
ATOM 2636 O O . GLY A 1 334 ? 0.318 5.234 19.647 1.00 98.62 334 GLY A O 1
ATOM 2637 N N . ILE A 1 335 ? 0.582 4.747 17.466 1.00 98.62 335 ILE A N 1
ATOM 2638 C CA . ILE A 1 335 ? 0.019 3.389 17.548 1.00 98.62 335 ILE A CA 1
ATOM 2639 C C . ILE A 1 335 ? 0.816 2.525 18.530 1.00 98.62 335 ILE A C 1
ATOM 2641 O O . ILE A 1 335 ? 0.214 1.813 19.335 1.00 98.62 335 ILE A O 1
ATOM 2645 N N . VAL A 1 336 ? 2.151 2.569 18.470 1.00 98.69 336 VAL A N 1
ATOM 2646 C CA . VAL A 1 336 ? 2.995 1.765 19.366 1.00 98.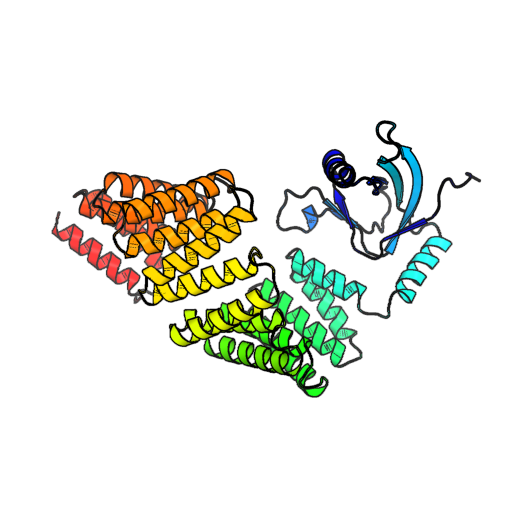69 336 VAL A CA 1
ATOM 2647 C C . VAL A 1 336 ? 2.823 2.211 20.818 1.00 98.69 336 VAL A C 1
ATOM 2649 O O . VAL A 1 336 ? 2.562 1.373 21.679 1.00 98.69 336 VAL A O 1
ATOM 2652 N N . TYR A 1 337 ? 2.862 3.518 21.090 1.00 98.75 337 TYR A N 1
ATOM 2653 C CA . TYR A 1 337 ? 2.617 4.045 22.435 1.00 98.75 337 TYR A CA 1
ATOM 2654 C C . TYR A 1 337 ? 1.233 3.681 22.978 1.00 98.75 337 TYR A C 1
ATOM 2656 O O . TYR A 1 337 ? 1.115 3.266 24.130 1.00 98.75 337 TYR A O 1
ATOM 2664 N N . ASN A 1 338 ? 0.195 3.756 22.140 1.00 98.00 338 ASN A N 1
ATOM 2665 C CA . ASN A 1 338 ? -1.160 3.370 22.528 1.00 98.00 338 ASN A CA 1
ATOM 2666 C C . ASN A 1 338 ? -1.223 1.895 22.956 1.00 98.00 338 ASN A C 1
ATOM 2668 O O . ASN A 1 338 ? -1.825 1.568 23.976 1.00 98.00 338 ASN A O 1
ATOM 2672 N N . LYS A 1 339 ? -0.556 0.993 22.222 1.00 97.75 339 LYS A N 1
ATOM 2673 C CA . LYS A 1 339 ? -0.483 -0.429 22.595 1.00 97.75 339 LYS A CA 1
ATOM 2674 C C . LYS A 1 339 ? 0.329 -0.692 23.865 1.00 97.75 339 LYS A C 1
ATOM 2676 O O . LYS A 1 339 ? 0.037 -1.656 24.565 1.00 97.75 339 LYS A O 1
ATOM 2681 N N . MET A 1 340 ? 1.318 0.149 24.166 1.00 97.56 340 MET A N 1
ATOM 2682 C CA . MET A 1 340 ? 2.073 0.097 25.424 1.00 97.56 340 MET A CA 1
ATOM 2683 C C . MET A 1 340 ? 1.284 0.639 26.626 1.00 97.56 340 MET A C 1
ATOM 2685 O O . MET A 1 340 ? 1.728 0.471 27.758 1.00 97.56 340 MET A O 1
ATOM 2689 N N . GLY A 1 341 ? 0.144 1.301 26.402 1.00 97.44 341 GLY A N 1
ATOM 2690 C CA . GLY A 1 341 ? -0.604 2.004 27.448 1.00 97.44 341 GLY A CA 1
ATOM 2691 C C . GLY A 1 341 ? -0.041 3.386 27.801 1.00 97.44 341 GLY A C 1
ATOM 2692 O O . GLY A 1 341 ? -0.526 4.028 28.728 1.00 97.44 341 GLY A O 1
ATOM 2693 N N . ASP A 1 342 ? 0.957 3.877 27.061 1.00 98.38 342 ASP A N 1
ATOM 2694 C CA . ASP A 1 342 ? 1.497 5.230 27.217 1.00 98.38 342 ASP A CA 1
ATOM 2695 C C . ASP A 1 342 ? 0.651 6.223 26.410 1.00 98.38 342 ASP A C 1
ATOM 2697 O O . ASP A 1 342 ? 1.009 6.703 25.329 1.00 98.38 342 ASP A O 1
ATOM 2701 N N . TYR A 1 343 ? -0.545 6.486 26.928 1.00 98.31 343 TYR A N 1
ATOM 2702 C CA . TYR A 1 343 ? -1.556 7.264 26.221 1.00 98.31 343 TYR A CA 1
ATOM 2703 C C . TYR A 1 343 ? -1.162 8.735 26.021 1.00 98.31 343 TYR A C 1
ATOM 2705 O O . TYR A 1 343 ? -1.556 9.343 25.027 1.00 98.31 343 TYR A O 1
ATOM 2713 N N . SER A 1 344 ? -0.332 9.300 26.905 1.00 98.31 344 SER A N 1
ATOM 2714 C CA . SER A 1 344 ? 0.151 10.684 26.790 1.00 98.31 344 SER A CA 1
ATOM 2715 C C . SER A 1 344 ? 1.054 10.871 25.565 1.00 98.31 344 SER A C 1
ATOM 2717 O O . SER A 1 344 ? 0.829 11.758 24.729 1.00 98.31 344 SER A O 1
ATOM 2719 N N . ASN A 1 345 ? 2.038 9.981 25.391 1.00 98.38 345 ASN A N 1
ATOM 2720 C CA . ASN A 1 345 ? 2.903 10.013 24.214 1.00 98.38 345 ASN A CA 1
ATOM 2721 C C . ASN A 1 345 ? 2.154 9.596 22.938 1.00 98.38 345 ASN A C 1
ATOM 2723 O O . ASN A 1 345 ? 2.445 10.118 21.853 1.00 98.38 345 ASN A O 1
ATOM 2727 N N . ALA A 1 346 ? 1.153 8.715 23.056 1.00 98.62 346 ALA A N 1
ATOM 2728 C CA . ALA A 1 346 ? 0.276 8.362 21.944 1.00 98.62 346 ALA A CA 1
ATOM 2729 C C . ALA A 1 346 ? -0.516 9.575 21.431 1.00 98.62 346 ALA A C 1
ATOM 2731 O O . ALA A 1 346 ? -0.467 9.866 20.234 1.00 98.62 346 ALA A O 1
ATOM 2732 N N . LEU A 1 347 ? -1.184 10.320 22.324 1.00 98.69 347 LEU A N 1
ATOM 2733 C CA . LEU A 1 347 ? -1.923 11.539 21.977 1.00 98.69 347 LEU A CA 1
ATOM 2734 C C . LEU A 1 347 ? -1.008 12.583 21.341 1.00 98.69 347 LEU A C 1
ATOM 2736 O O . LEU A 1 347 ? -1.322 13.074 20.260 1.00 98.69 347 LEU A O 1
ATOM 2740 N N . THR A 1 348 ? 0.150 12.850 21.952 1.00 98.62 348 THR A N 1
ATOM 2741 C CA . THR A 1 348 ? 1.135 13.806 21.419 1.00 98.62 348 THR A CA 1
ATOM 2742 C C . THR A 1 348 ? 1.531 13.454 19.983 1.00 98.62 348 THR A C 1
ATOM 2744 O O . THR A 1 348 ? 1.593 14.318 19.106 1.00 98.62 348 THR A O 1
ATOM 2747 N N . SE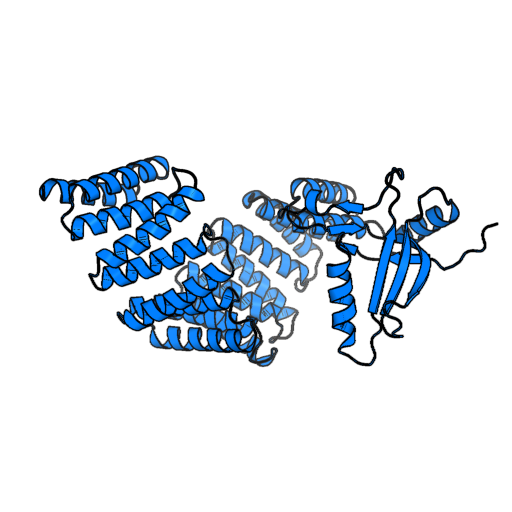R A 1 349 ? 1.779 12.171 19.713 1.00 98.69 349 SER A N 1
ATOM 2748 C CA . SER A 1 349 ? 2.177 11.701 18.384 1.00 98.69 349 SER A CA 1
ATOM 2749 C C . SER A 1 349 ? 1.019 11.777 17.382 1.00 98.69 349 SER A C 1
ATOM 2751 O O . SER A 1 349 ? 1.188 12.288 16.276 1.00 98.69 349 SER A O 1
ATOM 2753 N N . HIS A 1 350 ? -0.184 11.340 17.761 1.00 98.62 350 HIS A N 1
ATOM 2754 C CA . HIS A 1 350 ? -1.354 11.417 16.884 1.00 98.62 350 HIS A CA 1
ATOM 2755 C C . HIS A 1 350 ? -1.791 12.856 16.585 1.00 98.62 350 HIS A C 1
ATOM 2757 O O . HIS A 1 350 ? -2.182 13.140 15.454 1.00 98.62 350 HIS A O 1
ATOM 2763 N N . GLN A 1 351 ? -1.671 13.775 17.544 1.00 98.50 351 GLN A N 1
ATOM 2764 C CA . GLN A 1 351 ? -1.950 15.198 17.343 1.00 98.50 351 GLN A CA 1
ATOM 2765 C C . GLN A 1 351 ? -0.966 15.831 16.356 1.00 98.50 351 GLN A C 1
ATOM 2767 O O . GLN A 1 351 ? -1.405 16.520 15.441 1.00 98.50 351 GLN A O 1
ATOM 2772 N N . LYS A 1 352 ? 0.337 15.523 16.445 1.00 98.19 352 LYS A N 1
ATOM 2773 C CA . LYS A 1 352 ? 1.320 15.961 15.433 1.00 98.19 352 LYS A CA 1
ATOM 2774 C C . LYS A 1 352 ? 0.987 15.434 14.036 1.00 98.19 352 LYS A C 1
ATOM 2776 O O . LYS A 1 352 ? 1.070 16.171 13.058 1.00 98.19 352 LYS A O 1
ATOM 2781 N N . ALA A 1 353 ? 0.578 14.167 13.931 1.00 98.19 353 ALA A N 1
ATOM 2782 C CA . ALA A 1 353 ? 0.142 13.598 12.656 1.00 98.19 353 ALA A CA 1
ATOM 2783 C C . ALA A 1 353 ? -1.117 14.295 12.107 1.00 98.19 353 ALA A C 1
ATOM 2785 O O . ALA A 1 353 ? -1.193 14.563 10.909 1.00 98.19 353 ALA A O 1
ATOM 2786 N N . LEU A 1 354 ? -2.096 14.596 12.969 1.00 98.06 354 LEU A N 1
ATOM 2787 C CA . LEU A 1 354 ? -3.299 15.348 12.606 1.00 98.06 354 LEU A CA 1
ATOM 2788 C C . LEU A 1 354 ? -2.958 16.762 12.122 1.00 98.06 354 LEU A C 1
ATOM 2790 O O . LEU A 1 354 ? -3.442 17.153 11.068 1.00 98.06 354 LEU A O 1
ATOM 2794 N N . GLU A 1 355 ? -2.100 17.487 12.838 1.00 98.06 355 GLU A N 1
ATOM 2795 C CA . GLU A 1 355 ? -1.696 18.854 12.491 1.00 98.06 355 GLU A CA 1
ATOM 2796 C C . GLU A 1 355 ? -1.065 18.919 11.093 1.00 98.06 355 GLU A C 1
ATOM 2798 O O . GLU A 1 355 ? -1.435 19.759 10.273 1.00 98.06 355 GLU A O 1
ATOM 2803 N N . ILE A 1 356 ? -0.144 17.998 10.789 1.00 95.81 356 ILE A N 1
ATOM 2804 C CA . ILE A 1 356 ? 0.493 17.920 9.468 1.00 95.81 356 ILE A CA 1
ATOM 2805 C C . ILE A 1 356 ? -0.552 17.632 8.381 1.00 95.81 356 ILE A C 1
ATOM 2807 O O . ILE A 1 356 ? -0.563 18.296 7.343 1.00 95.81 356 ILE A O 1
ATOM 2811 N N . ARG A 1 357 ? -1.461 16.679 8.623 1.00 96.19 357 ARG A N 1
ATOM 2812 C CA . ARG A 1 357 ? -2.523 16.315 7.671 1.00 96.19 357 ARG A CA 1
ATOM 2813 C C . ARG A 1 357 ? -3.491 17.469 7.429 1.00 96.19 357 ARG A C 1
ATOM 2815 O O . ARG A 1 357 ? -3.813 17.739 6.284 1.00 96.19 357 ARG A O 1
ATOM 2822 N N . GLN A 1 358 ? -3.893 18.200 8.466 1.00 93.69 358 GLN A N 1
ATOM 2823 C CA . GLN A 1 358 ? -4.761 19.376 8.330 1.00 93.69 358 GLN A CA 1
ATOM 2824 C C . GLN A 1 358 ? -4.103 20.519 7.547 1.00 93.69 358 GLN A C 1
ATOM 2826 O O . GLN A 1 358 ? -4.798 21.284 6.889 1.00 93.69 358 GLN A O 1
ATOM 2831 N N . LYS A 1 359 ? -2.770 20.639 7.607 1.00 93.44 359 LYS A N 1
ATOM 2832 C CA . LYS A 1 359 ? -2.013 21.640 6.840 1.00 93.44 359 LYS A CA 1
ATOM 2833 C C . LYS A 1 359 ? -1.822 21.276 5.367 1.00 93.44 359 LYS A C 1
ATOM 2835 O O . LYS A 1 359 ? -1.532 22.167 4.577 1.00 93.44 359 LYS A O 1
ATOM 2840 N N . THR A 1 360 ? -1.908 19.995 5.009 1.00 91.25 360 THR A N 1
ATOM 2841 C CA . THR A 1 360 ? -1.515 19.501 3.673 1.00 91.25 360 THR A CA 1
ATOM 2842 C C . THR A 1 360 ? -2.621 18.839 2.879 1.00 91.25 360 THR A C 1
ATOM 2844 O O . THR A 1 360 ? -2.496 18.714 1.666 1.00 91.25 360 THR A O 1
ATOM 2847 N N . LEU A 1 361 ? -3.697 18.420 3.536 1.00 89.94 361 LEU A N 1
ATOM 2848 C CA . LEU A 1 361 ? -4.794 17.696 2.918 1.00 89.94 361 LEU A CA 1
ATOM 2849 C C . LEU A 1 361 ? -6.094 18.494 3.064 1.00 89.94 361 LEU A C 1
ATOM 2851 O O . LEU A 1 361 ? -6.261 19.222 4.048 1.00 89.94 361 LEU A O 1
ATOM 2855 N N . PRO A 1 362 ? -7.048 18.331 2.131 1.00 91.50 362 PRO A N 1
ATOM 2856 C CA . PRO A 1 362 ? -8.401 18.842 2.302 1.00 91.50 362 PRO A CA 1
ATOM 2857 C C . PRO A 1 362 ? -9.005 18.401 3.641 1.00 91.50 362 PRO A C 1
ATOM 2859 O O . PRO A 1 362 ? -8.761 17.291 4.117 1.00 91.50 362 PRO A O 1
ATOM 2862 N N . SER A 1 363 ? -9.841 19.245 4.247 1.00 88.25 363 SER A N 1
ATOM 2863 C CA . SER A 1 363 ? -10.428 18.971 5.570 1.00 88.25 363 SER A CA 1
ATOM 2864 C C . SER A 1 363 ? -11.296 17.709 5.613 1.00 88.25 363 SER A C 1
ATOM 2866 O O . SER A 1 363 ? -11.459 17.108 6.672 1.00 88.25 363 SER A O 1
ATOM 2868 N N . ASN A 1 364 ? -11.825 17.284 4.465 1.00 89.81 364 ASN A N 1
ATOM 2869 C CA . ASN A 1 364 ? -12.594 16.056 4.295 1.00 89.81 364 ASN A CA 1
ATOM 2870 C C . ASN A 1 364 ? -11.731 14.842 3.895 1.00 89.81 364 ASN A C 1
ATOM 2872 O O . ASN A 1 364 ? -12.278 13.797 3.563 1.00 89.81 364 ASN A O 1
ATOM 2876 N N . HIS A 1 365 ? -10.402 14.936 3.905 1.00 90.62 365 HIS A N 1
ATOM 2877 C CA . HIS A 1 365 ? -9.556 13.831 3.468 1.00 90.62 365 HIS A CA 1
ATOM 2878 C C . HIS A 1 365 ? -9.627 12.624 4.437 1.00 90.62 365 HIS A C 1
ATOM 2880 O O . HIS A 1 365 ? -9.539 12.816 5.657 1.00 90.62 365 HIS A O 1
ATOM 2886 N N . PRO A 1 366 ? -9.699 11.374 3.931 1.00 91.44 366 PRO A N 1
ATOM 2887 C CA . PRO A 1 366 ? -9.715 10.138 4.729 1.00 91.44 366 PRO A CA 1
ATOM 2888 C C . PRO A 1 366 ? -8.669 10.070 5.854 1.00 91.44 366 PRO A C 1
ATOM 2890 O O . PRO A 1 366 ? -8.966 9.695 6.988 1.00 91.44 366 PRO A O 1
ATOM 2893 N N . ASP A 1 367 ? -7.438 10.494 5.576 1.00 91.94 367 ASP A N 1
ATOM 2894 C CA . ASP A 1 367 ? -6.355 10.496 6.569 1.00 91.94 367 ASP A CA 1
ATOM 2895 C C . ASP A 1 367 ? -6.597 11.423 7.770 1.00 91.94 367 ASP A C 1
ATOM 2897 O O . ASP A 1 367 ? -6.132 11.125 8.875 1.00 91.94 367 ASP A O 1
ATOM 2901 N N . VAL A 1 368 ? -7.333 12.524 7.585 1.00 95.00 368 VAL A N 1
ATOM 2902 C CA . VAL A 1 368 ? -7.727 13.422 8.681 1.00 95.00 368 VAL A CA 1
ATOM 2903 C C . VAL A 1 368 ? -8.741 12.709 9.579 1.00 95.00 368 VAL A C 1
ATOM 2905 O O . VAL A 1 368 ? -8.581 12.693 10.802 1.00 95.00 368 VAL A O 1
ATOM 2908 N N . ALA A 1 369 ? -9.725 12.023 8.989 1.00 95.06 369 ALA A N 1
ATOM 2909 C CA . ALA A 1 369 ? -10.684 11.208 9.734 1.00 95.06 369 ALA A CA 1
ATOM 2910 C C . ALA A 1 369 ? -10.004 10.055 10.493 1.00 95.06 369 ALA A C 1
ATOM 2912 O O . ALA A 1 369 ? -10.322 9.796 11.655 1.00 95.06 369 ALA A O 1
ATOM 2913 N N . ASN A 1 370 ? -9.012 9.403 9.881 1.00 94.75 370 ASN A N 1
ATOM 2914 C CA . ASN A 1 370 ? -8.212 8.365 10.533 1.00 94.75 370 ASN A CA 1
ATOM 2915 C C . ASN A 1 370 ? -7.421 8.900 11.735 1.00 94.75 370 ASN A C 1
ATOM 2917 O O . ASN A 1 370 ? -7.384 8.248 12.780 1.00 94.75 370 ASN A O 1
ATOM 2921 N N . SER A 1 371 ? -6.831 10.096 11.631 1.00 97.12 371 SER A N 1
ATOM 2922 C CA . SER A 1 371 ? -6.189 10.754 12.776 1.00 97.12 371 SER A CA 1
ATOM 2923 C C . SER A 1 371 ? -7.162 10.963 13.937 1.00 97.12 371 SER A C 1
ATOM 2925 O O . SER A 1 371 ? -6.843 10.610 15.072 1.00 97.12 371 SER A O 1
ATOM 2927 N N . TYR A 1 372 ? -8.358 11.490 13.660 1.00 98.25 372 TYR A N 1
ATOM 2928 C CA . TYR A 1 372 ? -9.390 11.678 14.678 1.00 98.25 372 TYR A CA 1
ATOM 2929 C C . TYR A 1 372 ? -9.839 10.358 15.310 1.00 98.25 372 TYR A C 1
ATOM 2931 O O . TYR A 1 372 ? -9.970 10.275 16.529 1.00 98.25 372 TYR A O 1
ATOM 2939 N N . ASN A 1 373 ? -10.010 9.303 14.512 1.00 97.19 373 ASN A N 1
ATOM 2940 C CA . ASN A 1 373 ? -10.334 7.974 15.026 1.00 97.19 373 ASN A CA 1
ATOM 2941 C C . ASN A 1 373 ? -9.244 7.422 15.957 1.00 97.19 373 ASN A C 1
ATOM 2943 O O . ASN A 1 373 ? -9.572 6.860 17.003 1.00 97.19 373 ASN A O 1
ATOM 2947 N N . ASN A 1 374 ? -7.965 7.609 15.620 1.00 97.88 374 ASN A N 1
ATOM 2948 C CA . ASN A 1 374 ? -6.857 7.178 16.473 1.00 97.88 374 ASN A CA 1
ATOM 2949 C C . ASN A 1 374 ? -6.837 7.954 17.795 1.00 97.88 374 ASN A C 1
ATOM 2951 O O . ASN A 1 374 ? -6.763 7.339 18.855 1.00 97.88 374 ASN A O 1
ATOM 2955 N N . ILE A 1 375 ? -6.996 9.280 17.749 1.00 98.62 375 ILE A N 1
ATOM 2956 C CA . ILE A 1 375 ? -7.094 10.127 18.949 1.00 98.62 375 ILE A CA 1
ATOM 2957 C C . ILE A 1 375 ? -8.287 9.705 19.820 1.00 98.62 375 ILE A C 1
ATOM 2959 O O . ILE A 1 375 ? -8.127 9.496 21.023 1.00 98.62 375 ILE A O 1
ATOM 2963 N N . GLY A 1 376 ? -9.460 9.499 19.214 1.00 98.00 376 GLY A N 1
ATOM 2964 C CA . GLY A 1 376 ? -10.661 9.045 19.917 1.00 98.00 376 GLY A CA 1
ATOM 2965 C C . GLY A 1 376 ? -10.478 7.681 20.581 1.00 98.00 376 GLY A C 1
ATOM 2966 O O . GLY A 1 376 ? -10.881 7.487 21.729 1.00 98.00 376 GLY A O 1
ATOM 2967 N N . SER A 1 377 ? -9.777 6.760 19.913 1.00 97.56 377 SER A N 1
ATOM 2968 C CA . SER A 1 377 ? -9.435 5.464 20.493 1.00 97.56 377 SER A CA 1
ATOM 2969 C C . SER A 1 377 ? -8.514 5.588 21.705 1.00 97.56 377 SER A C 1
ATOM 2971 O O . SER A 1 377 ? -8.672 4.793 22.631 1.00 97.56 377 SER A O 1
ATOM 2973 N N . VAL A 1 378 ? -7.560 6.526 21.712 1.00 98.38 378 VAL A N 1
ATOM 2974 C CA . VAL A 1 378 ? -6.683 6.742 22.874 1.00 98.38 378 VAL A CA 1
ATOM 2975 C C . VAL A 1 378 ? -7.485 7.310 24.045 1.00 98.38 378 VAL A C 1
ATOM 2977 O O . VAL A 1 378 ? -7.428 6.752 25.136 1.00 98.38 378 VAL A O 1
ATOM 2980 N N . TYR A 1 379 ? -8.315 8.333 23.819 1.00 98.56 379 TYR A N 1
ATOM 2981 C CA . TYR A 1 379 ? -9.183 8.879 24.871 1.00 98.56 379 TYR A CA 1
ATOM 2982 C C . TYR A 1 379 ? -10.140 7.830 25.453 1.00 98.56 379 TYR A C 1
ATOM 2984 O O . TYR A 1 379 ? -10.292 7.743 26.668 1.00 98.56 379 TYR A O 1
ATOM 2992 N N . ASN A 1 380 ? -10.716 6.958 24.618 1.00 96.88 380 ASN A N 1
ATOM 2993 C CA . ASN A 1 380 ? -11.567 5.858 25.085 1.00 96.88 380 ASN A CA 1
ATOM 2994 C C . ASN A 1 380 ? -10.807 4.862 25.982 1.00 96.88 380 ASN A C 1
ATOM 2996 O O . ASN A 1 380 ? -11.402 4.264 26.873 1.00 96.88 380 ASN A O 1
ATOM 3000 N N . LYS A 1 381 ? -9.504 4.657 25.750 1.00 97.00 381 LYS A N 1
ATOM 3001 C CA . LYS A 1 381 ? -8.646 3.808 26.594 1.00 97.00 381 LYS A CA 1
ATOM 3002 C C . LYS A 1 381 ? -8.228 4.480 27.903 1.00 97.00 381 LYS A C 1
ATOM 3004 O O . LYS A 1 381 ? -7.870 3.776 28.840 1.00 97.00 381 LYS A O 1
ATOM 3009 N N . MET A 1 382 ? -8.295 5.807 27.958 1.00 97.25 382 MET A N 1
ATOM 3010 C CA . MET A 1 382 ? -8.115 6.616 29.166 1.00 97.25 382 MET A CA 1
ATOM 3011 C C . MET A 1 382 ? -9.423 6.829 29.944 1.00 97.25 382 MET A C 1
ATOM 3013 O O . MET A 1 382 ? -9.431 7.592 30.903 1.00 97.25 382 MET A O 1
ATOM 3017 N N . ASP A 1 383 ? -10.527 6.215 29.503 1.00 96.81 383 ASP A N 1
ATOM 3018 C CA . ASP A 1 383 ? -11.885 6.438 30.014 1.00 96.81 383 ASP A CA 1
ATOM 3019 C C . ASP A 1 383 ? -12.371 7.905 29.928 1.00 96.81 383 ASP A C 1
ATOM 3021 O O . ASP A 1 383 ? -13.360 8.292 30.551 1.00 96.81 383 ASP A O 1
ATOM 3025 N N . ASP A 1 384 ? -11.735 8.721 29.079 1.00 97.81 384 ASP A N 1
ATOM 3026 C CA . ASP A 1 384 ? -12.168 10.079 28.744 1.00 97.81 384 ASP A CA 1
ATOM 3027 C C . ASP A 1 384 ? -13.174 10.033 27.586 1.00 97.81 384 ASP A C 1
ATOM 3029 O O . ASP A 1 384 ? -12.881 10.314 26.417 1.00 97.81 384 ASP A O 1
ATOM 3033 N N . TYR A 1 385 ? -14.391 9.600 27.910 1.00 97.25 385 TYR A N 1
ATOM 3034 C CA . TYR A 1 385 ? -15.430 9.359 26.909 1.00 97.25 385 TYR A CA 1
ATOM 3035 C C . TYR A 1 385 ? -15.897 10.631 26.199 1.00 97.25 385 TYR A C 1
ATOM 3037 O O . TYR A 1 385 ? -16.289 10.560 25.035 1.00 97.25 385 TYR A O 1
ATOM 3045 N N . SER A 1 386 ? -15.804 11.792 26.850 1.00 96.50 386 SER A N 1
ATOM 3046 C CA . SER A 1 386 ? -16.180 13.081 26.262 1.00 96.50 386 SER A CA 1
ATOM 3047 C C . SER A 1 386 ? -15.254 13.462 25.105 1.00 96.50 386 SER A C 1
ATOM 3049 O O . SER A 1 386 ? -15.726 13.742 23.999 1.00 96.50 386 SER A O 1
ATOM 3051 N N . ASN A 1 387 ? -13.934 13.413 25.317 1.00 97.56 387 ASN A N 1
ATOM 3052 C CA . ASN A 1 387 ? -12.967 13.715 24.258 1.00 97.56 387 ASN A CA 1
ATOM 3053 C C . ASN A 1 387 ? -12.909 12.612 23.191 1.00 97.56 387 ASN A C 1
ATOM 3055 O O . ASN A 1 387 ? -12.727 12.905 22.001 1.00 97.56 387 ASN A O 1
ATOM 3059 N N . ALA A 1 388 ? -13.136 11.353 23.583 1.00 98.06 388 ALA A N 1
ATOM 3060 C CA . ALA A 1 388 ? -13.285 10.249 22.639 1.00 98.06 388 ALA A CA 1
ATOM 3061 C C . ALA A 1 388 ? -14.469 10.469 21.687 1.00 98.06 388 ALA A C 1
ATOM 3063 O O . ALA A 1 388 ? -14.318 10.339 20.470 1.00 98.06 388 ALA A O 1
ATOM 3064 N N . LEU A 1 389 ? -15.629 10.846 22.235 1.00 97.88 389 LEU A N 1
ATOM 3065 C CA . LEU A 1 389 ? -16.849 11.094 21.472 1.00 97.88 389 LEU A CA 1
ATOM 3066 C C . LEU A 1 389 ? -16.662 12.251 20.487 1.00 97.88 389 LEU A C 1
ATOM 3068 O O . LEU A 1 389 ? -16.948 12.075 19.306 1.00 97.88 389 LEU A O 1
ATOM 3072 N N . SER A 1 390 ? -16.119 13.383 20.946 1.00 98.06 390 SER A N 1
ATOM 3073 C CA . SER A 1 390 ? -15.812 14.539 20.090 1.00 98.06 390 SER A CA 1
ATOM 3074 C C . SER A 1 390 ? -14.905 14.151 18.915 1.00 98.06 390 SER A C 1
ATOM 3076 O O . SER A 1 390 ? -15.192 14.446 17.754 1.00 98.06 390 SER A O 1
ATOM 3078 N N . SER A 1 391 ? -13.846 13.383 19.191 1.00 98.12 391 SER A N 1
ATOM 3079 C CA . SER A 1 391 ? -12.911 12.927 18.159 1.00 98.12 391 SER A CA 1
ATOM 3080 C C . SER A 1 391 ? -13.584 11.995 17.142 1.00 98.12 391 SER A C 1
ATOM 3082 O O . SER A 1 391 ? -13.466 12.206 15.936 1.00 98.12 391 SER A O 1
ATOM 3084 N N . HIS A 1 392 ? -14.345 10.994 17.592 1.00 98.00 392 HIS A N 1
ATOM 3085 C CA . HIS A 1 392 ? -15.054 10.096 16.675 1.00 98.00 392 HIS A CA 1
ATOM 3086 C C . HIS A 1 392 ? -16.178 10.790 15.894 1.00 98.00 392 HIS A C 1
ATOM 3088 O O . HIS A 1 392 ? -16.447 10.392 14.761 1.00 98.00 392 HIS A O 1
ATOM 3094 N N . GLN A 1 393 ? -16.807 11.829 16.449 1.00 97.62 393 GLN A N 1
ATOM 3095 C CA . GLN A 1 393 ? -17.784 12.655 15.735 1.00 97.62 393 GLN A CA 1
ATOM 3096 C C . GLN A 1 393 ? -17.132 13.451 14.601 1.00 97.62 393 GLN A C 1
ATOM 3098 O O . GLN A 1 393 ? -17.651 13.418 13.488 1.00 97.62 393 GLN A O 1
ATOM 3103 N N . ASN A 1 394 ? -15.963 14.059 14.831 1.00 97.31 394 ASN A N 1
ATOM 3104 C CA . ASN A 1 394 ? -15.204 14.731 13.769 1.00 97.31 394 ASN A CA 1
ATOM 3105 C C . ASN A 1 394 ? -14.835 13.758 12.635 1.00 97.31 394 ASN A C 1
ATOM 3107 O O . ASN A 1 394 ? -14.994 14.076 11.457 1.00 97.31 394 ASN A O 1
ATOM 3111 N N . ALA A 1 395 ? -14.394 12.540 12.976 1.00 96.94 395 ALA A N 1
ATOM 3112 C CA . ALA A 1 395 ? -14.130 11.504 11.978 1.00 96.94 395 ALA A CA 1
ATOM 3113 C C . ALA A 1 395 ? -15.402 11.104 11.209 1.00 96.94 395 ALA A C 1
ATOM 3115 O O . ALA A 1 395 ? -15.371 10.982 9.986 1.00 96.94 395 ALA A O 1
ATOM 3116 N N . LEU A 1 396 ? -16.523 10.908 11.914 1.00 96.81 396 LEU A N 1
ATOM 3117 C CA . LEU A 1 396 ? -17.804 10.549 11.306 1.00 96.81 396 LEU A CA 1
ATOM 3118 C C . LEU A 1 396 ? -18.295 11.628 10.332 1.00 96.81 396 LEU A C 1
ATOM 3120 O O . LEU A 1 396 ? -18.762 11.277 9.253 1.00 96.81 396 LEU A O 1
ATOM 3124 N N . GLU A 1 397 ? -18.184 12.909 10.686 1.00 96.12 397 GLU A N 1
ATOM 3125 C CA . GLU A 1 397 ? -18.606 14.015 9.821 1.00 96.12 397 GLU A CA 1
ATOM 3126 C C . GLU A 1 397 ? -17.839 14.010 8.493 1.00 96.12 397 GLU A C 1
ATOM 3128 O O . GLU A 1 397 ? -18.431 14.178 7.424 1.00 96.12 397 GLU A O 1
ATOM 3133 N N . ILE A 1 398 ? -16.527 13.763 8.547 1.00 95.19 398 ILE A N 1
ATOM 3134 C CA . ILE A 1 398 ? -15.697 13.632 7.347 1.00 95.19 398 ILE A CA 1
ATOM 3135 C C . ILE A 1 398 ? -16.163 12.439 6.510 1.00 95.19 398 ILE A C 1
ATOM 3137 O O . ILE A 1 398 ? -16.427 12.595 5.318 1.00 95.19 398 ILE A O 1
ATOM 3141 N N . TRP A 1 399 ? -16.325 11.267 7.126 1.00 94.75 399 TRP A N 1
ATOM 3142 C CA . TRP A 1 399 ? -16.761 10.063 6.420 1.00 94.75 399 TRP A CA 1
ATOM 3143 C C . TRP A 1 399 ? -18.143 10.199 5.785 1.00 94.75 399 TRP A C 1
ATOM 3145 O O . TRP A 1 399 ? -18.359 9.698 4.687 1.00 94.75 399 TRP A O 1
ATOM 3155 N N . GLN A 1 400 ? -19.075 10.902 6.429 1.00 93.56 400 GLN A N 1
ATOM 3156 C CA . GLN A 1 400 ? -20.405 11.156 5.870 1.00 93.56 400 GLN A CA 1
ATOM 3157 C C . GLN A 1 400 ? -20.359 12.033 4.615 1.00 93.56 400 GLN A C 1
ATOM 3159 O O . GLN A 1 400 ? -21.240 11.919 3.766 1.00 93.56 400 GLN A O 1
ATOM 3164 N N . LYS A 1 401 ? -19.348 12.901 4.497 1.00 92.44 401 LYS A N 1
ATOM 3165 C CA . LYS A 1 401 ? -19.143 13.768 3.331 1.00 92.44 401 LYS A CA 1
ATOM 3166 C C . LYS A 1 401 ? -18.418 13.062 2.185 1.00 92.44 401 LYS A C 1
ATOM 3168 O O . LYS A 1 401 ? -18.578 13.484 1.045 1.00 92.44 401 LYS A O 1
ATOM 3173 N N . THR A 1 402 ? -17.608 12.040 2.468 1.00 91.25 402 THR A N 1
ATOM 3174 C CA . THR A 1 402 ? -16.724 11.416 1.466 1.00 91.25 402 THR A CA 1
ATOM 3175 C C . THR A 1 402 ? -17.118 10.021 1.028 1.00 91.25 402 THR A C 1
ATOM 3177 O O . THR A 1 402 ? -16.747 9.613 -0.070 1.00 91.25 402 THR A O 1
ATOM 3180 N N . LEU A 1 403 ? -17.856 9.281 1.851 1.00 90.56 403 LEU A N 1
ATOM 3181 C CA . LEU A 1 403 ? -18.171 7.887 1.582 1.00 90.56 403 LEU A CA 1
ATOM 3182 C C . LEU A 1 403 ? -19.650 7.690 1.233 1.00 90.56 403 LEU A C 1
ATOM 3184 O O . LEU A 1 403 ? -20.521 8.366 1.789 1.00 90.56 403 LEU A O 1
ATOM 3188 N N . PRO A 1 404 ? -19.969 6.704 0.374 1.00 90.25 404 PRO A N 1
ATOM 3189 C CA . PRO A 1 404 ? -21.340 6.253 0.184 1.00 90.25 404 PRO A CA 1
ATOM 3190 C C . PRO A 1 404 ? -21.983 5.842 1.512 1.00 90.25 404 PRO A C 1
ATOM 3192 O O . PRO A 1 404 ? -21.335 5.259 2.378 1.00 90.25 404 PRO A O 1
ATOM 3195 N N . SER A 1 405 ? -23.289 6.073 1.655 1.00 87.62 405 SER A N 1
ATOM 3196 C CA . SER A 1 405 ? -24.032 5.831 2.908 1.00 87.62 405 SER A CA 1
ATOM 3197 C C . SER A 1 405 ? -23.962 4.395 3.461 1.00 87.62 405 SER A C 1
ATOM 3199 O O . SER A 1 405 ? -24.259 4.171 4.634 1.00 87.62 405 SER A O 1
ATOM 3201 N N . ASN A 1 406 ? -23.574 3.420 2.637 1.00 86.94 406 ASN A N 1
ATOM 3202 C CA . ASN A 1 406 ? -23.406 2.010 2.984 1.00 86.94 406 ASN A CA 1
ATOM 3203 C C . ASN A 1 406 ? -21.936 1.588 3.187 1.00 86.94 406 ASN A C 1
ATOM 3205 O O . ASN A 1 406 ? -21.667 0.391 3.286 1.00 86.94 406 ASN A O 1
ATOM 3209 N N . HIS A 1 407 ? -20.989 2.527 3.245 1.00 88.81 407 HIS A N 1
ATOM 3210 C CA . HIS A 1 407 ? -19.573 2.194 3.375 1.00 88.81 407 HIS A CA 1
ATOM 3211 C C . HIS A 1 407 ? -19.244 1.565 4.748 1.00 88.81 407 HIS A C 1
ATOM 3213 O O . HIS A 1 407 ? -19.710 2.065 5.779 1.00 88.81 407 HIS A O 1
ATOM 3219 N N . PRO A 1 408 ? -18.409 0.508 4.812 1.00 88.75 408 PRO A N 1
ATOM 3220 C CA . PRO A 1 408 ? -18.031 -0.145 6.070 1.00 88.75 408 PRO A CA 1
ATOM 3221 C C . PRO A 1 408 ? -17.426 0.789 7.130 1.00 88.75 408 PRO A C 1
ATOM 3223 O O . PRO A 1 408 ? -17.692 0.613 8.322 1.00 88.75 408 PRO A O 1
ATOM 3226 N N . ASP A 1 409 ? -16.667 1.807 6.721 1.00 88.75 409 ASP A N 1
ATOM 3227 C CA . ASP A 1 409 ? -16.055 2.762 7.659 1.00 88.75 409 ASP A CA 1
ATOM 3228 C C . ASP A 1 409 ? -17.089 3.617 8.396 1.00 88.75 409 ASP A C 1
ATOM 3230 O O . ASP A 1 409 ? -16.943 3.846 9.598 1.00 88.75 409 ASP A O 1
ATOM 3234 N N . LEU A 1 410 ? -18.196 3.988 7.738 1.00 92.75 410 LEU A N 1
ATOM 3235 C CA . LEU A 1 410 ? -19.319 4.648 8.410 1.00 92.75 410 LEU A CA 1
ATOM 3236 C C . LEU A 1 410 ? -19.914 3.742 9.489 1.00 92.75 410 LEU A C 1
ATOM 3238 O O . LEU A 1 410 ? -20.184 4.197 10.602 1.00 92.75 410 LEU A O 1
ATOM 3242 N N . ALA A 1 411 ? -20.072 2.446 9.199 1.00 93.25 411 ALA A N 1
ATOM 3243 C CA . ALA A 1 411 ? -20.562 1.486 10.184 1.00 93.25 411 ALA A CA 1
ATOM 3244 C C . ALA A 1 411 ? -19.627 1.388 11.397 1.00 93.25 411 ALA A C 1
ATOM 3246 O O . ALA A 1 411 ? -20.101 1.286 12.530 1.00 93.25 411 ALA A O 1
ATOM 3247 N N . THR A 1 412 ? -18.313 1.421 11.166 1.00 92.81 412 THR A N 1
ATOM 3248 C CA . THR A 1 412 ? -17.293 1.405 12.221 1.00 92.81 412 THR A CA 1
ATOM 3249 C C . THR A 1 412 ? -17.333 2.679 13.066 1.00 92.81 412 THR A C 1
ATOM 3251 O O . THR A 1 412 ? -17.375 2.575 14.291 1.00 92.81 412 THR A O 1
ATOM 3254 N N . SER A 1 413 ? -17.423 3.861 12.452 1.00 94.38 413 SER A N 1
ATOM 3255 C CA . SER A 1 413 ? -17.565 5.130 13.179 1.00 94.38 413 SER A CA 1
ATOM 3256 C C . SER A 1 413 ? -18.841 5.183 14.020 1.00 94.38 413 SER A C 1
ATOM 3258 O O . SER A 1 413 ? -18.778 5.520 15.203 1.00 94.38 413 SER A O 1
ATOM 3260 N N . TYR A 1 414 ? -19.988 4.774 13.465 1.00 97.00 414 TYR A N 1
ATOM 3261 C CA . TYR A 1 414 ? -21.226 4.663 14.240 1.00 97.00 414 TYR A CA 1
ATOM 3262 C C . TYR A 1 414 ? -21.091 3.670 15.401 1.00 97.00 414 TYR A C 1
ATOM 3264 O O . TYR A 1 414 ? -21.580 3.946 16.493 1.00 97.00 414 TYR A O 1
ATOM 3272 N N . ALA A 1 415 ? -20.370 2.559 15.213 1.00 96.06 415 ALA A N 1
ATOM 3273 C CA . ALA A 1 415 ? -20.177 1.571 16.270 1.00 96.06 415 ALA A CA 1
ATOM 3274 C C . ALA A 1 415 ? -19.349 2.142 17.426 1.00 96.06 415 ALA A C 1
ATOM 3276 O O . ALA A 1 415 ? -19.705 1.939 18.584 1.00 96.06 415 ALA A O 1
ATOM 3277 N N . HIS A 1 416 ? -18.266 2.867 17.127 1.00 96.25 416 HIS A N 1
ATOM 3278 C CA . HIS A 1 416 ? -17.445 3.518 18.151 1.00 96.25 416 HIS A CA 1
ATOM 3279 C C . HIS A 1 416 ? -18.263 4.520 18.969 1.00 96.25 416 HIS A C 1
ATOM 3281 O O . HIS A 1 416 ? -18.217 4.487 20.196 1.00 96.25 416 HIS A O 1
ATOM 3287 N N . ILE A 1 417 ? -19.067 5.351 18.302 1.00 97.56 417 ILE A N 1
ATOM 3288 C CA . ILE A 1 417 ? -19.928 6.336 18.965 1.00 97.56 417 ILE A CA 1
ATOM 3289 C C . ILE A 1 417 ? -21.017 5.651 19.805 1.00 97.56 417 ILE A C 1
ATOM 3291 O O . ILE A 1 417 ? -21.233 6.032 20.954 1.00 97.56 417 ILE A O 1
ATOM 3295 N N . GLY A 1 418 ? -21.674 4.614 19.276 1.00 97.00 418 GLY A N 1
ATOM 3296 C CA . GLY A 1 418 ? -22.701 3.867 20.007 1.00 97.00 418 GLY A CA 1
ATOM 3297 C C . GLY A 1 418 ? -22.157 3.193 21.268 1.00 97.00 418 GLY A C 1
ATOM 3298 O O . GLY A 1 418 ? -22.763 3.290 22.331 1.00 97.00 418 GLY A O 1
ATOM 3299 N N . LEU 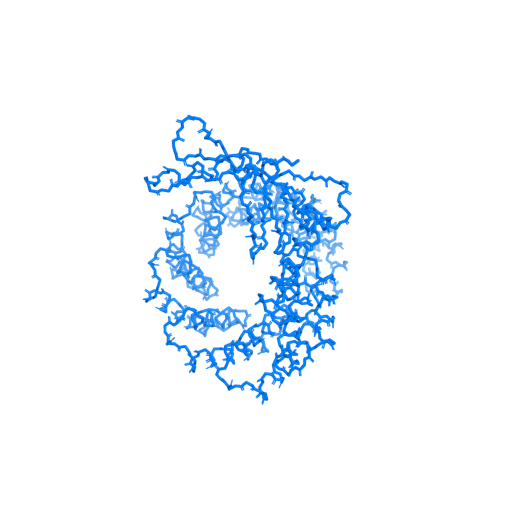A 1 419 ? -20.974 2.580 21.179 1.00 96.56 419 LEU A N 1
ATOM 3300 C CA . LEU A 1 419 ? -20.303 1.970 22.331 1.00 96.56 419 LEU A CA 1
ATOM 3301 C C . LEU A 1 419 ? -19.851 3.002 23.372 1.00 96.56 419 LEU A C 1
ATOM 3303 O O . LEU A 1 419 ? -19.885 2.712 24.565 1.00 96.56 419 LEU A O 1
ATOM 3307 N N . LEU A 1 420 ? -19.448 4.203 22.951 1.00 97.12 420 LEU A N 1
ATOM 3308 C CA . LEU A 1 420 ? -19.141 5.290 23.884 1.00 97.12 420 LEU A CA 1
ATOM 3309 C C . LEU A 1 420 ? -20.391 5.768 24.625 1.00 97.12 420 LEU A C 1
ATOM 3311 O O . LEU A 1 420 ? -20.342 5.937 25.839 1.00 97.12 420 LEU A O 1
ATOM 3315 N N . HIS A 1 421 ? -21.522 5.911 23.931 1.00 97.56 421 HIS A N 1
ATOM 3316 C CA . HIS A 1 421 ? -22.787 6.250 24.582 1.00 97.56 421 HIS A CA 1
ATOM 3317 C C . HIS A 1 421 ? -23.236 5.185 25.594 1.00 97.56 421 HIS A C 1
ATOM 3319 O O . HIS A 1 421 ? -23.697 5.560 26.670 1.00 97.56 421 HIS A O 1
ATOM 3325 N N . ASP A 1 422 ? -23.035 3.890 25.314 1.00 96.12 422 ASP A N 1
ATOM 3326 C CA . ASP A 1 422 ? -23.290 2.815 26.291 1.00 96.12 422 ASP A CA 1
ATOM 3327 C C . ASP A 1 422 ? -22.430 2.989 27.551 1.00 96.12 422 ASP A C 1
ATOM 3329 O O . ASP A 1 422 ? -22.945 2.967 28.667 1.00 96.12 422 ASP A O 1
ATOM 3333 N N . LYS A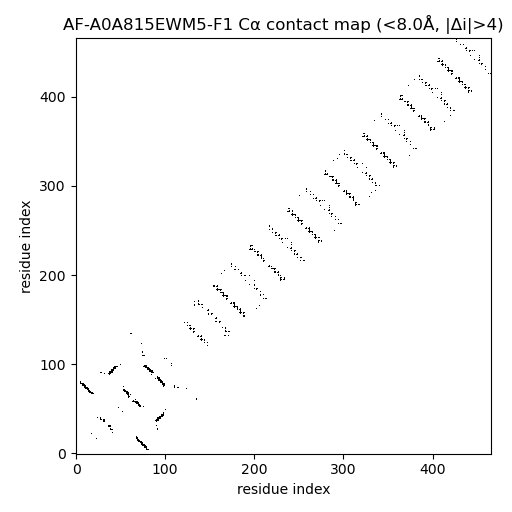 1 423 ? -21.127 3.251 27.385 1.00 95.44 423 LYS A N 1
ATOM 3334 C CA . LYS A 1 423 ? -20.216 3.507 28.513 1.00 95.44 423 LYS A CA 1
ATOM 3335 C C . LYS A 1 423 ? -20.587 4.751 29.328 1.00 95.44 423 LYS A C 1
ATOM 3337 O O . LYS A 1 423 ? -20.339 4.783 30.529 1.00 95.44 423 LYS A O 1
ATOM 3342 N N . MET A 1 424 ? -21.174 5.761 28.689 1.00 95.19 424 MET A N 1
ATOM 3343 C CA . MET A 1 424 ? -21.656 6.985 29.340 1.00 95.19 424 MET A CA 1
ATOM 3344 C C . MET A 1 424 ? -23.058 6.837 29.960 1.00 95.19 424 MET A C 1
ATOM 3346 O O . MET A 1 424 ? -23.532 7.775 30.596 1.00 95.19 424 MET A O 1
ATOM 3350 N N . GLY A 1 425 ? -23.735 5.698 29.769 1.00 95.12 425 GLY A N 1
ATOM 3351 C CA . GLY A 1 425 ? -25.099 5.458 30.254 1.00 95.12 425 GLY A CA 1
ATOM 3352 C C . GLY A 1 425 ? -26.213 6.079 29.400 1.00 95.12 425 GLY A C 1
ATOM 3353 O O . GLY A 1 425 ? -27.378 6.033 29.788 1.00 95.12 425 GLY A O 1
ATOM 3354 N N . ASP A 1 426 ? -25.899 6.639 28.226 1.00 96.62 426 ASP A N 1
ATOM 3355 C CA . ASP A 1 426 ? -26.891 7.161 27.274 1.00 96.62 426 ASP A CA 1
ATOM 3356 C C . ASP A 1 426 ? -27.381 6.028 26.355 1.00 96.62 426 ASP A C 1
ATOM 3358 O O . ASP A 1 426 ? -27.076 5.968 25.159 1.00 96.62 426 ASP A O 1
ATOM 3362 N N . TYR A 1 427 ? -28.113 5.077 26.943 1.00 96.94 427 TYR A N 1
ATOM 3363 C CA . TYR A 1 427 ? -28.542 3.846 26.269 1.00 96.94 427 TYR A CA 1
ATOM 3364 C C . TYR A 1 427 ? -29.410 4.109 25.031 1.00 96.94 427 TYR A C 1
ATOM 3366 O O . TYR A 1 427 ? -29.286 3.408 24.026 1.00 96.94 427 TYR A O 1
ATOM 3374 N N . SER A 1 428 ? -30.229 5.164 25.055 1.00 96.69 428 SER A N 1
ATOM 3375 C CA . SER A 1 428 ? -31.064 5.566 23.919 1.00 96.69 428 SER A CA 1
ATOM 3376 C C . SER A 1 428 ? -30.222 5.962 22.703 1.00 96.69 428 SER A C 1
ATOM 3378 O O . SER A 1 428 ? -30.475 5.484 21.594 1.00 96.69 428 SER A O 1
ATOM 3380 N N . LYS A 1 429 ? -29.186 6.797 22.883 1.00 96.88 429 LYS A N 1
ATOM 3381 C CA . LYS A 1 429 ? -28.276 7.133 21.774 1.00 96.88 429 LYS A CA 1
ATOM 3382 C C . LYS A 1 429 ? -27.394 5.953 21.386 1.00 96.88 429 LYS A C 1
ATOM 3384 O O . LYS A 1 429 ? -27.126 5.777 20.198 1.00 96.88 429 LYS A O 1
ATOM 3389 N N . ALA A 1 430 ? -26.972 5.137 22.350 1.00 97.31 430 ALA A N 1
ATOM 3390 C CA . ALA A 1 430 ? -26.193 3.935 22.079 1.00 97.31 430 ALA A CA 1
ATOM 3391 C C . ALA A 1 430 ? -26.926 3.000 21.101 1.00 97.31 430 ALA A C 1
ATOM 3393 O O . ALA A 1 430 ? -26.354 2.613 20.079 1.00 97.31 430 ALA A O 1
ATOM 3394 N N . LEU A 1 431 ? -28.211 2.722 21.357 1.00 97.38 431 LEU A N 1
ATOM 3395 C CA . LEU A 1 431 ? -29.061 1.934 20.461 1.00 97.38 431 LEU A CA 1
ATOM 3396 C C . LEU A 1 431 ? -29.188 2.569 19.077 1.00 97.38 431 LEU A C 1
ATOM 3398 O O . LEU A 1 431 ? -28.920 1.894 18.086 1.00 97.38 431 LEU A O 1
ATOM 3402 N N . LEU A 1 432 ? -29.499 3.868 19.002 1.00 97.56 432 LEU A N 1
ATOM 3403 C CA . LEU A 1 432 ? -29.640 4.582 17.727 1.00 97.56 432 LEU A CA 1
ATOM 3404 C C . LEU A 1 432 ? -28.409 4.404 16.823 1.00 97.56 432 LEU A C 1
ATOM 3406 O O . LEU A 1 432 ? -28.527 4.161 15.621 1.00 97.56 432 LEU A O 1
ATOM 3410 N N . PHE A 1 433 ? -27.211 4.546 17.389 1.00 97.75 433 PHE A N 1
ATOM 3411 C CA . PHE A 1 433 ? -25.970 4.414 16.633 1.00 97.75 433 PHE A CA 1
ATOM 3412 C C . PHE A 1 433 ? -25.649 2.961 16.267 1.00 97.75 433 PHE A C 1
ATOM 3414 O O . PHE A 1 433 ? -25.236 2.699 15.136 1.00 97.75 433 PHE A O 1
ATOM 3421 N N . LEU A 1 434 ? -25.887 2.005 17.168 1.00 97.50 434 LEU A N 1
ATOM 3422 C CA . LEU A 1 434 ? -25.667 0.588 16.872 1.00 97.50 434 LEU A CA 1
ATOM 3423 C C . LEU A 1 434 ? -26.658 0.037 15.838 1.00 97.50 434 LEU A C 1
ATOM 3425 O O . LEU A 1 434 ? -26.269 -0.790 15.015 1.00 97.50 434 LEU A O 1
ATOM 3429 N N . GLU A 1 435 ? -27.898 0.524 15.802 1.00 97.06 435 GLU A N 1
ATOM 3430 C CA . GLU A 1 435 ? -28.877 0.177 14.764 1.00 97.06 435 GLU A CA 1
ATOM 3431 C C . GLU A 1 435 ? -28.450 0.694 13.381 1.00 97.06 435 GLU A C 1
ATOM 3433 O O . GLU A 1 435 ? -28.554 -0.029 12.382 1.00 97.06 435 GLU A O 1
ATOM 3438 N N . LYS A 1 436 ? -27.873 1.904 13.308 1.00 96.19 436 LYS A N 1
ATOM 3439 C CA . LYS A 1 436 ? -27.243 2.412 12.075 1.00 96.19 436 LYS A CA 1
ATOM 3440 C C . LYS A 1 436 ? -26.076 1.528 11.638 1.00 96.19 436 LYS A C 1
ATOM 3442 O O . LYS A 1 436 ? -25.997 1.155 10.467 1.00 96.19 436 LYS A O 1
ATOM 3447 N N . THR A 1 437 ? -25.198 1.143 12.569 1.00 96.56 437 THR A N 1
ATOM 3448 C CA . THR A 1 437 ? -24.114 0.186 12.293 1.00 96.56 437 THR A CA 1
ATOM 3449 C C . THR A 1 437 ? -24.657 -1.134 11.753 1.00 96.56 437 THR A C 1
ATOM 3451 O O . THR A 1 437 ? -24.126 -1.647 10.766 1.00 96.56 437 THR A O 1
ATOM 3454 N N . LEU A 1 438 ? -25.691 -1.694 12.388 1.00 96.12 438 LEU A N 1
ATOM 3455 C CA . LEU A 1 438 ? -26.287 -2.970 12.000 1.00 96.12 438 LEU A CA 1
ATOM 3456 C C . LEU A 1 438 ? -26.841 -2.906 10.576 1.00 96.12 438 LEU A C 1
ATOM 3458 O O . LEU A 1 438 ? -26.517 -3.766 9.759 1.00 96.12 438 LEU A O 1
ATOM 3462 N N . THR A 1 439 ? -27.585 -1.843 10.267 1.00 95.75 439 THR A N 1
ATOM 3463 C CA . THR A 1 439 ? -28.182 -1.612 8.945 1.00 95.75 439 THR A CA 1
ATOM 3464 C C . THR A 1 439 ? -27.124 -1.602 7.843 1.00 95.75 439 THR A C 1
ATOM 3466 O O . THR A 1 439 ? -27.298 -2.241 6.805 1.00 95.75 439 THR A O 1
ATOM 3469 N N . ILE A 1 440 ? -26.007 -0.900 8.057 1.00 94.69 440 ILE A N 1
ATOM 3470 C CA . ILE A 1 440 ? -24.927 -0.841 7.064 1.00 94.69 440 ILE A CA 1
ATOM 3471 C C . ILE A 1 440 ? -24.246 -2.209 6.929 1.00 94.69 440 ILE A C 1
ATOM 3473 O O . ILE A 1 440 ? -24.063 -2.696 5.814 1.00 94.69 440 ILE A O 1
ATOM 3477 N N . ARG A 1 441 ? -23.916 -2.871 8.046 1.00 94.19 441 ARG A N 1
ATOM 3478 C CA . ARG A 1 441 ? -23.239 -4.179 8.014 1.00 94.19 441 ARG A CA 1
ATOM 3479 C C . ARG A 1 441 ? -24.083 -5.271 7.361 1.00 94.19 441 ARG A C 1
ATOM 3481 O O . ARG A 1 441 ? -23.518 -6.082 6.643 1.00 94.19 441 ARG A O 1
ATOM 3488 N N . GLN A 1 442 ? -25.400 -5.278 7.559 1.00 93.62 442 GLN A N 1
ATOM 3489 C CA . GLN A 1 442 ? -26.306 -6.234 6.909 1.00 93.62 442 GLN A CA 1
ATOM 3490 C C . GLN A 1 442 ? -26.382 -6.051 5.389 1.00 93.62 442 GLN A C 1
ATOM 3492 O O . GLN A 1 442 ? -26.591 -7.022 4.673 1.00 93.62 442 GLN A O 1
ATOM 3497 N N . LYS A 1 443 ? -26.206 -4.820 4.891 1.00 92.06 443 LYS A N 1
ATOM 3498 C CA . LYS A 1 443 ? -26.139 -4.554 3.447 1.00 92.06 443 LYS A CA 1
ATOM 3499 C C . LYS A 1 443 ? -24.787 -4.931 2.843 1.00 92.06 443 LYS A C 1
ATOM 3501 O O . LYS A 1 443 ? -24.737 -5.307 1.680 1.00 92.06 443 LYS A O 1
ATOM 3506 N N . ALA A 1 444 ? -23.707 -4.784 3.609 1.00 88.62 444 ALA A N 1
ATOM 3507 C CA . ALA A 1 444 ? -22.342 -4.966 3.118 1.00 88.62 444 ALA A CA 1
ATOM 3508 C C . ALA A 1 444 ? -21.801 -6.397 3.280 1.00 88.62 444 ALA A C 1
ATOM 3510 O O . ALA A 1 444 ? -20.853 -6.767 2.593 1.00 88.62 444 ALA A O 1
ATOM 3511 N N . LEU A 1 445 ? -22.345 -7.188 4.208 1.00 89.25 445 LEU A N 1
ATOM 3512 C CA . LEU A 1 445 ? -21.773 -8.472 4.616 1.00 89.25 445 LEU A CA 1
ATOM 3513 C C . LEU A 1 445 ? -22.830 -9.586 4.588 1.00 89.25 445 LEU A C 1
ATOM 3515 O O . LEU A 1 445 ? -24.007 -9.316 4.836 1.00 89.25 445 LEU A O 1
ATOM 3519 N N . PRO A 1 446 ? -22.427 -10.853 4.368 1.00 87.75 446 PRO A N 1
ATOM 3520 C CA . PRO A 1 446 ? -23.331 -11.991 4.494 1.00 87.75 446 PRO A CA 1
ATOM 3521 C C . PRO A 1 446 ? -23.983 -12.045 5.888 1.00 87.75 446 PRO A C 1
ATOM 3523 O O . PRO A 1 446 ? -23.304 -11.750 6.875 1.00 87.75 446 PRO A O 1
ATOM 3526 N N . PRO A 1 447 ? -25.246 -12.495 6.023 1.00 87.81 447 PRO A N 1
ATOM 3527 C CA . PRO A 1 447 ? -25.953 -12.530 7.311 1.00 87.81 447 PRO A CA 1
ATOM 3528 C C . PRO A 1 447 ? -25.232 -13.305 8.425 1.00 87.81 447 PRO A C 1
ATOM 3530 O O . PRO A 1 447 ? -25.406 -13.010 9.604 1.00 87.81 447 PRO A O 1
ATOM 3533 N N . THR A 1 448 ? -24.401 -14.284 8.061 1.00 90.31 448 THR A N 1
ATOM 3534 C CA . THR A 1 448 ? -23.611 -15.112 8.985 1.00 90.31 448 THR A CA 1
ATOM 3535 C C . THR A 1 448 ? -22.313 -14.445 9.454 1.00 90.31 448 THR A C 1
ATOM 3537 O O . THR A 1 448 ? -21.592 -15.016 10.273 1.00 90.31 448 THR A O 1
ATOM 3540 N N . HIS A 1 449 ? -21.989 -13.246 8.961 1.00 89.75 449 HIS A N 1
ATOM 3541 C CA . HIS A 1 449 ? -20.718 -12.594 9.249 1.00 89.75 449 HIS A CA 1
ATOM 3542 C C . HIS A 1 449 ? -20.595 -12.217 10.746 1.00 89.75 449 HIS A C 1
ATOM 3544 O O . HIS A 1 449 ? -21.468 -11.519 11.279 1.00 89.75 449 HIS A O 1
ATOM 3550 N N . PRO A 1 450 ? -19.488 -12.562 11.443 1.00 90.56 450 PRO A N 1
ATOM 3551 C CA . PRO A 1 450 ? -19.328 -12.332 12.888 1.00 90.56 450 PRO A CA 1
ATOM 3552 C C . PRO A 1 450 ? -19.521 -10.875 13.333 1.00 90.56 450 PRO A C 1
ATOM 3554 O O . PRO A 1 450 ? -20.008 -10.598 14.428 1.00 90.56 450 PRO A O 1
ATOM 3557 N N . ALA A 1 451 ? -19.168 -9.919 12.469 1.00 90.31 451 ALA A N 1
ATOM 3558 C CA . ALA A 1 451 ? -19.336 -8.494 12.749 1.00 90.31 451 ALA A CA 1
ATOM 3559 C C . ALA A 1 451 ? -20.804 -8.041 12.868 1.00 90.31 451 ALA A C 1
ATOM 3561 O O . ALA A 1 451 ? -21.037 -7.024 13.525 1.00 90.31 451 ALA A O 1
ATOM 3562 N N . ILE A 1 452 ? -21.758 -8.749 12.245 1.00 93.00 452 ILE A N 1
ATOM 3563 C CA . ILE A 1 452 ? -23.202 -8.511 12.409 1.00 93.00 452 ILE A CA 1
ATOM 3564 C C . ILE A 1 452 ? -23.631 -9.035 13.778 1.00 93.00 452 ILE A C 1
ATOM 3566 O O . ILE A 1 452 ? -24.178 -8.273 14.573 1.00 93.00 452 ILE A O 1
ATOM 3570 N N . LYS A 1 453 ? -23.284 -10.293 14.087 1.00 93.19 453 LYS A N 1
ATOM 3571 C CA . LYS A 1 453 ? -23.589 -10.929 15.377 1.00 93.19 453 LYS A CA 1
ATOM 3572 C C . LYS A 1 453 ? -23.118 -10.079 16.559 1.00 93.19 453 LYS A C 1
ATOM 3574 O O . LYS A 1 453 ? -23.912 -9.760 17.429 1.00 93.19 453 LYS A O 1
ATOM 3579 N N . ARG A 1 454 ? -21.872 -9.594 16.522 1.00 93.94 454 ARG A N 1
ATOM 3580 C CA . ARG A 1 454 ? -21.318 -8.725 17.574 1.00 93.94 454 ARG A CA 1
ATOM 3581 C C . ARG A 1 454 ? -22.148 -7.456 17.817 1.00 93.94 454 ARG A C 1
ATOM 3583 O O . ARG A 1 454 ? -22.217 -6.980 18.941 1.00 93.94 454 ARG A O 1
ATOM 3590 N N . VAL A 1 455 ? -22.731 -6.866 16.772 1.00 95.19 455 VAL A N 1
ATOM 3591 C CA . VAL A 1 455 ? -23.555 -5.652 16.922 1.00 95.19 455 VAL A CA 1
ATOM 3592 C C . VAL A 1 455 ? -24.905 -5.993 17.536 1.00 95.19 455 VAL A C 1
ATOM 3594 O O . VAL A 1 455 ? -25.354 -5.257 18.406 1.00 95.19 455 VAL A O 1
ATOM 3597 N N . ILE A 1 456 ? -25.509 -7.114 17.133 1.00 95.62 456 ILE A N 1
ATOM 3598 C CA . ILE A 1 456 ? -26.748 -7.625 17.734 1.00 95.62 456 ILE A CA 1
ATOM 3599 C C . ILE A 1 456 ? -26.530 -7.911 19.223 1.00 95.62 456 ILE A C 1
ATOM 3601 O O . ILE A 1 456 ? -27.280 -7.398 20.044 1.00 95.62 456 ILE A O 1
ATOM 3605 N N . ASP A 1 457 ? -25.449 -8.611 19.576 1.00 95.88 457 ASP A N 1
ATOM 3606 C CA . ASP A 1 457 ? -25.111 -8.914 20.971 1.00 95.88 457 ASP A CA 1
ATOM 3607 C C . ASP A 1 457 ? -24.971 -7.626 21.813 1.00 95.88 457 ASP A C 1
ATOM 3609 O O . ASP A 1 457 ? -25.458 -7.558 22.943 1.00 95.88 457 ASP A O 1
ATOM 3613 N N . ASN A 1 458 ? -24.357 -6.573 21.255 1.00 96.00 458 ASN A N 1
ATOM 3614 C CA . ASN A 1 458 ? -24.253 -5.268 21.919 1.00 96.00 458 ASN A CA 1
ATOM 3615 C C . ASN A 1 458 ? -25.620 -4.585 22.084 1.00 96.00 458 ASN A C 1
ATOM 3617 O O . ASN A 1 458 ? -25.903 -4.044 23.151 1.00 96.00 458 ASN A O 1
ATOM 3621 N N . ILE A 1 459 ? -26.469 -4.615 21.051 1.00 97.12 459 ILE A N 1
ATOM 3622 C CA . ILE A 1 459 ? -27.833 -4.065 21.099 1.00 97.12 459 ILE A CA 1
ATOM 3623 C C . ILE A 1 459 ? -28.655 -4.779 22.178 1.00 97.12 459 ILE A C 1
ATOM 3625 O O . ILE A 1 459 ? -29.284 -4.121 23.005 1.00 97.12 459 ILE A O 1
ATOM 3629 N N . ASP A 1 460 ? -28.617 -6.110 22.210 1.00 96.56 460 ASP A N 1
ATOM 3630 C CA . ASP A 1 460 ? -29.352 -6.918 23.185 1.00 96.56 460 ASP A CA 1
ATOM 3631 C C . ASP A 1 460 ? -28.835 -6.700 24.610 1.00 96.56 460 ASP A C 1
ATOM 3633 O O . ASP A 1 460 ? -29.618 -6.669 25.560 1.00 96.56 460 ASP A O 1
ATOM 3637 N N . CYS A 1 461 ? -27.523 -6.508 24.773 1.00 95.81 461 CYS A N 1
ATOM 3638 C CA . CYS A 1 461 ? -26.926 -6.131 26.050 1.00 95.81 461 CYS A CA 1
ATOM 3639 C C . CYS A 1 461 ? -27.461 -4.779 26.542 1.00 95.81 461 CYS A C 1
ATOM 3641 O O . CYS A 1 461 ? -27.890 -4.679 27.688 1.00 95.81 461 CYS A O 1
ATOM 3643 N N . ILE A 1 462 ? -27.500 -3.758 25.680 1.00 95.75 462 ILE A N 1
ATOM 3644 C CA . ILE A 1 462 ? -27.994 -2.422 26.046 1.00 95.75 462 ILE A CA 1
ATOM 3645 C C . ILE A 1 462 ? -29.488 -2.454 26.371 1.00 95.75 462 ILE A C 1
ATOM 3647 O O . ILE A 1 462 ? -29.898 -1.877 27.374 1.00 95.75 462 ILE A O 1
ATOM 3651 N N . LYS A 1 463 ? -30.295 -3.194 25.601 1.00 94.69 463 LYS A N 1
ATOM 3652 C CA . LYS A 1 463 ? -31.731 -3.367 25.879 1.00 94.69 463 LYS A CA 1
ATOM 3653 C C . LYS A 1 463 ? -32.018 -3.981 27.251 1.00 94.69 463 LYS A C 1
ATOM 3655 O O . LYS A 1 463 ? -33.087 -3.739 27.786 1.00 94.69 463 LYS A O 1
ATOM 3660 N N . LYS A 1 464 ? -31.091 -4.764 27.817 1.00 95.19 464 LYS A N 1
ATOM 3661 C CA . LYS A 1 464 ? -31.209 -5.314 29.181 1.00 95.19 464 LYS A CA 1
ATOM 3662 C C . LYS A 1 464 ? -30.827 -4.318 30.282 1.00 95.19 464 LYS A C 1
ATOM 3664 O O . LYS A 1 464 ? -31.129 -4.584 31.440 1.00 95.19 464 LYS A O 1
ATOM 3669 N N . LYS A 1 465 ? -30.097 -3.246 29.950 1.00 92.81 465 LYS A N 1
ATOM 3670 C CA . LYS A 1 465 ? -29.688 -2.188 30.894 1.00 92.81 465 LYS A CA 1
ATOM 3671 C C . LYS A 1 465 ? -30.714 -1.052 30.998 1.00 92.81 465 LYS A C 1
ATOM 3673 O O . LYS A 1 465 ? -30.626 -0.266 31.939 1.00 92.81 465 LYS A O 1
ATOM 3678 N N . MET A 1 466 ? -31.609 -0.945 30.015 1.00 89.88 466 MET A N 1
ATOM 3679 C CA . MET A 1 466 ? -32.774 -0.052 30.013 1.00 89.88 466 MET A CA 1
ATOM 3680 C C . MET A 1 466 ? -33.912 -0.667 30.817 1.00 89.88 466 MET A C 1
ATOM 3682 O O . MET A 1 466 ? -34.615 0.119 31.488 1.00 89.88 466 MET A O 1
#

Nearest PDB structures (foldseek):
  6swu-assembly3_F  TM=8.561E-01  e=5.169E-12  Mus musculus
  6fv0-assembly1_A  TM=8.943E-01  e=2.543E-11  Mus musculus
  3nf1-assembly1_A  TM=8.498E-01  e=2.050E-11  Homo sapiens
  6f9i-assembly1_A  TM=8.321E-01  e=3.154E-11  Mus musculus
  5ojf-assembly3_C  TM=7.392E-01  e=9.445E-12  Mus musculus